Protein AF-A0A932KT74-F1 (afdb_monomer_lite)

Sequence (562 aa):
MPQMAFHFNATDCIGCHSCAAACSEKNALPPETAWRKVGAIEGGLWPDTVRVNISMACNHCHTPVCLKGCPTRAYSKDPATGAVIVDSETCIGCKYCTFVCPYNAPVFDPRRGSVSKCNFCVDRQAEGLDPACVAACLGHALTFGPLGEMENGGGETLREIPGFPPAGITRPSIRFAMGNRLPERLERLDQTPLSYHPSTNGTGPKTIAAIAASPSRDRFLGSTVRWKEAEAPLVAFTLLAQAVVGAFLFLLSAVGDQPSARSYSLVAAALVPLLGLGMAASTGHLGKPLRAYRAVRNLRTSWLSREVVAVGALFGGLLAYAGLGLAPEIQAASFKLQGLDAFAAWKGWIGWGVGGVGLAALFTQAMIYVIPARPYWNDRNTPAQFLLSAVTIGPLLAETLAGLSATLGLDPSGWAQPGRARIAWGVSLAGLLVQAAFHADHLRRIDRTRSEAYLSLSGIVGQYRHLTTARVVFWAMGVAILSGGLAGLSAGDGSASAGDAARLVSAAGLAIIAAGEATGRALFFLAVVPMTVPGGAFYRNKLFESATLSRAKEKANGLARS

Foldseek 3Di:
DFAKFKEFEQALCPQPCQLQVLQCVVVVNDPLDTQKDKFWKWDDDPPPIDITIDIDGALLFPAQPLCLAQLLNQWDQDPPHSGIAGNLVSFFLLCLSCLQDLQSFWDGDLVSLGIDHDRLPVVQVVVVHHDRSCVRRPSNRIDMDTLVCLVVVPAPKAQDDVLRPPCVQGVGRYIYHYDDDDDQWMQGPVDFTKGWADDPPNPDDIQIDRPPPVPPPPPAPDPDQPCVLLLVLQLQLLLLLLQLLLQLVLLLVCPWDHFDLLLSLQLLVVSLVSNVSSVVSSLVSRSNSVSVVSSLVNCPRHLSNQLVVLSVLLNVLSVLLSCLSCVVVVCVPPHVDPCSVVVNVCSSVSSVVSSVSSLSNLQSSLVSQLHSSQVLSVDPLSSLLSNLSSQQQRLLSNLLSSLVCLVVVVCVDRRLFVRSLLVSLVSNLVSLVVNVVSVVVSVVVCVVVSHVSVVLVCCLCVNVVVLVVLLVVLSVVLNVLSVVLNVVLVVDPSDSVNSVSSNVSSVVSNVSNSSSSSSVSSSCSVSSFRPGPSGNSPPPPVSSVVVVVVVVVVVVVVVVVD

Radius of gyration: 27.23 Å; chains: 1; bounding box: 77×55×78 Å

Secondary structure (DSSP, 8-state):
---EEEEEESSS-----HHHHHHHHHTT--TT--SSEEEEEEEEETTEEEEEEEEE-----SS-HHHHH-TT--EEE-TTT--EEE-TTT-----HHHHH-TT---EEETTTTEEE---TTHHHHHTTPPPHHHHT-TT--EEEEEHHHHHHSSS--BS--TTPPPGGGT--SEEEE--SPPPSEEEESSSS-EEEEPPTTSSS--EEEEP-----TTSSTT----TTTTTHHHHHHHHHHHHHHHHHHHHHHT-SS---HHHHHHHHHHHHHHHHHHHHHHHHTSSSGGGGGGGGGGTTT-HHHHHHHHHHHHHHHHHHHHHHHHHHHHHHHT---TTHHHHHTTHHHHHHHHHHHHHHHHHHHHHHH--TT-TTTSSTHHHHHHHHHHHHHHHHHHHHHHHHHHHTTSSSSTT--HHHHHHHHHHHHHHHHHHHHHHHHHHHHHHHHT-HHHHHHHHHHHHSHHHHHHHHHHHHHHHHHHHHHHHHHHTS-S-HHHHHHHHHHHHHHHHHHHHHHHHHHHHHHHH-S--SHHHHTTSS-HHHHHHHHHHHHHHHHHTT--

Structure (mmCIF, N/CA/C/O backbone):
data_AF-A0A932KT74-F1
#
_entry.id   AF-A0A932KT74-F1
#
loop_
_atom_site.group_PDB
_atom_site.id
_atom_site.type_symbol
_atom_site.label_atom_id
_atom_site.label_alt_id
_atom_site.label_comp_id
_atom_site.label_asym_id
_atom_site.label_entity_id
_atom_site.label_seq_id
_atom_site.pdbx_PDB_ins_code
_atom_site.Cartn_x
_atom_site.Cartn_y
_atom_site.Cartn_z
_atom_site.occupancy
_atom_site.B_iso_or_equiv
_atom_site.auth_seq_id
_atom_site.auth_comp_id
_atom_site.auth_asym_id
_atom_site.auth_atom_id
_atom_site.pdbx_PDB_model_num
ATOM 1 N N . MET A 1 1 ? -14.910 -20.962 18.537 1.00 64.25 1 MET A N 1
ATOM 2 C CA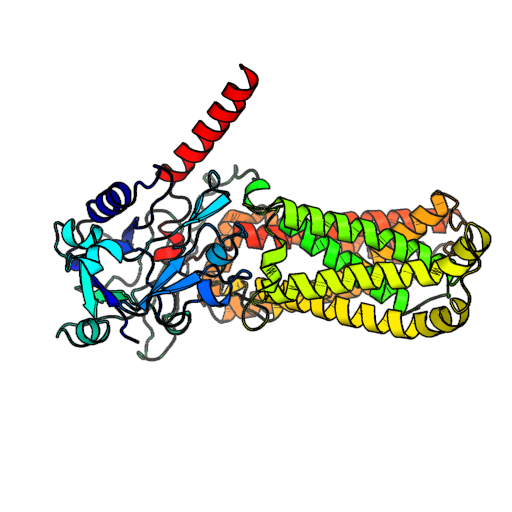 . MET A 1 1 ? -14.186 -19.976 19.367 1.00 64.25 1 MET A CA 1
ATOM 3 C C . MET A 1 1 ? -15.195 -18.952 19.853 1.00 64.25 1 MET A C 1
ATOM 5 O O . MET A 1 1 ? -15.939 -18.463 19.004 1.00 64.25 1 MET A O 1
ATOM 9 N N . PRO A 1 2 ? -15.249 -18.664 21.161 1.00 87.44 2 PRO A N 1
ATOM 10 C CA . PRO A 1 2 ? -16.051 -17.567 21.700 1.00 87.44 2 PRO A CA 1
ATOM 11 C C . PRO A 1 2 ? -15.642 -16.232 21.059 1.00 87.44 2 PRO A C 1
ATOM 13 O O . PRO A 1 2 ? -14.507 -16.055 20.611 1.00 87.44 2 PRO A O 1
ATOM 16 N N . GLN A 1 3 ? -16.592 -15.307 20.954 1.00 94.25 3 GLN A N 1
ATOM 17 C CA . GLN A 1 3 ? -16.375 -13.990 20.367 1.00 94.25 3 GLN A CA 1
ATOM 18 C C . GLN A 1 3 ? -17.082 -12.962 21.238 1.00 94.25 3 GLN A C 1
ATOM 20 O O . GLN A 1 3 ? -18.305 -12.886 21.222 1.00 94.25 3 GLN A O 1
ATOM 25 N N . MET A 1 4 ? -16.310 -12.166 21.968 1.00 95.31 4 MET A N 1
ATOM 26 C CA . MET A 1 4 ? -16.835 -11.037 22.727 1.00 95.31 4 MET A CA 1
ATOM 27 C C . MET A 1 4 ? -17.088 -9.842 21.808 1.00 95.31 4 MET A C 1
ATOM 29 O O . MET A 1 4 ? -16.462 -9.718 20.743 1.00 95.31 4 MET A O 1
ATOM 33 N N . ALA A 1 5 ? -17.997 -8.966 22.225 1.00 95.00 5 ALA A N 1
ATOM 34 C CA . ALA A 1 5 ? -18.411 -7.785 21.493 1.00 95.00 5 ALA A CA 1
ATOM 35 C C . ALA A 1 5 ? -18.682 -6.597 22.419 1.00 95.00 5 ALA A C 1
ATOM 37 O O . ALA A 1 5 ? -19.064 -6.760 23.574 1.00 95.00 5 ALA A O 1
ATOM 38 N N . PHE A 1 6 ? -18.511 -5.393 21.876 1.00 94.88 6 PHE A N 1
ATOM 39 C CA . PHE A 1 6 ? -19.117 -4.199 22.459 1.00 94.88 6 PHE A CA 1
ATOM 40 C C . PHE A 1 6 ? -20.566 -4.075 21.986 1.00 94.88 6 PHE A C 1
ATOM 42 O O . PHE A 1 6 ? -20.858 -4.353 20.822 1.00 94.88 6 PHE A O 1
ATOM 49 N N . HIS A 1 7 ? -21.441 -3.561 22.837 1.00 93.00 7 HIS A N 1
ATOM 50 C CA . HIS A 1 7 ? -22.723 -3.008 22.424 1.00 93.00 7 HIS A CA 1
ATOM 51 C C . HIS A 1 7 ? -22.756 -1.524 22.811 1.00 93.00 7 HIS A C 1
ATOM 53 O O . HIS A 1 7 ? -22.453 -1.158 23.947 1.00 93.00 7 HIS A O 1
ATOM 59 N N . PHE A 1 8 ? -22.998 -0.658 21.825 1.00 92.31 8 PHE A N 1
ATOM 60 C CA . PHE A 1 8 ? -22.965 0.795 21.973 1.00 92.31 8 PHE A CA 1
ATOM 61 C C . PHE A 1 8 ? -24.352 1.387 21.732 1.00 92.31 8 PHE A C 1
ATOM 63 O O . PHE A 1 8 ? -24.823 1.401 20.595 1.00 92.31 8 PHE A O 1
ATOM 70 N N . ASN A 1 9 ? -24.979 1.906 22.785 1.00 90.81 9 ASN A N 1
ATOM 71 C CA . ASN A 1 9 ? -26.203 2.685 22.685 1.00 90.81 9 ASN A CA 1
ATOM 72 C C . ASN A 1 9 ? -25.868 4.163 22.452 1.00 90.81 9 ASN A C 1
ATOM 74 O O . ASN A 1 9 ? -25.394 4.864 23.345 1.00 90.81 9 ASN A O 1
ATOM 78 N N . ALA A 1 10 ? -26.105 4.639 21.235 1.00 86.69 10 ALA A N 1
ATOM 79 C CA . ALA A 1 10 ? -25.841 6.018 20.855 1.00 86.69 10 ALA A CA 1
ATOM 80 C C . ALA A 1 10 ? -26.815 7.014 21.511 1.00 86.69 10 ALA A C 1
ATOM 82 O O . ALA A 1 10 ? -26.440 8.171 21.683 1.00 86.69 10 ALA A O 1
ATOM 83 N N . THR A 1 11 ? -28.015 6.572 21.912 1.00 86.19 11 THR A N 1
ATOM 84 C CA . THR A 1 11 ? -29.013 7.405 22.613 1.00 86.19 11 THR A CA 1
ATOM 85 C C . THR A 1 11 ? -28.499 7.878 23.965 1.00 86.19 11 THR A C 1
ATOM 87 O O . THR A 1 11 ? -28.656 9.041 24.320 1.00 86.19 11 THR A O 1
ATOM 90 N N . ASP A 1 12 ? -27.824 6.987 24.689 1.00 90.88 12 ASP A N 1
ATOM 91 C 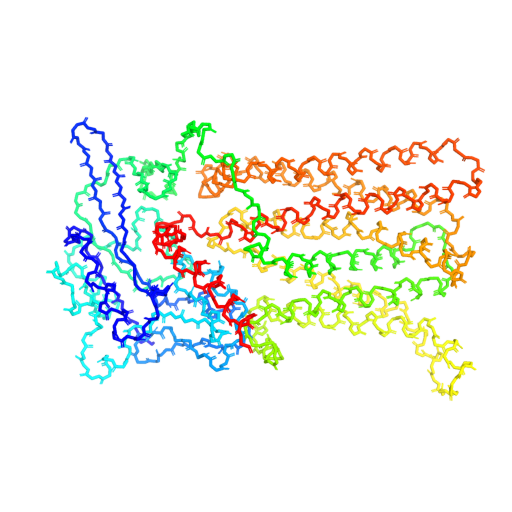CA . ASP A 1 12 ? -27.379 7.259 26.058 1.00 90.88 12 ASP A CA 1
ATOM 92 C C . ASP A 1 12 ? -25.990 7.927 26.078 1.00 90.88 12 ASP A C 1
ATOM 94 O O . ASP A 1 12 ? -25.457 8.314 27.123 1.00 90.88 12 ASP A O 1
ATOM 98 N N . CYS A 1 13 ? -25.343 8.051 24.913 1.00 91.75 13 CYS A N 1
ATOM 99 C CA . CYS A 1 13 ? -24.002 8.601 24.818 1.00 91.75 13 CYS A CA 1
ATOM 100 C C . CYS A 1 13 ? -24.020 10.134 24.861 1.00 91.75 13 CYS A C 1
ATOM 102 O O . CYS A 1 13 ? -24.187 10.813 23.849 1.00 91.75 13 CYS A O 1
ATOM 104 N N . ILE A 1 14 ? -23.695 10.692 26.024 1.00 92.69 14 ILE A N 1
ATOM 105 C CA . ILE A 1 14 ? -23.554 12.146 26.217 1.00 92.69 14 ILE A CA 1
ATOM 106 C C . ILE A 1 14 ? -22.218 12.728 25.716 1.00 92.69 14 ILE A C 1
ATOM 108 O O . ILE A 1 14 ? -21.946 13.909 25.899 1.00 92.69 14 ILE A O 1
ATOM 112 N N . GLY A 1 15 ? -21.339 11.909 25.128 1.00 90.62 15 GLY A N 1
ATOM 113 C CA . GLY A 1 15 ? -20.075 12.391 24.562 1.00 90.62 15 GLY A CA 1
ATOM 114 C C . GLY A 1 15 ? -19.036 12.879 25.585 1.00 90.62 15 GLY A C 1
ATOM 115 O O . GLY A 1 15 ? -18.148 13.632 25.219 1.00 90.62 15 GLY A O 1
ATOM 116 N N . CYS A 1 16 ? -19.086 12.445 26.850 1.00 93.88 16 CYS A N 1
ATOM 117 C CA . CYS A 1 16 ? -18.229 12.964 27.934 1.00 93.88 16 CYS A CA 1
ATOM 118 C C . CYS A 1 16 ? -16.739 12.559 27.886 1.00 93.88 16 CYS A C 1
ATOM 120 O O . CYS A 1 16 ? -15.977 12.926 28.772 1.00 93.88 16 CYS A O 1
ATOM 122 N N . HIS A 1 17 ? -16.314 11.746 26.913 1.00 93.31 17 HIS A N 1
ATOM 123 C CA . HIS A 1 17 ? -14.941 11.224 26.777 1.00 93.31 17 HIS A CA 1
ATOM 124 C C . HIS A 1 17 ? -14.383 10.381 27.950 1.00 93.31 17 HIS A C 1
ATOM 126 O O . HIS A 1 17 ? -13.266 9.878 27.830 1.00 93.31 17 HIS A O 1
ATOM 132 N N . SER A 1 18 ? -15.154 10.104 29.012 1.00 96.50 18 SER A N 1
ATOM 133 C CA . SER A 1 18 ? -14.722 9.259 30.148 1.00 96.50 18 SER A CA 1
ATOM 134 C C . SER A 1 18 ? -14.184 7.891 29.699 1.00 96.50 18 SER A C 1
ATOM 136 O O . SER A 1 18 ? -13.094 7.467 30.078 1.00 96.50 18 SER A O 1
ATOM 138 N N . CYS A 1 19 ? -14.889 7.232 28.772 1.00 96.19 19 CYS A N 1
ATOM 139 C CA . CYS A 1 19 ? -14.471 5.940 28.223 1.00 96.19 19 CYS A CA 1
ATOM 140 C C . CYS A 1 19 ? -13.127 5.989 27.463 1.00 96.19 19 CYS A C 1
ATOM 142 O O . CYS A 1 19 ? -12.418 4.981 27.410 1.00 96.19 19 CYS A O 1
ATOM 144 N N . ALA A 1 20 ? -12.774 7.134 26.867 1.00 92.75 20 ALA A N 1
ATOM 145 C CA . ALA A 1 20 ? -11.493 7.336 26.196 1.00 92.75 20 ALA A CA 1
ATOM 146 C C . ALA A 1 20 ? -10.377 7.580 27.220 1.00 92.75 20 ALA A C 1
ATOM 148 O O . ALA A 1 20 ? -9.347 6.915 27.142 1.00 92.75 20 ALA A O 1
ATOM 149 N N . ALA A 1 21 ? -10.616 8.444 28.214 1.00 94.19 21 ALA A N 1
ATOM 150 C CA . ALA A 1 21 ? -9.675 8.711 29.303 1.00 94.19 21 ALA A CA 1
ATOM 151 C C . ALA A 1 21 ? -9.343 7.434 30.091 1.00 94.19 21 ALA A C 1
ATOM 153 O O . ALA A 1 21 ? -8.177 7.067 30.198 1.00 94.19 21 ALA A O 1
ATOM 154 N N . ALA A 1 22 ? -10.357 6.676 30.520 1.00 97.75 22 ALA A N 1
ATOM 155 C CA . ALA A 1 22 ? -10.163 5.408 31.225 1.00 97.75 22 ALA A CA 1
ATOM 156 C C . ALA A 1 22 ? -9.383 4.378 30.391 1.00 97.75 22 ALA A C 1
ATOM 158 O O . ALA A 1 22 ? -8.578 3.615 30.922 1.00 97.75 22 ALA A O 1
ATOM 159 N N . CYS A 1 23 ? -9.597 4.352 29.069 1.00 97.06 23 CYS A N 1
ATOM 160 C CA . CYS A 1 23 ? -8.828 3.490 28.174 1.00 97.06 23 CYS A CA 1
ATOM 161 C C . CYS A 1 23 ? -7.357 3.918 28.101 1.00 97.06 23 CYS A C 1
ATOM 163 O O . CYS A 1 23 ? -6.489 3.045 28.095 1.00 97.06 23 CYS A O 1
ATOM 165 N N . SER A 1 24 ? -7.084 5.221 28.037 1.00 94.44 24 SER A N 1
ATOM 166 C CA . SER A 1 24 ? -5.722 5.752 28.008 1.00 94.44 24 SER A CA 1
ATOM 167 C C . SER A 1 24 ? -4.979 5.484 29.310 1.00 94.44 24 SER A C 1
ATOM 169 O O . SER A 1 24 ? -3.906 4.888 29.256 1.00 94.44 24 SER A O 1
ATOM 171 N N . GLU A 1 25 ? -5.581 5.816 30.454 1.00 96.31 25 GLU A N 1
ATOM 172 C CA . GLU A 1 25 ? -4.988 5.613 31.781 1.00 96.31 25 GLU A CA 1
ATOM 173 C C . GLU A 1 25 ? -4.683 4.134 32.033 1.00 96.31 25 GLU A C 1
ATOM 175 O O . GLU A 1 25 ? -3.536 3.763 32.278 1.00 96.31 25 GLU A O 1
ATOM 180 N N . LYS A 1 26 ? -5.675 3.249 31.849 1.00 97.06 26 LYS A N 1
ATOM 181 C CA . LYS A 1 26 ? -5.509 1.805 32.085 1.00 97.06 26 LYS A CA 1
ATOM 182 C C . LYS A 1 26 ? -4.391 1.188 31.243 1.00 97.06 26 LYS A C 1
ATOM 184 O O . LYS A 1 26 ? -3.781 0.207 31.658 1.00 97.06 26 LYS A O 1
ATOM 189 N N . ASN A 1 27 ? -4.173 1.684 30.025 1.00 94.81 27 ASN A N 1
ATOM 190 C CA . ASN A 1 27 ? -3.178 1.123 29.105 1.00 94.81 27 ASN A CA 1
ATOM 191 C C . ASN A 1 27 ? -1.894 1.963 29.027 1.00 94.81 27 ASN A C 1
ATOM 193 O O . ASN A 1 27 ? -1.070 1.696 28.152 1.00 94.81 27 ASN A O 1
ATOM 197 N N . ALA A 1 28 ? -1.730 2.963 29.904 1.00 93.25 28 ALA A N 1
ATOM 198 C CA . ALA A 1 28 ? -0.608 3.901 29.902 1.00 93.25 28 ALA A CA 1
ATOM 199 C C . ALA A 1 28 ? -0.313 4.464 28.496 1.00 93.25 28 ALA A C 1
ATOM 201 O O . ALA A 1 28 ? 0.834 4.488 28.028 1.00 93.25 28 ALA A O 1
ATOM 202 N N . LEU A 1 29 ? -1.373 4.850 27.775 1.00 89.06 29 LEU A N 1
ATOM 203 C CA . LEU A 1 29 ? -1.231 5.367 26.421 1.00 89.06 29 LEU A CA 1
ATOM 204 C C . LEU A 1 29 ? -0.597 6.757 26.462 1.00 89.06 29 LEU A C 1
ATOM 206 O O . LEU A 1 29 ? -0.982 7.594 27.277 1.00 89.06 29 LEU A O 1
ATOM 210 N N . PRO A 1 30 ? 0.354 7.041 25.564 1.00 84.88 30 PRO A N 1
ATOM 211 C CA . PRO A 1 30 ? 0.907 8.377 25.473 1.00 84.88 30 PRO A CA 1
ATOM 212 C C . PRO A 1 30 ? -0.146 9.364 24.931 1.00 84.88 30 PRO A C 1
ATOM 214 O O . PRO A 1 30 ? -1.045 8.939 24.200 1.00 84.88 30 PRO A O 1
ATOM 217 N N . PRO A 1 31 ? -0.015 10.676 25.202 1.00 76.81 31 PRO A N 1
ATOM 218 C CA . PRO A 1 31 ? -1.046 11.674 24.884 1.00 76.81 31 PRO A CA 1
ATOM 219 C C . PRO A 1 31 ? -1.512 11.699 23.420 1.00 76.81 31 PRO A C 1
ATOM 221 O O . PRO A 1 31 ? -2.674 11.966 23.130 1.00 76.81 31 PRO A O 1
ATOM 224 N N . GLU A 1 32 ? -0.619 11.405 22.476 1.00 71.56 32 GLU A N 1
ATOM 225 C CA . GLU A 1 32 ? -0.922 11.387 21.042 1.00 71.56 32 GLU A CA 1
ATOM 226 C C . GLU A 1 32 ? -1.595 10.089 20.552 1.00 71.56 32 GLU A C 1
ATOM 228 O O . GLU A 1 32 ? -1.940 9.974 19.377 1.00 71.56 32 GLU A O 1
ATOM 233 N N . THR A 1 33 ? -1.752 9.082 21.417 1.00 80.75 33 THR A N 1
ATOM 234 C CA . THR A 1 33 ? -2.339 7.782 21.074 1.00 80.75 33 THR A CA 1
ATOM 235 C C . THR A 1 33 ? -3.645 7.577 21.821 1.00 80.75 33 THR A C 1
ATOM 237 O O . THR A 1 33 ? -3.675 7.472 23.039 1.00 80.75 33 THR A O 1
ATOM 240 N N . ALA A 1 34 ? -4.729 7.417 21.067 1.00 84.94 34 ALA A N 1
ATOM 241 C CA . ALA A 1 34 ? -6.033 7.060 21.608 1.00 84.94 34 ALA A CA 1
ATOM 242 C C . ALA A 1 34 ? -6.529 5.763 20.961 1.00 84.94 34 ALA A C 1
ATOM 244 O O . ALA A 1 34 ? -6.735 5.701 19.746 1.00 84.94 34 ALA A O 1
ATOM 245 N N . TRP A 1 35 ? -6.720 4.716 21.768 1.00 91.56 35 TRP A N 1
ATOM 246 C CA . TRP A 1 35 ? -7.279 3.438 21.306 1.00 91.56 35 TRP A CA 1
ATOM 247 C C . TRP A 1 35 ? -8.808 3.432 21.250 1.00 91.56 35 TRP A C 1
ATOM 249 O O . TRP A 1 35 ? -9.382 2.725 20.419 1.00 91.56 35 TRP A O 1
ATOM 259 N N . ARG A 1 36 ? -9.454 4.210 22.123 1.00 92.00 36 ARG A N 1
ATOM 260 C CA . ARG A 1 36 ? -10.886 4.507 22.091 1.00 92.00 36 ARG A CA 1
ATOM 261 C C . ARG A 1 36 ? -11.069 6.000 21.880 1.00 92.00 36 ARG A C 1
ATOM 263 O O . ARG A 1 36 ? -10.344 6.796 22.469 1.00 92.00 36 ARG A O 1
ATOM 270 N N . LYS A 1 37 ? -12.013 6.373 21.028 1.00 87.00 37 LYS A N 1
ATOM 271 C CA . LYS A 1 37 ? -12.232 7.757 20.624 1.00 87.00 37 LYS A CA 1
ATOM 272 C C . LYS A 1 37 ? -13.727 8.058 20.602 1.00 87.00 37 LYS A C 1
ATOM 274 O O . LYS A 1 37 ? -14.532 7.164 20.341 1.00 87.00 37 LYS A O 1
ATOM 279 N N . VAL A 1 38 ? -14.076 9.306 20.901 1.00 85.94 38 VAL A N 1
ATOM 280 C CA . VAL A 1 38 ? -15.458 9.800 20.934 1.00 85.94 38 VAL A CA 1
ATOM 281 C C . VAL A 1 38 ? -15.568 10.975 19.976 1.00 85.94 38 VAL A C 1
ATOM 283 O O . VAL A 1 38 ? -14.717 11.863 19.991 1.00 85.94 38 VAL A O 1
ATOM 286 N N . GLY A 1 39 ? -16.549 10.913 19.085 1.00 79.25 39 GLY A N 1
ATOM 287 C CA . GLY A 1 39 ? -16.830 11.921 18.068 1.00 79.25 39 GLY A CA 1
ATOM 288 C C . GLY A 1 39 ? -18.331 12.159 17.978 1.00 79.25 39 GLY A C 1
ATOM 289 O O . GLY A 1 39 ? -19.095 11.545 18.722 1.00 79.25 39 GLY A O 1
ATOM 290 N N . ALA A 1 40 ? -18.756 13.034 17.074 1.00 76.75 40 ALA A N 1
ATOM 291 C CA . ALA A 1 40 ? -20.167 13.338 16.886 1.00 76.75 40 ALA A CA 1
ATOM 292 C C . ALA A 1 40 ? -20.510 13.543 15.408 1.00 76.75 40 ALA A C 1
ATOM 294 O O . ALA A 1 40 ? -19.682 14.007 14.620 1.00 76.75 40 ALA A O 1
ATOM 295 N N . ILE A 1 41 ? -21.740 13.177 15.063 1.00 74.81 41 ILE A N 1
ATOM 296 C CA . ILE A 1 41 ? -22.399 13.488 13.795 1.00 74.81 41 ILE A CA 1
ATOM 297 C C . ILE A 1 41 ? -23.586 14.401 14.095 1.00 74.81 41 ILE A C 1
ATOM 299 O O . ILE A 1 41 ? -24.247 14.233 15.120 1.00 74.81 41 ILE A O 1
ATOM 303 N N . GLU A 1 42 ? -23.842 15.370 13.230 1.00 76.44 42 GLU A N 1
ATOM 304 C CA . GLU A 1 42 ? -24.949 16.319 13.364 1.00 76.44 42 GLU A CA 1
ATOM 305 C C . GLU A 1 42 ? -25.801 16.298 12.110 1.00 76.44 42 GLU A C 1
ATOM 307 O O . GLU A 1 42 ? -25.326 15.906 11.058 1.00 76.44 42 GLU A O 1
ATOM 312 N N . GLY A 1 43 ? -27.060 16.697 12.181 1.00 75.44 43 GLY A N 1
ATOM 313 C CA . GLY A 1 43 ? -27.923 16.718 11.013 1.00 75.44 43 GLY A CA 1
ATOM 314 C C . GLY A 1 43 ? -29.256 17.380 11.274 1.00 75.44 43 GLY A C 1
ATOM 315 O O . GLY A 1 43 ? -29.512 17.874 12.368 1.00 75.44 43 GLY A O 1
ATOM 316 N N . GLY A 1 44 ? -30.114 17.354 10.260 1.00 73.81 44 GLY A N 1
ATOM 317 C CA . GLY A 1 44 ? -31.400 18.044 10.296 1.00 73.81 44 GLY A CA 1
ATOM 318 C C . GLY A 1 44 ? -31.295 19.521 9.913 1.00 73.81 44 GLY A C 1
ATOM 319 O O . GLY A 1 44 ? -30.232 20.020 9.546 1.00 73.81 44 GLY A O 1
ATOM 320 N N . LEU A 1 45 ? -32.431 20.209 9.926 1.00 76.69 45 LEU A N 1
ATOM 321 C CA . LEU A 1 45 ? -32.540 21.634 9.618 1.00 76.69 45 LEU A CA 1
ATOM 322 C C . LEU A 1 45 ? -33.184 22.317 10.809 1.00 76.69 45 LEU A C 1
ATOM 324 O O . LEU A 1 45 ? -34.101 21.754 11.390 1.00 76.69 45 LEU A O 1
ATOM 328 N N . TRP A 1 46 ? -32.737 23.525 11.149 1.00 78.00 46 TRP A N 1
ATOM 329 C CA . TRP A 1 46 ? -33.360 24.306 12.214 1.00 78.00 46 TRP A CA 1
ATOM 330 C C . TRP A 1 46 ? -34.883 24.426 11.991 1.00 78.00 46 TRP A C 1
ATOM 332 O O . TRP A 1 46 ? -35.281 24.793 10.880 1.00 78.00 46 TRP A O 1
ATOM 342 N N . PRO A 1 47 ? -35.730 24.157 13.007 1.00 83.00 47 PRO A N 1
ATOM 343 C CA . PRO A 1 47 ? -35.400 23.866 14.413 1.00 83.00 47 PRO A CA 1
ATOM 344 C C . PRO A 1 47 ? -35.124 22.385 14.749 1.00 83.00 47 PRO A C 1
ATOM 346 O O . PRO A 1 47 ? -34.656 22.090 15.844 1.00 83.00 47 PRO A O 1
ATOM 349 N N . ASP A 1 48 ? -35.358 21.462 13.819 1.00 81.06 48 ASP A N 1
ATOM 350 C CA . ASP A 1 48 ? -35.222 20.010 13.990 1.00 81.06 48 ASP A CA 1
ATOM 351 C C . ASP A 1 48 ? -33.784 19.518 13.738 1.00 81.06 48 ASP A C 1
ATOM 353 O O . ASP A 1 48 ? -33.517 18.709 12.841 1.00 81.06 48 ASP A O 1
ATOM 357 N N . THR A 1 49 ? -32.823 20.027 14.512 1.00 80.00 49 THR A N 1
ATOM 358 C CA . THR A 1 49 ? -31.428 19.566 14.462 1.00 80.00 49 THR A CA 1
ATOM 359 C C . THR A 1 49 ? -31.186 18.406 15.426 1.00 80.00 49 THR A C 1
ATOM 361 O O . THR A 1 49 ? -31.709 18.354 16.537 1.00 80.00 49 THR A O 1
ATOM 364 N N . VAL A 1 50 ? -30.358 17.452 15.007 1.00 80.06 50 VAL A N 1
ATOM 365 C CA . VAL A 1 50 ? -29.996 16.265 15.786 1.00 80.06 50 VAL A CA 1
ATOM 366 C C . VAL A 1 50 ? -28.482 16.170 15.870 1.00 80.06 50 VAL A C 1
ATOM 368 O O . VAL A 1 50 ? -27.796 16.314 14.863 1.00 80.06 50 VAL A O 1
ATOM 371 N N . ARG A 1 51 ? -27.958 15.864 17.060 1.00 81.31 51 ARG A N 1
ATOM 372 C CA . ARG A 1 51 ? -26.554 15.504 17.280 1.00 81.31 51 ARG A CA 1
ATOM 373 C C . ARG A 1 51 ? -26.479 14.126 17.914 1.00 81.31 51 ARG A C 1
ATOM 375 O O . ARG A 1 51 ? -27.118 13.878 18.930 1.00 81.31 51 ARG A O 1
ATOM 382 N N . VAL A 1 52 ? -25.649 13.255 17.353 1.00 80.25 52 VAL A N 1
ATOM 383 C CA . VAL A 1 52 ? -25.404 11.912 17.881 1.00 80.25 52 VAL A CA 1
ATOM 384 C C . VAL A 1 52 ? -23.925 11.741 18.180 1.00 80.25 52 VAL A C 1
ATOM 386 O O . VAL A 1 52 ? -23.076 11.891 17.299 1.00 80.25 52 VAL A O 1
ATOM 389 N N . ASN A 1 53 ? -23.611 11.404 19.430 1.00 85.50 53 ASN A N 1
ATOM 390 C CA . ASN A 1 53 ? -22.249 11.093 19.844 1.00 85.50 53 ASN A CA 1
ATOM 391 C C . ASN A 1 53 ? -21.946 9.613 19.595 1.00 85.50 53 ASN A C 1
ATOM 393 O O . ASN A 1 53 ? -22.781 8.736 19.803 1.00 85.50 53 ASN A O 1
ATOM 397 N N . ILE A 1 54 ? -20.723 9.325 19.161 1.00 84.56 54 ILE A N 1
ATOM 398 C CA . ILE A 1 54 ? -20.289 7.988 18.767 1.00 84.56 54 ILE A CA 1
ATOM 399 C C . ILE A 1 54 ? -18.959 7.673 19.448 1.00 84.56 54 ILE A C 1
ATOM 401 O O . ILE A 1 54 ? -17.971 8.382 19.259 1.00 84.56 54 ILE A O 1
ATOM 405 N N . SER A 1 55 ? -18.924 6.580 20.217 1.00 89.25 55 SER A N 1
ATOM 406 C CA . SER A 1 55 ? -17.719 6.069 20.882 1.00 89.25 55 SER A CA 1
ATOM 407 C C . SER A 1 55 ? -17.236 4.783 20.221 1.00 89.25 55 SER A C 1
ATOM 409 O O . SER A 1 55 ? -17.894 3.747 20.307 1.00 89.25 55 SER A O 1
ATOM 411 N N . MET A 1 56 ? -16.048 4.812 19.614 1.00 88.06 56 MET A N 1
ATOM 412 C CA . MET A 1 56 ? -15.484 3.665 18.893 1.00 88.06 56 MET A CA 1
ATOM 413 C C . MET A 1 56 ? -14.101 3.282 19.398 1.00 88.06 56 MET A C 1
ATOM 415 O O . MET A 1 56 ? -13.301 4.121 19.807 1.00 88.06 56 MET A O 1
ATOM 419 N N . ALA A 1 57 ? -13.798 1.993 19.285 1.00 92.31 57 ALA A N 1
ATOM 420 C CA . ALA A 1 57 ? -12.474 1.420 19.491 1.00 92.31 57 ALA A CA 1
ATOM 421 C C . ALA A 1 57 ? -12.210 0.343 18.421 1.00 92.31 57 ALA A C 1
ATOM 423 O O . ALA A 1 57 ? -12.905 0.263 17.406 1.00 92.31 57 ALA A O 1
ATOM 424 N N . CYS A 1 58 ? -11.210 -0.518 18.632 1.00 95.31 58 CYS A N 1
ATOM 425 C CA . CYS A 1 58 ? -11.068 -1.721 17.813 1.00 95.31 58 CYS A CA 1
ATOM 426 C C . CYS A 1 58 ? -12.301 -2.619 17.981 1.00 95.31 58 CYS A C 1
ATOM 428 O O . CYS A 1 58 ? -12.645 -2.985 19.096 1.00 95.31 58 CYS A O 1
ATOM 430 N N . ASN A 1 59 ? -12.901 -3.049 16.871 1.00 94.94 59 ASN A N 1
ATOM 431 C CA . ASN A 1 59 ? -14.070 -3.933 16.899 1.00 94.94 59 ASN A CA 1
ATOM 432 C C . ASN A 1 59 ? -13.723 -5.420 17.092 1.00 94.94 59 ASN A C 1
ATOM 434 O O . ASN A 1 59 ? -14.598 -6.252 16.905 1.00 94.94 59 ASN A O 1
ATOM 438 N N . HIS A 1 60 ? -12.448 -5.770 17.334 1.00 96.88 60 HIS A N 1
ATOM 439 C CA . HIS A 1 60 ? -11.963 -7.153 17.530 1.00 96.88 60 HIS A CA 1
ATOM 440 C C . HIS A 1 60 ? -12.629 -8.187 16.605 1.00 96.88 60 HIS A C 1
ATOM 442 O O . HIS A 1 60 ? -13.112 -9.233 17.031 1.00 96.88 60 HIS A O 1
ATOM 448 N N . CYS A 1 61 ? -12.653 -7.831 15.320 1.00 96.12 61 CYS A N 1
ATOM 449 C CA . CYS A 1 61 ? -13.503 -8.428 14.301 1.00 96.12 61 CYS A CA 1
ATOM 450 C C . CYS A 1 61 ? -13.395 -9.955 14.219 1.00 96.12 61 CYS A C 1
ATOM 452 O O . CYS A 1 61 ? -12.305 -10.516 14.368 1.00 96.12 61 CYS A O 1
ATOM 454 N N . HIS A 1 62 ? -14.495 -10.614 13.851 1.00 94.94 62 HIS A N 1
ATOM 455 C CA . HIS A 1 62 ? -14.507 -12.055 13.628 1.00 94.94 62 HIS A CA 1
ATOM 456 C C . HIS A 1 62 ? -13.554 -12.459 12.491 1.00 94.94 62 HIS A C 1
ATOM 458 O O . HIS A 1 62 ? -12.749 -13.375 12.674 1.00 94.94 62 HIS A O 1
ATOM 464 N N . THR A 1 63 ? -13.580 -11.733 11.363 1.00 95.00 63 THR A N 1
ATOM 465 C CA . THR A 1 63 ? -12.651 -11.902 10.231 1.00 95.00 63 THR A CA 1
ATOM 466 C C . THR A 1 63 ? -11.710 -10.692 10.102 1.00 95.00 63 THR A C 1
ATOM 468 O O . THR A 1 63 ? -11.935 -9.809 9.272 1.00 95.00 63 THR A O 1
ATOM 471 N N . PRO A 1 64 ? -10.640 -10.617 10.914 1.00 95.94 64 PRO A N 1
ATOM 472 C CA . PRO A 1 64 ? -9.783 -9.438 10.994 1.00 95.94 64 PRO A CA 1
ATOM 473 C C . PRO A 1 64 ? -8.874 -9.278 9.769 1.00 95.94 64 PRO A C 1
ATOM 475 O O . PRO A 1 64 ? -7.931 -10.042 9.560 1.00 95.94 64 PRO A O 1
ATOM 478 N N . VAL A 1 65 ? -9.107 -8.218 8.992 1.00 95.19 65 VAL A N 1
ATOM 479 C CA . VAL A 1 65 ? -8.259 -7.847 7.842 1.00 95.19 65 VAL A CA 1
ATOM 480 C C . VAL A 1 65 ? -6.845 -7.434 8.254 1.00 95.19 65 VAL A C 1
ATOM 482 O O . VAL A 1 65 ? -5.896 -7.735 7.537 1.00 95.19 65 VAL A O 1
ATOM 485 N N . CYS A 1 66 ? -6.670 -6.834 9.438 1.00 95.69 66 CYS A N 1
ATOM 486 C CA . CYS A 1 66 ? -5.347 -6.493 9.971 1.00 95.69 66 CYS A CA 1
ATOM 487 C C . CYS A 1 66 ? -4.481 -7.736 10.234 1.00 95.69 66 CYS A C 1
ATOM 489 O O . CYS A 1 66 ? -3.285 -7.711 9.955 1.00 95.69 66 CYS A O 1
ATOM 491 N N . LEU A 1 67 ? -5.089 -8.834 10.699 1.00 96.56 67 LEU A N 1
ATOM 492 C CA . LEU A 1 67 ? -4.405 -10.111 10.898 1.00 96.56 67 LEU A CA 1
ATOM 493 C C . LEU A 1 67 ? -4.048 -10.746 9.554 1.00 96.56 67 LEU A C 1
ATOM 495 O O . LEU A 1 67 ? -2.891 -11.102 9.342 1.00 96.56 67 LEU A O 1
ATOM 499 N N . LYS A 1 68 ? -5.011 -10.826 8.622 1.00 95.19 68 LYS A N 1
ATOM 500 C CA . LYS A 1 68 ? -4.781 -11.380 7.274 1.00 95.19 68 LYS A CA 1
ATOM 501 C C . LYS A 1 68 ? -3.673 -10.633 6.524 1.00 95.19 68 LYS A C 1
ATOM 503 O O . LYS A 1 68 ? -2.847 -11.272 5.876 1.00 95.19 68 LYS A O 1
ATOM 508 N N . GLY A 1 69 ? -3.659 -9.302 6.626 1.00 94.38 69 GLY A N 1
ATOM 509 C CA . GLY A 1 69 ? -2.701 -8.437 5.941 1.00 94.38 69 GLY A CA 1
ATOM 510 C C . GLY A 1 69 ? -1.309 -8.411 6.572 1.00 94.38 69 GLY A C 1
ATOM 511 O O . GLY A 1 69 ? -0.341 -8.134 5.870 1.00 94.38 69 GLY A O 1
ATOM 512 N N . CYS A 1 70 ? -1.165 -8.719 7.864 1.00 97.50 70 CYS A N 1
ATOM 513 C CA . CYS A 1 70 ? 0.118 -8.617 8.559 1.00 97.50 70 CYS A CA 1
ATOM 514 C C . CYS A 1 70 ? 1.172 -9.577 7.975 1.00 97.50 70 CYS A C 1
ATOM 516 O O . CYS A 1 70 ? 0.959 -10.793 8.004 1.00 97.50 70 CYS A O 1
ATOM 518 N N . PRO A 1 71 ? 2.325 -9.072 7.497 1.00 97.62 71 PRO A N 1
ATOM 519 C CA . PRO A 1 71 ? 3.317 -9.913 6.831 1.00 97.62 71 PRO A CA 1
ATOM 520 C C . PRO A 1 71 ? 4.108 -10.794 7.813 1.00 97.62 71 PRO A C 1
ATOM 522 O O . PRO A 1 71 ? 4.573 -11.874 7.459 1.00 97.62 71 PRO A O 1
ATOM 525 N N . THR A 1 72 ? 4.232 -10.366 9.074 1.00 97.38 72 THR A N 1
ATOM 526 C CA . THR A 1 72 ? 5.056 -11.049 10.087 1.00 97.38 72 THR A CA 1
ATOM 527 C C . THR A 1 72 ? 4.287 -12.005 10.987 1.00 97.38 72 THR A C 1
ATOM 529 O O . THR A 1 72 ? 4.905 -12.669 11.819 1.00 97.38 72 THR A O 1
ATOM 532 N N . ARG A 1 73 ? 2.955 -12.077 10.832 1.00 96.56 73 ARG A N 1
ATOM 533 C CA . ARG A 1 73 ? 2.033 -12.739 11.773 1.00 96.56 73 ARG A CA 1
ATOM 534 C C . ARG A 1 73 ? 2.128 -12.187 13.204 1.00 96.56 73 ARG A C 1
ATOM 536 O O . ARG A 1 73 ? 1.994 -12.929 14.165 1.00 96.56 73 ARG A O 1
ATOM 543 N N . ALA A 1 74 ? 2.315 -10.874 13.346 1.00 97.62 74 ALA A N 1
ATOM 544 C CA . ALA A 1 74 ? 2.296 -10.201 14.650 1.00 97.62 74 ALA A CA 1
ATOM 545 C C . ALA A 1 74 ? 0.901 -10.142 15.299 1.00 97.62 74 ALA A C 1
ATOM 547 O O . ALA A 1 74 ? 0.791 -9.734 16.448 1.00 97.62 74 ALA A O 1
ATOM 548 N N . TYR A 1 75 ? -0.164 -10.493 14.574 1.00 97.38 75 TYR A N 1
ATOM 549 C CA . TYR A 1 75 ? -1.514 -10.547 15.124 1.00 97.38 75 TYR A CA 1
ATOM 550 C C . TYR A 1 75 ? -1.940 -11.981 15.416 1.00 97.38 75 TYR A C 1
ATOM 552 O O . TYR A 1 75 ? -1.755 -12.867 14.581 1.00 97.38 75 TYR A O 1
ATOM 560 N N . SER A 1 76 ? -2.618 -12.165 16.542 1.00 96.50 76 SER A N 1
ATOM 561 C CA . SER A 1 76 ? -3.290 -13.403 16.935 1.00 96.50 76 SER A CA 1
ATOM 562 C C . SER A 1 76 ? -4.738 -13.115 17.337 1.00 96.50 76 SER A C 1
ATOM 564 O O . SER A 1 76 ? -5.124 -11.958 17.532 1.00 96.50 76 SER A O 1
ATOM 566 N N . LYS A 1 77 ? -5.568 -14.160 17.417 1.00 96.56 77 LYS A N 1
ATOM 567 C CA . LYS A 1 77 ? -6.839 -14.092 18.144 1.00 96.56 77 LYS A CA 1
ATOM 568 C C . LYS A 1 77 ? -6.652 -14.802 19.474 1.00 96.56 77 LYS A C 1
ATOM 570 O O . LYS A 1 77 ? -6.170 -15.930 19.494 1.00 96.56 77 LYS A O 1
ATOM 575 N N . ASP A 1 78 ? -7.037 -14.130 20.544 1.00 96.12 78 ASP A N 1
ATOM 576 C CA . ASP A 1 78 ? -7.140 -14.713 21.867 1.00 96.12 78 ASP A CA 1
ATOM 577 C C . ASP A 1 78 ? -8.231 -15.803 21.861 1.00 96.12 78 ASP A C 1
ATOM 579 O O . ASP A 1 78 ? -9.351 -15.531 21.412 1.00 96.12 78 ASP A O 1
ATOM 583 N N . PRO A 1 79 ? -7.926 -17.038 22.291 1.00 94.50 79 PRO A N 1
ATOM 584 C CA . PRO A 1 79 ? -8.865 -18.153 22.206 1.00 94.50 79 PRO A CA 1
ATOM 585 C C . PRO A 1 79 ? -10.028 -18.045 23.200 1.00 94.50 79 PRO A C 1
ATOM 587 O O . PRO A 1 79 ? -11.098 -18.582 22.912 1.00 94.50 79 PRO A O 1
ATOM 590 N N . ALA A 1 80 ? -9.837 -17.355 24.330 1.00 92.75 80 ALA A N 1
ATOM 591 C CA . ALA A 1 80 ? -10.840 -17.229 25.387 1.00 92.75 80 ALA A CA 1
ATOM 592 C C . ALA A 1 80 ? -11.901 -16.166 25.066 1.00 92.75 80 ALA A C 1
ATOM 594 O O . ALA A 1 80 ? -13.082 -16.363 25.325 1.00 92.75 80 ALA A O 1
ATOM 595 N N . THR A 1 81 ? -11.495 -15.054 24.454 1.00 94.25 81 THR A N 1
ATOM 596 C CA . THR A 1 81 ? -12.359 -13.879 24.235 1.00 94.25 81 THR A CA 1
ATOM 597 C C . THR A 1 81 ? -12.636 -13.599 22.755 1.00 94.25 81 THR A C 1
ATOM 599 O O . THR A 1 81 ? -13.523 -12.818 22.400 1.00 94.25 81 THR A O 1
ATOM 602 N N . GLY A 1 82 ? -11.850 -14.181 21.847 1.00 95.81 82 GLY A N 1
ATOM 603 C CA . GLY A 1 82 ? -11.853 -13.822 20.429 1.00 95.81 82 GLY A CA 1
ATOM 604 C C . GLY A 1 82 ? -11.197 -12.465 20.139 1.00 95.81 82 GLY A C 1
ATOM 605 O O . GLY A 1 82 ? -11.274 -11.980 19.002 1.00 95.81 82 GLY A O 1
ATOM 606 N N . ALA A 1 83 ? -10.543 -11.837 21.126 1.00 97.19 83 ALA A N 1
ATOM 607 C CA . ALA A 1 83 ? -9.858 -10.566 20.956 1.00 97.19 83 ALA A CA 1
ATOM 608 C C . ALA A 1 83 ? -8.708 -10.683 19.949 1.00 97.19 83 ALA A C 1
ATOM 610 O O . ALA A 1 83 ? -7.808 -11.498 20.082 1.00 97.19 83 ALA A O 1
ATOM 611 N N . VAL A 1 84 ? -8.683 -9.817 18.938 1.00 97.94 84 VAL A N 1
ATOM 612 C CA . VAL A 1 84 ? -7.502 -9.669 18.074 1.00 97.94 84 VAL A CA 1
ATOM 613 C C . VAL A 1 84 ? -6.392 -8.961 18.860 1.00 97.94 84 VAL A C 1
ATOM 615 O O . VAL A 1 84 ? -6.597 -7.815 19.247 1.00 97.94 84 VAL A O 1
ATOM 618 N N . ILE A 1 85 ? -5.231 -9.574 19.072 1.00 97.06 85 ILE A N 1
ATOM 619 C CA . ILE A 1 85 ? -4.100 -9.009 19.834 1.00 97.06 85 ILE A CA 1
ATOM 620 C C . ILE A 1 85 ? -2.912 -8.776 18.899 1.00 97.06 85 ILE A C 1
ATOM 622 O O . ILE A 1 85 ? -2.789 -9.455 17.883 1.00 97.06 85 ILE A O 1
ATOM 626 N N . VAL A 1 86 ? -2.083 -7.770 19.193 1.00 96.50 86 VAL A N 1
ATOM 627 C CA . VAL A 1 86 ? -0.842 -7.483 18.460 1.00 96.50 86 VAL A CA 1
ATOM 628 C C . VAL A 1 86 ? 0.357 -7.685 19.377 1.00 96.50 86 VAL A C 1
ATOM 630 O O . VAL A 1 86 ? 0.395 -7.123 20.466 1.00 96.50 86 VAL A O 1
ATOM 633 N N . ASP A 1 87 ? 1.334 -8.460 18.921 1.00 96.06 87 ASP A N 1
ATOM 634 C CA . ASP A 1 87 ? 2.638 -8.592 19.560 1.00 96.06 87 ASP A CA 1
ATOM 635 C C . ASP A 1 87 ? 3.595 -7.520 19.013 1.00 96.06 87 ASP A C 1
ATOM 637 O O . ASP A 1 87 ? 3.985 -7.536 17.836 1.00 96.06 87 ASP A O 1
ATOM 641 N N . SER A 1 88 ? 3.983 -6.574 19.870 1.00 92.56 88 SER A N 1
ATOM 642 C CA . SER A 1 88 ? 4.905 -5.492 19.515 1.00 92.56 88 SER A CA 1
ATOM 643 C C . SER A 1 88 ? 6.312 -5.989 19.181 1.00 92.56 88 SER A C 1
ATOM 645 O O . SER A 1 88 ? 7.031 -5.313 18.437 1.00 92.56 88 SER A O 1
ATOM 647 N N . GLU A 1 89 ? 6.716 -7.165 19.666 1.00 93.50 89 GLU A N 1
ATOM 648 C CA . GLU A 1 89 ? 8.036 -7.727 19.387 1.00 93.50 89 GLU A CA 1
ATOM 649 C C . GLU A 1 89 ? 8.109 -8.407 18.019 1.00 93.50 89 GLU A C 1
ATOM 651 O O . GLU A 1 89 ? 9.106 -8.268 17.298 1.00 93.50 89 GLU A O 1
ATOM 656 N N . THR A 1 90 ? 7.044 -9.070 17.581 1.00 96.62 90 THR A N 1
ATOM 657 C CA . THR A 1 90 ? 6.954 -9.594 16.210 1.00 96.62 90 THR A CA 1
ATOM 658 C C . THR A 1 90 ? 6.635 -8.507 15.179 1.00 96.62 90 THR A C 1
ATOM 660 O O . THR A 1 90 ? 6.977 -8.647 13.998 1.00 96.62 90 THR A O 1
ATOM 663 N N . CYS A 1 91 ? 6.012 -7.405 15.597 1.00 97.50 91 CYS A N 1
ATOM 664 C CA . CYS A 1 91 ? 5.702 -6.274 14.729 1.00 97.50 91 CYS A CA 1
ATOM 665 C C . CYS A 1 91 ? 6.972 -5.584 14.199 1.00 97.50 91 CYS A C 1
ATOM 667 O O . CYS A 1 91 ? 7.857 -5.214 14.965 1.00 97.50 91 CYS A O 1
ATOM 669 N N . ILE A 1 92 ? 7.036 -5.367 12.881 1.00 97.19 92 ILE A N 1
ATOM 670 C CA . ILE A 1 92 ? 8.135 -4.639 12.207 1.00 97.19 92 ILE A CA 1
ATOM 671 C C . ILE A 1 92 ? 7.800 -3.171 11.918 1.00 97.19 92 ILE A C 1
ATOM 673 O O . ILE A 1 92 ? 8.594 -2.460 11.312 1.00 97.19 92 ILE A O 1
ATOM 677 N N . GLY A 1 93 ? 6.598 -2.721 12.289 1.00 95.00 93 GLY A N 1
ATOM 678 C CA . GLY A 1 93 ? 6.179 -1.341 12.060 1.00 95.00 93 GLY A CA 1
ATOM 679 C C . GLY A 1 93 ? 5.937 -0.976 10.591 1.00 95.00 93 GLY A C 1
ATOM 680 O O . GLY A 1 93 ? 6.124 0.177 10.236 1.00 95.00 93 GLY A O 1
ATOM 681 N N . CYS A 1 94 ? 5.509 -1.920 9.741 1.00 93.94 94 CYS A N 1
ATOM 682 C CA . CYS A 1 94 ? 5.211 -1.670 8.315 1.00 93.94 94 CYS A CA 1
ATOM 683 C C . CYS A 1 94 ? 3.944 -0.839 8.047 1.00 93.94 94 CYS A C 1
ATOM 685 O O . CYS A 1 94 ? 3.635 -0.550 6.899 1.00 93.94 94 CYS A O 1
ATOM 687 N N . LYS A 1 95 ? 3.155 -0.533 9.087 1.00 92.00 95 LYS A N 1
ATOM 688 C CA . LYS A 1 95 ? 1.894 0.234 9.041 1.00 92.00 95 LYS A CA 1
ATOM 689 C C . LYS A 1 95 ? 0.784 -0.315 8.136 1.00 92.00 95 LYS A C 1
ATOM 691 O O . LYS A 1 95 ? -0.334 0.158 8.243 1.00 92.00 95 LYS A O 1
ATOM 696 N N . TYR A 1 96 ? 0.996 -1.368 7.347 1.00 92.56 96 TYR A N 1
ATOM 697 C CA . TYR A 1 96 ? -0.021 -1.886 6.422 1.00 92.56 96 TYR A CA 1
ATOM 698 C C . TYR A 1 96 ? -1.378 -2.196 7.089 1.00 92.56 96 TYR A C 1
ATOM 700 O O . TYR A 1 96 ? -2.440 -1.975 6.508 1.00 92.56 96 TYR A O 1
ATOM 708 N N . CYS A 1 97 ? -1.369 -2.627 8.356 1.00 93.19 97 CYS A N 1
ATOM 709 C CA . CYS A 1 97 ? -2.586 -2.848 9.138 1.00 93.19 97 CYS A CA 1
ATOM 710 C C . CYS A 1 97 ? -3.430 -1.578 9.384 1.00 93.19 97 CYS A C 1
ATOM 712 O O . CYS A 1 97 ? -4.645 -1.707 9.552 1.00 93.19 97 CYS A O 1
ATOM 714 N N . THR A 1 98 ? -2.831 -0.382 9.396 1.00 87.81 98 THR A N 1
ATOM 715 C CA . THR A 1 98 ? -3.546 0.900 9.531 1.00 87.81 98 THR A CA 1
ATOM 716 C C . THR A 1 98 ? -4.303 1.238 8.242 1.00 87.81 98 THR A C 1
ATOM 718 O O . THR A 1 98 ? -5.437 1.706 8.301 1.00 87.81 98 THR A O 1
ATOM 721 N N . PHE A 1 99 ? -3.736 0.898 7.078 1.00 85.38 99 PHE A N 1
ATOM 722 C CA . PHE A 1 99 ? -4.349 1.136 5.767 1.00 85.38 99 PHE A CA 1
ATOM 723 C C . PHE A 1 99 ? -5.518 0.188 5.485 1.00 85.38 99 PHE A C 1
ATOM 725 O O . PHE A 1 99 ? -6.547 0.612 4.967 1.00 85.38 99 PHE A O 1
ATOM 732 N N . VAL A 1 100 ? -5.399 -1.090 5.861 1.00 90.38 100 VAL A N 1
ATOM 733 C CA . VAL A 1 100 ? -6.460 -2.083 5.600 1.00 90.38 100 VAL A CA 1
ATOM 734 C C . VAL A 1 100 ? -7.593 -2.049 6.622 1.00 90.38 100 VAL A C 1
ATOM 736 O O . VAL A 1 100 ? -8.663 -2.596 6.362 1.00 90.38 100 VAL A O 1
ATOM 739 N N . CYS A 1 101 ? -7.387 -1.449 7.800 1.00 91.38 101 CYS A N 1
ATOM 740 C CA . CYS A 1 101 ? -8.436 -1.377 8.809 1.00 91.38 101 CYS A CA 1
ATOM 741 C C . CYS A 1 101 ? -9.515 -0.361 8.385 1.00 91.38 101 CYS A C 1
ATOM 743 O O . CYS A 1 101 ? -9.209 0.827 8.232 1.00 91.38 101 CYS A O 1
ATOM 745 N N . PRO A 1 102 ? -10.790 -0.774 8.255 1.00 87.50 102 PRO A N 1
ATOM 746 C CA . PRO A 1 102 ? -11.873 0.155 7.933 1.00 87.50 102 PRO A CA 1
ATOM 747 C C . PRO A 1 102 ? -12.202 1.105 9.095 1.00 87.50 102 PRO A C 1
ATOM 749 O O . PRO A 1 102 ? -12.783 2.159 8.883 1.00 87.50 102 PRO A O 1
ATOM 752 N N . TYR A 1 103 ? -11.787 0.764 10.316 1.00 86.94 103 TYR A N 1
ATOM 753 C CA . TYR A 1 103 ? -12.101 1.514 11.537 1.00 86.94 103 TYR A CA 1
ATOM 754 C C . TYR A 1 103 ? -10.949 2.392 12.033 1.00 86.94 103 TYR A C 1
ATOM 756 O O . TYR A 1 103 ? -11.069 2.985 13.098 1.00 86.94 103 TYR A O 1
ATOM 764 N N . ASN A 1 104 ? -9.811 2.412 11.324 1.00 82.62 104 ASN A N 1
ATOM 765 C CA . ASN A 1 104 ? -8.597 3.123 11.746 1.00 82.62 104 ASN A CA 1
ATOM 766 C C . ASN A 1 104 ? -8.172 2.811 13.204 1.00 82.62 104 ASN A C 1
ATOM 768 O O . ASN A 1 104 ? -7.742 3.686 13.955 1.00 82.62 104 ASN A O 1
ATOM 772 N N . ALA A 1 105 ? -8.357 1.555 13.629 1.00 91.06 105 ALA A N 1
ATOM 773 C CA . ALA A 1 105 ? -8.118 1.133 15.009 1.00 91.06 105 ALA A CA 1
ATOM 774 C C . ALA A 1 105 ? -6.634 0.875 15.348 1.00 91.06 105 ALA A C 1
ATOM 776 O O . ALA A 1 105 ? -6.238 1.151 16.480 1.00 91.06 105 ALA A O 1
ATOM 777 N N . PRO A 1 106 ? -5.800 0.321 14.442 1.00 92.00 106 PRO A N 1
ATOM 778 C CA . PRO A 1 106 ? -4.361 0.235 14.662 1.00 92.00 106 PRO A CA 1
ATOM 779 C C . PRO A 1 106 ? -3.695 1.609 14.568 1.00 92.00 106 PRO A C 1
ATOM 781 O O . PRO A 1 106 ? -3.892 2.325 13.592 1.00 92.00 106 PRO A O 1
ATOM 784 N N . VAL A 1 107 ? -2.875 1.946 15.562 1.00 87.00 107 VAL A N 1
ATOM 785 C CA . VAL A 1 107 ? -2.141 3.214 15.659 1.00 87.00 107 VAL A CA 1
ATOM 786 C C . VAL A 1 107 ? -0.645 2.920 15.700 1.00 87.00 107 VAL A C 1
ATOM 788 O O . VAL A 1 107 ? -0.184 2.114 16.506 1.00 87.00 107 VAL A O 1
ATOM 791 N N . PHE A 1 108 ? 0.125 3.547 14.815 1.00 86.62 108 PHE A N 1
ATOM 792 C CA . PHE A 1 108 ? 1.581 3.414 14.806 1.00 86.62 108 PHE A CA 1
ATOM 793 C C . PHE A 1 108 ? 2.207 4.302 15.889 1.00 86.62 108 PHE A C 1
ATOM 795 O O . PHE 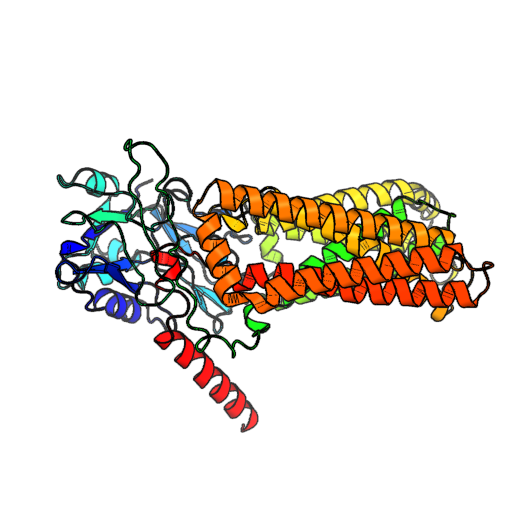A 1 108 ? 1.976 5.507 15.892 1.00 86.62 108 PHE A O 1
ATOM 802 N N . ASP A 1 109 ? 3.009 3.712 16.778 1.00 84.06 109 ASP A N 1
ATOM 803 C CA . ASP A 1 109 ? 3.823 4.437 17.755 1.00 84.06 109 ASP A CA 1
ATOM 804 C C . ASP A 1 109 ? 5.240 4.625 17.177 1.00 84.06 109 ASP A C 1
ATOM 806 O O . ASP A 1 109 ? 6.012 3.656 17.120 1.00 84.06 109 ASP A O 1
ATOM 810 N N . PRO A 1 110 ? 5.614 5.848 16.751 1.00 81.38 110 PRO A N 1
ATOM 811 C CA . PRO A 1 110 ? 6.930 6.104 16.176 1.00 81.38 110 PRO A CA 1
ATOM 812 C C . PRO A 1 110 ? 8.064 5.942 17.193 1.00 81.38 110 PRO A C 1
ATOM 814 O O . PRO A 1 110 ? 9.186 5.662 16.784 1.00 81.38 110 PRO A O 1
ATOM 817 N N . ARG A 1 111 ? 7.804 6.066 18.506 1.00 83.31 111 ARG A N 1
ATOM 818 C CA . ARG A 1 111 ? 8.840 5.865 19.535 1.00 83.31 111 ARG A CA 1
ATOM 819 C C . ARG A 1 111 ? 9.196 4.395 19.697 1.00 83.31 111 ARG A C 1
ATOM 821 O O . ARG A 1 111 ? 10.353 4.071 19.929 1.00 83.31 111 ARG A O 1
ATOM 828 N N . ARG A 1 112 ? 8.204 3.508 19.577 1.00 85.62 112 ARG A N 1
ATOM 829 C CA . ARG A 1 112 ? 8.395 2.051 19.687 1.00 85.62 112 ARG A CA 1
ATOM 830 C C . ARG A 1 112 ? 8.675 1.367 18.350 1.00 85.62 112 ARG A C 1
ATOM 832 O O . ARG A 1 112 ? 8.955 0.167 18.334 1.00 85.62 112 ARG A O 1
ATOM 839 N N . GLY A 1 113 ? 8.510 2.075 17.233 1.00 90.31 113 GLY A N 1
ATOM 840 C CA . GLY A 1 113 ? 8.622 1.501 15.891 1.00 90.31 113 GLY A CA 1
ATOM 841 C C . GLY A 1 113 ? 7.619 0.369 15.634 1.00 90.31 113 GLY A C 1
ATOM 842 O O . GLY A 1 113 ? 7.880 -0.537 14.846 1.00 90.31 113 GLY A O 1
ATOM 843 N N . SER A 1 114 ? 6.480 0.365 16.330 1.00 93.00 114 SER A N 1
ATOM 844 C CA . SER A 1 114 ? 5.492 -0.714 16.264 1.00 93.00 114 SER A CA 1
ATOM 845 C C . SER A 1 114 ? 4.071 -0.172 16.348 1.00 93.00 114 SER A C 1
ATOM 847 O O . SER A 1 114 ? 3.824 0.953 16.773 1.00 93.00 114 SER A O 1
ATOM 849 N N . VAL A 1 115 ? 3.120 -0.970 15.872 1.00 92.50 115 VAL A N 1
ATOM 850 C CA . VAL A 1 115 ? 1.696 -0.635 15.918 1.00 92.50 115 VAL A CA 1
ATOM 851 C C . VAL A 1 115 ? 1.086 -1.154 17.213 1.00 92.50 115 VAL A C 1
ATOM 853 O O . VAL A 1 115 ? 1.329 -2.296 17.595 1.00 92.50 115 VAL A O 1
ATOM 856 N N . SER A 1 116 ? 0.242 -0.337 17.833 1.00 92.69 116 SER A N 1
ATOM 857 C CA . SER A 1 116 ? -0.571 -0.675 18.996 1.00 92.69 116 SER A CA 1
ATOM 858 C C . SER A 1 116 ? -2.061 -0.475 18.697 1.00 92.69 116 SER A C 1
ATOM 860 O O . SER A 1 116 ? -2.430 0.158 17.705 1.00 92.69 116 SER A O 1
ATOM 862 N N . LYS A 1 117 ? -2.938 -1.068 19.507 1.00 95.00 117 LYS A N 1
ATOM 863 C CA . LYS A 1 117 ? -4.395 -0.898 19.413 1.00 95.00 117 LYS A CA 1
ATOM 864 C C . LYS A 1 117 ? -5.070 -1.412 20.676 1.00 95.00 117 LYS A C 1
ATOM 866 O O . LYS A 1 117 ? -4.466 -2.194 21.404 1.00 95.00 117 LYS A O 1
ATOM 871 N N . CYS A 1 118 ? -6.356 -1.088 20.834 1.00 96.50 118 CYS A N 1
ATOM 872 C CA . CYS A 1 118 ? -7.215 -1.695 21.850 1.00 96.50 118 CYS A CA 1
ATOM 873 C C . CYS A 1 118 ? -7.009 -3.220 21.906 1.00 96.50 118 CYS A C 1
ATOM 875 O O . CYS A 1 118 ? -7.014 -3.903 20.871 1.00 96.50 118 CYS A O 1
ATOM 877 N N . ASN A 1 119 ? -6.791 -3.721 23.119 1.00 96.38 119 ASN A N 1
ATOM 878 C CA . ASN A 1 119 ? -6.547 -5.123 23.445 1.00 96.38 119 ASN A CA 1
ATOM 879 C C . ASN A 1 119 ? -7.783 -5.789 24.073 1.00 96.38 119 ASN A C 1
ATOM 881 O O . ASN A 1 119 ? -7.654 -6.813 24.725 1.00 96.38 119 ASN A O 1
ATOM 885 N N . PHE A 1 120 ? -8.963 -5.183 23.928 1.00 96.06 120 PHE A N 1
ATOM 886 C CA . PHE A 1 120 ? -10.213 -5.572 24.584 1.00 96.06 120 PHE A CA 1
ATOM 887 C C . PHE A 1 120 ? -10.176 -5.598 26.125 1.00 96.06 120 PHE A C 1
ATOM 889 O O . PHE A 1 120 ? -11.143 -6.029 26.735 1.00 96.06 120 PHE A O 1
ATOM 896 N N . CYS A 1 121 ? -9.105 -5.113 26.767 1.00 97.31 121 CYS A N 1
ATOM 897 C CA . CYS A 1 121 ? -8.839 -5.333 28.194 1.00 97.31 121 CYS A CA 1
ATOM 898 C C . CYS A 1 121 ? -8.883 -6.823 28.584 1.00 97.31 121 CYS A C 1
ATOM 900 O O . CYS A 1 121 ? -9.473 -7.165 29.604 1.00 97.31 121 CYS A O 1
ATOM 902 N N . VAL A 1 122 ? -8.291 -7.705 27.767 1.00 96.62 122 VAL A N 1
ATOM 903 C CA . VAL A 1 122 ? -8.215 -9.156 28.049 1.00 96.62 122 VAL A CA 1
ATOM 904 C C . VAL A 1 122 ? -7.650 -9.479 29.435 1.00 96.62 122 VAL A C 1
ATOM 906 O O . VAL A 1 122 ? -8.072 -10.443 30.055 1.00 96.62 122 VAL A O 1
ATOM 909 N N . ASP A 1 123 ? -6.748 -8.640 29.939 1.00 96.25 123 ASP A N 1
ATOM 910 C CA . ASP A 1 123 ? -6.193 -8.720 31.288 1.00 96.25 123 ASP A CA 1
ATOM 911 C C . ASP A 1 123 ? -7.266 -8.546 32.371 1.00 96.25 123 ASP A C 1
ATOM 913 O O . ASP A 1 123 ? -7.336 -9.339 33.297 1.00 96.25 123 ASP A O 1
ATOM 917 N N . ARG A 1 124 ? -8.175 -7.579 32.204 1.00 97.12 124 ARG A N 1
ATOM 918 C CA . ARG A 1 124 ? -9.298 -7.370 33.132 1.00 97.12 124 ARG A CA 1
ATOM 919 C C . ARG A 1 124 ? -10.348 -8.471 33.017 1.00 97.12 124 ARG A C 1
ATOM 921 O O . ARG A 1 124 ? -10.878 -8.921 34.024 1.00 97.12 124 ARG A O 1
ATOM 928 N N . GLN A 1 125 ? -10.612 -8.935 31.796 1.00 95.06 125 GLN A N 1
ATOM 929 C CA . GLN A 1 125 ? -11.554 -10.034 31.566 1.00 95.06 125 GLN A CA 1
ATOM 930 C C . GLN A 1 125 ? -11.101 -11.330 32.249 1.00 95.06 125 GLN A C 1
ATOM 932 O O . GLN A 1 125 ? -11.943 -12.075 32.741 1.00 95.06 125 GLN A O 1
ATOM 937 N N . ALA A 1 126 ? -9.790 -11.586 32.321 1.00 95.06 126 ALA A N 1
ATOM 938 C CA . ALA A 1 126 ? -9.240 -12.739 33.034 1.00 95.06 126 ALA A CA 1
ATOM 939 C C . ALA A 1 126 ? -9.531 -12.707 34.548 1.00 95.06 126 ALA A C 1
ATOM 941 O O . ALA A 1 126 ? -9.581 -13.757 35.180 1.00 95.06 126 ALA A O 1
ATOM 942 N N . GLU A 1 127 ? -9.775 -11.521 35.109 1.00 96.56 127 GLU A N 1
ATOM 943 C CA . GLU A 1 127 ? -10.167 -11.305 36.508 1.00 96.56 127 GLU A CA 1
ATOM 944 C C . GLU A 1 127 ? -11.695 -11.199 36.688 1.00 96.56 127 GLU A C 1
ATOM 946 O O . GLU A 1 127 ? -12.174 -10.865 37.768 1.00 96.56 127 GLU A O 1
ATOM 951 N N . GLY A 1 128 ? -12.483 -11.448 35.635 1.00 94.69 128 GLY A N 1
ATOM 952 C CA . GLY A 1 128 ? -13.941 -11.290 35.667 1.00 94.69 128 GLY A CA 1
ATOM 953 C C . GLY A 1 128 ? -14.409 -9.831 35.690 1.00 94.69 128 GLY A C 1
ATOM 954 O O . GLY A 1 128 ? -15.564 -9.562 36.013 1.00 94.69 128 GLY A O 1
ATOM 955 N N . LEU A 1 129 ? -13.530 -8.882 35.355 1.00 96.25 129 LEU A N 1
ATOM 956 C CA . LEU A 1 129 ? -13.834 -7.455 35.340 1.00 96.25 129 LEU A CA 1
ATOM 957 C C . LEU A 1 129 ? -14.177 -6.961 33.932 1.00 96.25 129 LEU A C 1
ATOM 959 O O . LEU A 1 129 ? -13.543 -7.328 32.937 1.00 96.25 129 LEU A O 1
ATOM 963 N N . ASP A 1 130 ? -15.101 -6.004 33.864 1.00 96.25 130 ASP A N 1
ATOM 964 C CA . ASP A 1 130 ? -15.420 -5.312 32.619 1.00 96.25 130 ASP A CA 1
ATOM 965 C C . ASP A 1 130 ? -14.225 -4.520 32.064 1.00 96.25 130 ASP A C 1
ATOM 967 O O . ASP A 1 130 ? -13.402 -3.987 32.830 1.00 96.25 130 ASP A O 1
ATOM 971 N N . PRO A 1 131 ? -14.138 -4.344 30.729 1.00 98.12 131 PRO A N 1
ATOM 972 C CA . PRO A 1 131 ? -13.177 -3.434 30.122 1.00 98.12 131 PRO A CA 1
ATOM 973 C C . PRO A 1 131 ? -13.257 -2.031 30.734 1.00 98.12 131 PRO A C 1
ATOM 975 O O . PRO A 1 131 ? -14.342 -1.499 30.952 1.00 98.12 131 PRO A O 1
ATOM 978 N N . ALA A 1 132 ? -12.112 -1.370 30.931 1.00 98.25 132 ALA A N 1
ATOM 979 C CA . ALA A 1 132 ? -12.056 -0.072 31.619 1.00 98.25 132 ALA A CA 1
ATOM 980 C C . ALA A 1 132 ? -12.978 0.997 30.999 1.00 98.25 132 ALA A C 1
ATOM 982 O O . ALA A 1 132 ? -13.601 1.784 31.701 1.00 98.25 132 ALA A O 1
ATOM 983 N N . CYS A 1 133 ? -13.109 0.999 29.670 1.00 97.94 133 CYS A N 1
ATOM 984 C CA . CYS A 1 133 ? -13.989 1.931 28.967 1.00 97.94 133 CYS A CA 1
ATOM 985 C C . CYS A 1 133 ? -15.493 1.682 29.187 1.00 97.94 133 CYS A C 1
ATOM 987 O O . CYS A 1 133 ? -16.272 2.613 29.006 1.00 97.94 133 CYS A O 1
ATOM 989 N N . VAL A 1 134 ? -15.880 0.452 29.535 1.00 97.81 134 VAL A N 1
ATOM 990 C CA . VAL A 1 134 ? -17.261 0.053 29.853 1.00 97.81 134 VAL A CA 1
ATOM 991 C C . VAL A 1 134 ? -17.561 0.457 31.292 1.00 97.81 134 VAL A C 1
ATOM 993 O O . VAL A 1 134 ? -18.488 1.224 31.518 1.00 97.81 134 VAL A O 1
ATOM 996 N N . ALA A 1 135 ? -16.683 0.079 32.228 1.00 97.62 135 ALA A N 1
ATOM 997 C CA . ALA A 1 135 ? -16.802 0.442 33.641 1.00 97.62 135 ALA A CA 1
ATOM 998 C C . ALA A 1 135 ? -16.858 1.966 33.883 1.00 97.62 135 ALA A C 1
ATOM 1000 O O . ALA A 1 135 ? -17.542 2.427 34.787 1.00 97.62 135 ALA A O 1
ATOM 1001 N N . ALA A 1 136 ? -16.166 2.764 33.062 1.00 97.81 136 ALA A N 1
ATOM 1002 C CA . ALA A 1 136 ? -16.147 4.225 33.179 1.00 97.81 136 ALA A CA 1
ATOM 1003 C C . ALA A 1 136 ? -17.293 4.945 32.431 1.00 97.81 136 ALA A C 1
ATOM 1005 O O . ALA A 1 136 ? -17.310 6.181 32.363 1.00 97.81 136 ALA A O 1
ATOM 1006 N N . CYS A 1 137 ? -18.211 4.218 31.786 1.00 97.19 137 CYS A N 1
ATOM 1007 C CA . CYS A 1 137 ? -19.259 4.817 30.964 1.00 97.19 137 CYS A CA 1
ATOM 1008 C C . CYS A 1 137 ? -20.400 5.386 31.824 1.00 97.19 137 CYS A C 1
ATOM 1010 O O . CYS A 1 137 ? -21.317 4.665 32.193 1.00 97.19 137 CYS A O 1
ATOM 1012 N N . LEU A 1 138 ? -20.371 6.700 32.076 1.00 95.25 138 LEU A N 1
ATOM 1013 C CA . LEU A 1 138 ? -21.357 7.392 32.924 1.00 95.25 138 LEU A CA 1
ATOM 1014 C C . LEU A 1 138 ? -22.808 7.249 32.443 1.00 95.25 138 LEU A C 1
ATOM 1016 O O . LEU A 1 138 ? -23.719 7.169 33.253 1.00 95.25 138 LEU A O 1
ATOM 1020 N N . GLY A 1 139 ? -23.020 7.240 31.125 1.00 92.31 139 GLY A N 1
ATOM 1021 C CA . GLY A 1 139 ? -24.354 7.085 30.541 1.00 92.31 139 GLY A CA 1
ATOM 1022 C C . GLY A 1 139 ? -24.778 5.630 30.354 1.00 92.31 139 GLY A C 1
ATOM 1023 O O . GLY A 1 139 ? -25.801 5.399 29.735 1.00 92.31 139 GLY A O 1
ATOM 1024 N N . HIS A 1 140 ? -23.964 4.646 30.760 1.00 93.06 140 HIS A N 1
ATOM 1025 C CA . HIS A 1 140 ? -24.181 3.221 30.455 1.00 93.06 140 HIS A CA 1
ATOM 1026 C C . HIS A 1 140 ? -24.384 2.905 28.956 1.00 93.06 140 HIS A C 1
ATOM 1028 O O . HIS A 1 140 ? -24.808 1.818 28.575 1.00 93.06 140 HIS A O 1
ATOM 1034 N N . ALA A 1 141 ? -23.961 3.827 28.087 1.00 93.56 141 ALA A N 1
ATOM 1035 C CA . ALA A 1 141 ? -24.000 3.710 26.635 1.00 93.56 141 ALA A CA 1
ATOM 1036 C C . ALA A 1 141 ? -23.109 2.585 26.085 1.00 93.56 141 ALA A C 1
ATOM 1038 O O . ALA A 1 141 ? -23.216 2.232 24.916 1.00 93.56 141 ALA A O 1
ATOM 1039 N N . LEU A 1 142 ? -22.176 2.058 26.879 1.00 94.50 142 LEU A N 1
ATOM 1040 C CA . LEU A 1 142 ? -21.290 0.966 26.492 1.00 94.50 142 LEU A CA 1
ATOM 1041 C C . LEU A 1 142 ? -21.530 -0.235 27.387 1.00 94.50 142 LEU A C 1
ATOM 1043 O O . LEU A 1 142 ? -21.399 -0.140 28.600 1.00 94.50 142 LEU A O 1
ATOM 1047 N N . THR A 1 143 ? -21.783 -1.370 26.754 1.00 93.75 143 THR A N 1
ATOM 1048 C CA . THR A 1 143 ? -21.882 -2.688 27.383 1.00 93.75 143 THR A CA 1
ATOM 1049 C C . THR A 1 143 ? -20.955 -3.667 26.665 1.00 93.75 143 THR A C 1
ATOM 1051 O O . THR A 1 143 ? -20.456 -3.398 25.561 1.00 93.75 143 THR A O 1
ATOM 1054 N N . PHE A 1 144 ? -20.646 -4.781 27.322 1.00 94.50 144 PHE A N 1
ATOM 1055 C CA . PHE A 1 144 ? -19.680 -5.761 26.845 1.00 94.50 144 PHE A CA 1
ATOM 1056 C C . PHE A 1 144 ? -20.106 -7.173 27.233 1.00 94.50 144 PHE A C 1
ATOM 1058 O O . PHE A 1 144 ? -20.660 -7.380 28.304 1.00 94.50 144 PHE A O 1
ATOM 1065 N N . GLY A 1 145 ? -19.871 -8.136 26.345 1.00 93.31 145 GLY A N 1
ATOM 1066 C CA . GLY A 1 145 ? -20.298 -9.515 26.564 1.00 93.31 145 GLY A CA 1
ATOM 1067 C C . GLY A 1 145 ? -20.179 -10.381 25.310 1.00 93.31 145 GLY A C 1
ATOM 1068 O O . GLY A 1 145 ? -19.651 -9.924 24.286 1.00 93.31 145 GLY A O 1
ATOM 1069 N N . PRO A 1 146 ? -20.644 -11.639 25.368 1.00 93.56 146 PRO A N 1
ATOM 1070 C CA . PRO A 1 146 ? -20.655 -12.542 24.225 1.00 93.56 146 PRO A CA 1
ATOM 1071 C C . PRO A 1 146 ? -21.457 -11.968 23.054 1.00 93.56 146 PRO A C 1
ATOM 1073 O O . PRO A 1 146 ? -22.569 -11.472 23.212 1.00 93.56 146 PRO A O 1
ATOM 1076 N N . LEU A 1 147 ? -20.914 -12.073 21.840 1.00 90.75 147 LEU A N 1
ATOM 1077 C CA . LEU A 1 147 ? -21.523 -11.492 20.644 1.00 90.75 147 LEU A CA 1
ATOM 1078 C C . LEU A 1 147 ? -22.950 -12.000 20.391 1.00 90.75 147 LEU A C 1
ATOM 1080 O O . LEU A 1 147 ? -23.777 -11.223 19.932 1.00 90.75 147 LEU A O 1
ATOM 1084 N N . GLY A 1 148 ? -23.227 -13.276 20.681 1.00 85.88 148 GLY A N 1
ATOM 1085 C CA . GLY A 1 148 ? -24.557 -13.862 20.488 1.00 85.88 148 GLY A CA 1
ATOM 1086 C C . GLY A 1 148 ? -25.617 -13.267 21.418 1.00 85.88 148 GLY A C 1
ATOM 1087 O O . GLY A 1 148 ? -26.739 -13.034 20.988 1.00 85.88 148 GLY A O 1
ATOM 1088 N N . GLU A 1 149 ? -25.258 -12.946 22.662 1.00 84.88 149 GLU A N 1
ATOM 1089 C CA . GLU A 1 149 ? -26.171 -12.298 23.617 1.00 84.88 149 GLU A CA 1
ATOM 1090 C C . GLU A 1 149 ? -26.475 -10.860 23.195 1.00 84.88 149 GLU A C 1
ATOM 1092 O O . GLU A 1 149 ? -27.621 -10.420 23.242 1.00 84.88 149 GLU A O 1
ATOM 1097 N N . MET A 1 150 ? -25.465 -10.165 22.665 1.00 80.06 150 MET A N 1
ATOM 1098 C CA . MET A 1 150 ? -25.612 -8.808 22.133 1.00 80.06 150 MET A CA 1
ATOM 1099 C C . MET A 1 150 ? -26.486 -8.741 20.874 1.00 80.06 150 MET A C 1
ATOM 1101 O O . MET A 1 150 ? -26.909 -7.652 20.506 1.00 80.06 150 MET A O 1
ATOM 1105 N N . GLU A 1 151 ? -26.739 -9.861 20.187 1.00 71.81 151 GLU A N 1
ATOM 1106 C CA . GLU A 1 151 ? -27.679 -9.933 19.057 1.00 71.81 151 GLU A CA 1
ATOM 1107 C C . GLU A 1 151 ? -29.123 -10.228 19.491 1.00 71.81 151 GLU A C 1
ATOM 1109 O O . GLU A 1 151 ? -30.044 -9.923 18.739 1.00 71.81 151 GLU A O 1
ATOM 1114 N N . ASN A 1 152 ? -29.321 -10.782 20.692 1.00 59.00 152 ASN A N 1
ATOM 1115 C CA . ASN A 1 152 ? -30.608 -11.304 21.167 1.00 59.00 152 ASN A CA 1
ATOM 1116 C C . ASN A 1 152 ? -31.273 -10.424 22.249 1.00 59.00 152 ASN A C 1
ATOM 1118 O O . ASN A 1 152 ? -32.337 -10.775 22.752 1.00 59.00 152 ASN A O 1
ATOM 1122 N N . GLY A 1 153 ? -30.667 -9.290 22.617 1.00 53.41 153 GLY A N 1
ATOM 1123 C CA . GLY A 1 153 ? -31.033 -8.448 23.769 1.00 53.41 153 GLY A CA 1
ATOM 1124 C C . GLY A 1 153 ? -32.333 -7.627 23.681 1.00 53.41 153 GLY A C 1
ATOM 1125 O O . GLY A 1 153 ? -32.484 -6.674 24.437 1.00 53.41 153 GLY A O 1
ATOM 1126 N N . GLY A 1 154 ? -33.271 -7.956 22.787 1.00 47.72 154 GLY A N 1
ATOM 1127 C CA . GLY A 1 154 ? -34.650 -7.438 22.832 1.00 47.72 154 GLY A CA 1
ATOM 1128 C C . GLY A 1 154 ? -34.906 -6.003 22.331 1.00 47.72 154 GLY A C 1
ATOM 1129 O O . GLY A 1 154 ? -36.050 -5.561 22.387 1.00 47.72 154 GLY A O 1
ATOM 1130 N N . GLY A 1 155 ? -33.902 -5.286 21.811 1.00 56.91 155 GLY A N 1
ATOM 1131 C CA . GLY A 1 155 ? -34.059 -3.980 21.138 1.00 56.91 155 GLY A CA 1
ATOM 1132 C C . GLY A 1 155 ? -33.707 -4.027 19.643 1.00 56.91 155 GLY A C 1
ATOM 1133 O O . GLY A 1 155 ? -33.201 -5.040 19.163 1.00 56.91 155 GLY A O 1
ATOM 1134 N N . GLU A 1 156 ? -33.936 -2.937 18.893 1.00 65.94 156 GLU A N 1
ATOM 1135 C CA . GLU A 1 156 ? -33.440 -2.784 17.509 1.00 65.94 156 GLU A CA 1
ATOM 1136 C C . GLU A 1 156 ? -31.900 -2.726 17.495 1.00 65.94 156 GLU A C 1
ATOM 1138 O O . GLU A 1 156 ? -31.278 -1.665 17.422 1.00 65.94 156 GLU A O 1
ATOM 1143 N N . THR A 1 157 ? -31.255 -3.886 17.603 1.00 78.06 157 THR A N 1
ATOM 1144 C CA . THR A 1 157 ? -29.804 -4.004 17.544 1.00 78.06 157 THR A CA 1
ATOM 1145 C C . THR A 1 157 ? -29.333 -3.922 16.096 1.00 78.06 157 THR A C 1
ATOM 1147 O O . THR A 1 157 ? -29.561 -4.811 15.273 1.00 78.06 157 THR A O 1
ATOM 1150 N N . LEU A 1 158 ? -28.583 -2.872 15.789 1.00 82.88 158 LEU A N 1
ATOM 1151 C CA . LEU A 1 158 ? -28.021 -2.629 14.472 1.00 82.88 158 LEU A CA 1
ATOM 1152 C C . LEU A 1 158 ? -26.595 -3.188 14.371 1.00 82.88 158 LEU A C 1
ATOM 1154 O O . LEU A 1 158 ? -25.755 -3.037 15.263 1.00 82.88 158 LEU A O 1
ATOM 1158 N N . ARG A 1 159 ? -26.288 -3.816 13.232 1.00 83.12 159 ARG A N 1
ATOM 1159 C CA . ARG A 1 159 ? -24.919 -4.246 12.875 1.00 83.12 159 ARG A CA 1
ATOM 1160 C C . ARG A 1 159 ? -24.075 -3.110 12.301 1.00 83.12 159 ARG A C 1
ATOM 1162 O O . ARG A 1 159 ? -22.848 -3.178 12.324 1.00 83.12 159 ARG A O 1
ATOM 1169 N N . GLU A 1 160 ? -24.740 -2.090 11.772 1.00 80.75 160 GLU A N 1
ATOM 1170 C CA . GLU A 1 160 ? -24.152 -0.946 11.088 1.00 80.75 160 GLU A CA 1
ATOM 1171 C C . GLU A 1 160 ? -24.985 0.299 11.402 1.00 80.75 160 GLU A C 1
ATOM 1173 O O . GLU A 1 160 ? -26.211 0.235 11.446 1.00 80.75 160 GLU A O 1
ATOM 1178 N N . ILE A 1 161 ? -24.320 1.439 11.563 1.00 76.38 161 ILE A N 1
ATOM 1179 C CA . ILE A 1 161 ? -24.949 2.765 11.652 1.00 76.38 161 ILE A CA 1
ATOM 1180 C C . ILE A 1 161 ? -24.636 3.559 10.375 1.00 76.38 161 ILE A C 1
ATOM 1182 O O . ILE A 1 161 ? -23.725 3.172 9.635 1.00 76.38 161 ILE A O 1
ATOM 1186 N N . PRO A 1 162 ? -25.356 4.647 10.053 1.00 70.06 162 PRO A N 1
ATOM 1187 C CA . PRO A 1 162 ? -25.017 5.470 8.895 1.00 70.06 162 PRO A CA 1
ATOM 1188 C C . PRO A 1 162 ? -23.545 5.892 8.888 1.00 70.06 162 PRO A C 1
ATOM 1190 O O . PRO A 1 162 ? -22.993 6.321 9.900 1.00 70.06 162 PRO A O 1
ATOM 1193 N N . GLY A 1 163 ? -22.893 5.684 7.744 1.00 68.56 163 GLY A N 1
ATOM 1194 C CA . GLY A 1 163 ? -21.470 5.954 7.555 1.00 68.56 163 GLY A CA 1
ATOM 1195 C C . GLY A 1 163 ? -20.523 4.944 8.194 1.00 68.56 163 GLY A C 1
ATOM 1196 O O . GLY A 1 163 ? -19.311 5.133 8.125 1.00 68.56 163 GLY A O 1
ATOM 1197 N N . PHE A 1 164 ? -21.020 3.875 8.813 1.00 76.75 164 PHE A N 1
ATOM 1198 C CA . PHE A 1 164 ? -20.190 2.760 9.251 1.00 76.75 164 PHE A CA 1
ATOM 1199 C C . PHE A 1 164 ? -19.746 1.908 8.047 1.00 76.75 164 PHE A C 1
ATOM 1201 O O . PHE A 1 164 ? -20.544 1.706 7.135 1.00 76.75 164 PHE A O 1
ATOM 1208 N N . PRO A 1 165 ? -18.505 1.381 8.024 1.00 79.94 165 PRO A N 1
ATOM 1209 C CA . PRO A 1 165 ? -18.064 0.487 6.956 1.00 79.94 165 PRO A CA 1
ATOM 1210 C C . PRO A 1 165 ? -18.950 -0.762 6.858 1.00 79.94 165 PRO A C 1
ATOM 1212 O O . PRO A 1 165 ? -19.273 -1.322 7.911 1.00 79.94 165 PRO A O 1
ATOM 1215 N N . PRO A 1 166 ? -19.228 -1.280 5.647 1.00 82.50 166 PRO A N 1
ATOM 1216 C CA . PRO A 1 166 ? -20.004 -2.504 5.479 1.00 82.50 166 PRO A CA 1
ATOM 1217 C C . PRO A 1 166 ? -19.467 -3.652 6.346 1.00 82.50 166 PRO A C 1
ATOM 1219 O O . PRO A 1 166 ? -18.300 -4.056 6.251 1.00 82.50 166 PRO A O 1
ATOM 1222 N N . ALA A 1 167 ? -20.326 -4.215 7.194 1.00 86.94 167 ALA A N 1
ATOM 1223 C CA . ALA A 1 167 ? -19.993 -5.256 8.157 1.00 86.94 167 ALA A CA 1
ATOM 1224 C C . ALA A 1 167 ? -19.509 -6.536 7.467 1.00 86.94 167 ALA A C 1
ATOM 1226 O O . ALA A 1 167 ? -18.727 -7.284 8.056 1.00 86.94 167 ALA A O 1
ATOM 1227 N N . GLY A 1 168 ? -19.896 -6.769 6.208 1.00 89.38 168 GLY A N 1
ATOM 1228 C CA . GLY A 1 168 ? -19.428 -7.894 5.394 1.00 89.38 168 GLY A CA 1
ATOM 1229 C C . GLY A 1 168 ? -17.905 -7.944 5.196 1.00 89.38 168 GLY A C 1
ATOM 1230 O O . GLY A 1 168 ? -17.357 -9.030 5.022 1.00 89.38 168 GLY A O 1
ATOM 1231 N N . ILE A 1 169 ? -17.198 -6.808 5.297 1.00 89.69 169 ILE A N 1
ATOM 1232 C CA . ILE A 1 169 ? -15.738 -6.750 5.097 1.00 89.69 169 ILE A CA 1
ATOM 1233 C C . ILE A 1 169 ? -14.995 -7.494 6.215 1.00 89.69 169 ILE A C 1
ATOM 1235 O O . ILE A 1 169 ? -14.052 -8.245 5.957 1.00 89.69 169 ILE A O 1
ATOM 1239 N N . THR A 1 170 ? -15.388 -7.268 7.474 1.00 93.44 170 THR A N 1
ATOM 1240 C CA . THR A 1 170 ? -14.638 -7.773 8.637 1.00 93.44 170 THR A CA 1
ATOM 1241 C C . THR A 1 170 ? -15.469 -8.565 9.637 1.00 93.44 170 THR A C 1
ATOM 1243 O O . THR A 1 170 ? -14.879 -9.177 10.526 1.00 93.44 170 THR A O 1
ATOM 1246 N N . ARG A 1 171 ? -16.802 -8.559 9.532 1.00 93.81 171 ARG A N 1
ATOM 1247 C CA . ARG A 1 171 ? -17.740 -9.078 10.543 1.00 93.81 171 ARG A CA 1
ATOM 1248 C C . ARG A 1 171 ? -17.382 -8.537 11.938 1.00 93.81 171 ARG A C 1
ATOM 1250 O O . ARG A 1 171 ? -16.848 -9.280 12.766 1.00 93.81 171 ARG A O 1
ATOM 1257 N N . PRO A 1 172 ? -17.535 -7.219 12.161 1.00 93.94 172 PRO A N 1
ATOM 1258 C CA . PRO A 1 172 ? -17.078 -6.562 13.380 1.00 93.94 172 PRO A CA 1
ATOM 1259 C C . PRO A 1 172 ? -17.853 -7.037 14.615 1.00 93.94 172 PRO A C 1
ATOM 1261 O O . PRO A 1 172 ? -19.060 -7.288 14.558 1.00 93.94 172 PRO A O 1
ATOM 1264 N N . SER A 1 173 ? -17.149 -7.114 15.743 1.00 94.62 173 SER A N 1
ATOM 1265 C CA . SER A 1 173 ? -17.700 -7.505 17.043 1.00 94.62 173 SER A CA 1
ATOM 1266 C C . SER A 1 173 ? -18.120 -6.261 17.828 1.00 94.62 173 SER A C 1
ATOM 1268 O O . SER A 1 173 ? -17.661 -5.995 18.936 1.00 94.62 173 SER A O 1
ATOM 1270 N N . ILE A 1 174 ? -18.959 -5.452 17.187 1.00 92.75 174 ILE A N 1
ATOM 1271 C CA . ILE A 1 174 ? -19.675 -4.343 17.808 1.00 92.75 174 ILE A CA 1
ATOM 1272 C C . ILE A 1 174 ? -21.126 -4.386 17.344 1.00 92.75 174 ILE A C 1
ATOM 1274 O O . ILE A 1 174 ? -21.407 -4.742 16.195 1.00 92.75 174 ILE A O 1
ATOM 1278 N N . ARG A 1 175 ? -22.040 -4.063 18.245 1.00 91.62 175 ARG A N 1
ATOM 1279 C CA . ARG A 1 175 ? -23.456 -3.869 17.968 1.00 91.62 175 ARG A CA 1
ATOM 1280 C C . ARG A 1 175 ? -23.867 -2.479 18.423 1.00 91.62 175 ARG A C 1
ATOM 1282 O O . ARG A 1 175 ? -23.228 -1.903 19.301 1.00 91.62 175 ARG A O 1
ATOM 1289 N N . PHE A 1 176 ? -24.890 -1.939 17.787 1.00 88.25 176 PHE A N 1
ATOM 1290 C CA . PHE A 1 176 ? -25.353 -0.586 18.035 1.00 88.25 176 PHE A CA 1
ATOM 1291 C C . PHE A 1 176 ? -26.817 -0.606 18.451 1.00 88.25 176 PHE A C 1
ATOM 1293 O O . PHE A 1 176 ? -27.599 -1.362 17.886 1.00 88.25 176 PHE A O 1
ATOM 1300 N N . ALA A 1 177 ? -27.176 0.274 19.371 1.00 86.44 177 ALA A N 1
ATOM 1301 C CA . ALA A 1 177 ? -28.545 0.707 19.588 1.00 86.44 177 ALA A CA 1
ATOM 1302 C C . ALA A 1 177 ? -28.602 2.213 19.322 1.00 86.44 177 ALA A C 1
ATOM 1304 O O . ALA A 1 177 ? -27.649 2.943 19.607 1.00 86.44 177 ALA A O 1
ATOM 1305 N N . MET A 1 178 ? -29.683 2.680 18.714 1.00 77.31 178 MET A N 1
ATOM 1306 C CA . MET A 1 178 ? -29.893 4.096 18.444 1.00 77.31 178 MET A CA 1
ATOM 1307 C C . MET A 1 178 ? -31.393 4.371 18.453 1.00 77.31 178 MET A C 1
ATOM 1309 O O . MET A 1 178 ? -32.148 3.670 17.790 1.00 77.31 178 MET A O 1
ATOM 1313 N N . GLY A 1 179 ? -31.815 5.361 19.233 1.00 67.44 179 GLY A N 1
ATOM 1314 C CA . GLY A 1 179 ? -33.195 5.831 19.294 1.00 67.44 179 GLY A CA 1
ATOM 1315 C C . GLY A 1 179 ? -33.490 6.853 18.197 1.00 67.44 179 GLY A C 1
ATOM 1316 O O . GLY A 1 179 ? -32.572 7.520 17.730 1.00 67.44 179 GLY A O 1
ATOM 1317 N N . ASN A 1 180 ? -34.775 6.975 17.837 1.00 60.41 180 ASN A N 1
ATOM 1318 C CA . ASN A 1 180 ? -35.363 7.817 16.781 1.00 60.41 180 ASN A CA 1
ATOM 1319 C C . ASN A 1 180 ? -34.683 7.782 15.393 1.00 60.41 180 ASN A C 1
ATOM 1321 O O . ASN A 1 180 ? -33.506 7.484 15.206 1.00 60.41 180 ASN A O 1
ATOM 1325 N N . ARG A 1 181 ? -35.468 8.091 14.352 1.00 61.00 181 ARG A N 1
ATOM 1326 C CA . ARG A 1 181 ? -34.963 8.159 12.974 1.00 61.00 181 ARG A CA 1
ATOM 1327 C C . ARG A 1 181 ? -33.961 9.307 12.850 1.00 61.00 181 ARG A C 1
ATOM 1329 O O . ARG A 1 181 ? -34.325 10.466 13.025 1.00 61.00 181 ARG A O 1
ATOM 1336 N N . LEU A 1 182 ? -32.716 8.976 12.512 1.00 66.31 182 LEU A N 1
ATOM 1337 C CA . LEU A 1 182 ? -31.729 9.967 12.092 1.00 66.31 182 LEU A CA 1
ATOM 1338 C C . LEU A 1 182 ? -32.272 10.785 10.903 1.00 66.31 182 LEU A C 1
ATOM 1340 O O . LEU A 1 182 ? -32.903 10.200 10.016 1.00 66.31 182 LEU A O 1
ATOM 1344 N N . PRO A 1 183 ? -32.008 12.102 10.845 1.00 63.94 183 PRO A N 1
ATOM 1345 C CA . PRO A 1 183 ? -32.380 12.919 9.696 1.00 63.94 183 PRO A CA 1
ATOM 1346 C C . PRO A 1 183 ? -31.687 12.433 8.413 1.00 63.94 183 PRO A C 1
ATOM 1348 O O . PRO A 1 183 ? -30.588 11.878 8.453 1.00 63.94 183 PRO A O 1
ATOM 1351 N N . GLU A 1 184 ? -32.306 12.686 7.254 1.00 57.66 184 GLU A N 1
ATOM 1352 C CA . GLU A 1 184 ? -31.759 12.298 5.937 1.00 57.66 184 GLU A CA 1
ATOM 1353 C C . GLU A 1 184 ? -30.405 12.965 5.623 1.00 57.66 184 GLU A C 1
ATOM 1355 O O . GLU A 1 184 ? -29.594 12.457 4.851 1.00 57.66 184 GLU A O 1
ATOM 1360 N N . ARG A 1 185 ? -30.116 14.115 6.237 1.00 60.12 185 ARG A N 1
ATOM 1361 C CA . ARG A 1 185 ? -28.826 14.802 6.102 1.00 60.12 185 ARG A CA 1
ATOM 1362 C C . ARG A 1 185 ? -28.080 14.768 7.422 1.00 60.12 185 ARG A C 1
ATOM 1364 O O . ARG A 1 185 ? -28.595 15.297 8.403 1.00 60.12 185 ARG A O 1
ATOM 1371 N N . LEU A 1 186 ? -26.886 14.168 7.415 1.00 63.06 186 LEU A N 1
ATOM 1372 C CA . LEU A 1 186 ? -25.985 14.097 8.566 1.00 63.06 186 LEU A CA 1
ATOM 1373 C C . LEU A 1 186 ? -24.582 14.552 8.170 1.00 63.06 186 LEU A C 1
ATOM 1375 O O . LEU A 1 186 ? -23.851 13.855 7.468 1.00 63.06 186 LEU A O 1
ATOM 1379 N N . GLU A 1 187 ? -24.174 15.691 8.689 1.00 61.31 187 GLU A N 1
ATOM 1380 C CA . GLU A 1 187 ? -22.844 16.241 8.552 1.00 61.31 187 GLU A CA 1
ATOM 1381 C C . GLU A 1 187 ? -21.905 15.756 9.658 1.00 61.31 187 GLU A C 1
ATOM 1383 O O . GLU A 1 187 ? -22.287 15.379 10.771 1.00 61.31 187 GLU A O 1
ATOM 1388 N N . ARG A 1 188 ? -20.616 15.759 9.330 1.00 62.44 188 ARG A N 1
ATOM 1389 C CA . ARG A 1 188 ? -19.552 15.540 10.298 1.00 62.44 188 ARG A CA 1
ATOM 1390 C C . ARG A 1 188 ? -19.072 16.894 10.799 1.00 62.44 188 ARG A C 1
ATOM 1392 O O . ARG A 1 188 ? -18.799 17.782 10.005 1.00 62.44 188 ARG A O 1
ATOM 1399 N N . LEU A 1 189 ? -18.887 17.028 12.107 1.00 57.22 189 LEU A N 1
ATOM 1400 C CA . LEU A 1 189 ? -18.387 18.269 12.712 1.00 57.22 189 LEU A CA 1
ATOM 1401 C C . LEU A 1 189 ? -16.931 18.595 12.341 1.00 57.22 189 LEU A C 1
ATOM 1403 O O . LEU A 1 189 ? -16.494 19.735 12.473 1.00 57.22 189 LEU A O 1
ATOM 1407 N N . ASP A 1 190 ? -16.160 17.593 11.916 1.00 50.09 190 ASP A N 1
ATOM 1408 C CA . ASP A 1 190 ? -14.724 17.703 11.673 1.00 50.09 190 ASP A CA 1
ATOM 1409 C C . ASP A 1 190 ? -14.333 17.758 10.182 1.00 50.09 190 ASP A C 1
ATOM 1411 O O . ASP A 1 190 ? -13.190 18.115 9.884 1.00 50.09 190 ASP A O 1
ATOM 1415 N N . GLN A 1 191 ? -15.240 17.432 9.244 1.00 50.94 191 GLN A N 1
ATOM 1416 C CA . GLN A 1 191 ? -14.979 17.337 7.792 1.00 50.94 191 GLN A CA 1
ATOM 1417 C C . GLN A 1 191 ? -16.251 17.538 6.930 1.00 50.94 191 GLN A C 1
ATOM 1419 O O . GLN A 1 191 ? -17.331 17.758 7.455 1.00 50.94 191 GLN A O 1
ATOM 1424 N N . THR A 1 192 ? -16.101 17.464 5.597 1.00 45.44 192 THR A N 1
ATOM 1425 C CA . THR A 1 192 ? -17.124 17.646 4.544 1.00 45.44 192 THR A CA 1
ATOM 1426 C C . THR A 1 192 ? -18.535 17.140 4.909 1.00 45.44 192 THR A C 1
ATOM 1428 O O . THR A 1 192 ? -18.656 15.992 5.350 1.00 45.44 192 THR A O 1
ATOM 1431 N N . PRO A 1 193 ? -19.598 17.930 4.640 1.00 48.09 193 PRO A N 1
ATOM 1432 C CA . PRO A 1 193 ? -20.993 17.501 4.763 1.00 48.09 193 PRO A CA 1
ATOM 1433 C C . PRO A 1 193 ? -21.280 16.184 4.029 1.00 48.09 193 PRO A C 1
ATOM 1435 O O . PRO A 1 193 ? -20.937 16.036 2.852 1.00 48.09 193 PRO A O 1
ATOM 1438 N N . LEU A 1 194 ? -21.938 15.231 4.695 1.00 48.44 194 LEU A N 1
ATOM 1439 C CA . LEU A 1 194 ? -22.430 13.993 4.082 1.00 48.44 194 LEU A CA 1
ATOM 1440 C C . LEU A 1 194 ? -23.970 14.038 4.040 1.00 48.44 194 LEU A C 1
ATOM 1442 O O . LEU A 1 194 ? -24.619 14.507 4.968 1.00 48.44 194 LEU A O 1
ATOM 1446 N N . SER A 1 195 ? -24.588 13.572 2.955 1.00 48.47 195 SER A N 1
ATOM 1447 C CA . SER A 1 195 ? -26.043 13.362 2.885 1.00 48.47 195 SER A CA 1
ATOM 1448 C C . SER A 1 195 ? -26.313 11.877 2.705 1.00 48.47 195 SER A C 1
ATOM 1450 O O . SER A 1 195 ? -25.792 11.249 1.778 1.00 48.47 195 SER A O 1
ATOM 1452 N N . TYR A 1 196 ? -27.101 11.300 3.610 1.00 49.47 196 TYR A N 1
ATOM 1453 C CA . TYR A 1 196 ? -27.420 9.878 3.616 1.00 49.47 196 TYR A CA 1
ATOM 1454 C C . TYR A 1 196 ? -28.851 9.680 3.130 1.00 49.47 196 TYR A C 1
ATOM 1456 O O . TYR A 1 196 ? -29.795 9.918 3.871 1.00 49.47 196 TYR A O 1
ATOM 1464 N N . HIS A 1 197 ? -29.036 9.165 1.917 1.00 49.81 197 HIS A N 1
ATOM 1465 C CA . HIS A 1 197 ? -30.381 8.854 1.441 1.00 49.81 197 HIS A CA 1
ATOM 1466 C C . HIS A 1 197 ? -30.743 7.398 1.781 1.00 49.81 197 HIS A C 1
ATOM 1468 O O . HIS A 1 197 ? -30.000 6.481 1.399 1.00 49.81 197 HIS A O 1
ATOM 1474 N N . PRO A 1 198 ? -31.857 7.151 2.500 1.00 43.97 198 PRO A N 1
ATOM 1475 C CA . PRO A 1 198 ? -32.390 5.805 2.691 1.00 43.97 198 PRO A CA 1
ATOM 1476 C C . PRO A 1 198 ? -32.640 5.110 1.342 1.00 43.97 198 PRO A C 1
ATOM 1478 O O . PRO A 1 198 ? -33.019 5.752 0.364 1.00 43.97 198 PRO A O 1
ATOM 1481 N N . SER A 1 199 ? -32.437 3.790 1.274 1.00 42.31 199 SER A N 1
ATOM 1482 C CA . SER A 1 199 ? -32.826 3.004 0.095 1.00 42.31 199 SER A CA 1
ATOM 1483 C C . SER A 1 199 ? -34.350 2.925 0.025 1.00 42.31 199 SER A C 1
ATOM 1485 O O . SER A 1 199 ? -34.982 2.509 0.995 1.00 42.31 199 SER A O 1
ATOM 1487 N N . THR A 1 200 ? -34.932 3.278 -1.121 1.00 39.53 200 THR A N 1
ATOM 1488 C CA . THR A 1 200 ? -36.389 3.305 -1.337 1.00 39.53 200 THR A CA 1
ATOM 1489 C C . THR A 1 200 ? -37.074 1.948 -1.133 1.00 39.53 200 THR A C 1
ATOM 1491 O O . THR A 1 200 ? -38.264 1.923 -0.848 1.00 39.53 200 THR A O 1
ATOM 1494 N N . ASN A 1 201 ? -36.330 0.833 -1.202 1.00 36.69 201 ASN A N 1
ATOM 1495 C CA . ASN A 1 201 ? -36.883 -0.529 -1.149 1.00 36.69 201 ASN A CA 1
ATOM 1496 C C . ASN A 1 201 ? -36.327 -1.400 -0.001 1.00 36.69 201 ASN A C 1
ATOM 1498 O O . ASN A 1 201 ? -36.513 -2.615 -0.013 1.00 36.69 201 ASN A O 1
ATOM 1502 N N . GLY A 1 202 ? -35.600 -0.835 0.971 1.00 37.47 202 GLY A N 1
ATOM 1503 C CA . GLY A 1 202 ? -35.106 -1.574 2.150 1.00 37.47 202 GLY A CA 1
ATOM 1504 C C . GLY A 1 202 ? -34.035 -2.655 1.897 1.00 37.47 202 GLY A C 1
ATOM 1505 O O . GLY A 1 202 ? -33.464 -3.171 2.853 1.00 37.47 202 GLY A O 1
ATOM 1506 N N . THR A 1 203 ? -33.713 -2.978 0.640 1.00 34.00 203 THR A N 1
ATOM 1507 C CA . THR A 1 203 ? -32.770 -4.053 0.261 1.00 34.00 203 THR A CA 1
ATOM 1508 C C . THR A 1 203 ? -31.640 -3.606 -0.679 1.00 34.00 203 THR A C 1
ATOM 1510 O O . THR A 1 203 ? -30.884 -4.439 -1.173 1.00 34.00 203 THR A O 1
ATOM 1513 N N . GLY A 1 204 ? -31.466 -2.297 -0.905 1.00 34.22 204 GLY A N 1
ATOM 1514 C CA . GLY A 1 204 ? -30.409 -1.746 -1.764 1.00 34.22 204 GLY A CA 1
ATOM 1515 C C . GLY A 1 204 ? -29.303 -0.990 -1.008 1.00 34.22 204 GLY A C 1
ATOM 1516 O O . GLY A 1 204 ? -29.516 -0.547 0.124 1.00 34.22 204 GLY A O 1
ATOM 1517 N N . PRO A 1 205 ? -28.116 -0.799 -1.622 1.00 34.22 205 PRO A N 1
ATOM 1518 C CA . PRO A 1 205 ? -27.062 0.033 -1.048 1.00 34.22 205 PRO A CA 1
ATOM 1519 C C . PRO A 1 205 ? -27.562 1.473 -0.855 1.00 34.22 205 PRO A C 1
ATOM 1521 O O . PRO A 1 205 ? -28.184 2.051 -1.745 1.00 34.22 205 PRO A O 1
ATOM 1524 N N . LYS A 1 206 ? -27.297 2.050 0.322 1.00 48.84 206 LYS A N 1
ATOM 1525 C CA . LYS A 1 206 ? -27.645 3.438 0.663 1.00 48.84 206 LYS A CA 1
ATOM 1526 C C . LYS A 1 206 ? -26.913 4.384 -0.296 1.00 48.84 206 LYS A C 1
ATOM 1528 O O . LYS A 1 206 ? -25.684 4.366 -0.347 1.00 48.84 206 LYS A O 1
ATOM 1533 N N . THR A 1 207 ? -27.636 5.206 -1.051 1.00 42.25 207 THR A N 1
ATOM 1534 C CA . THR A 1 207 ? -27.029 6.264 -1.870 1.00 42.25 207 THR A CA 1
ATOM 1535 C C . THR A 1 207 ? -26.506 7.352 -0.942 1.00 42.25 207 THR A C 1
ATOM 1537 O O . THR A 1 207 ? -27.283 8.072 -0.315 1.00 42.25 207 THR A O 1
ATOM 1540 N N . ILE A 1 208 ? -25.185 7.468 -0.832 1.00 48.78 208 ILE A N 1
ATOM 1541 C CA . ILE A 1 208 ? -24.561 8.559 -0.089 1.00 48.78 208 ILE A CA 1
ATOM 1542 C C . ILE A 1 208 ? -24.210 9.635 -1.106 1.00 48.78 208 ILE A C 1
ATOM 1544 O O . ILE A 1 208 ? -23.293 9.478 -1.912 1.00 48.78 208 ILE A O 1
ATOM 1548 N N . ALA A 1 209 ? -24.958 10.731 -1.087 1.00 43.81 209 ALA A N 1
ATOM 1549 C CA . ALA A 1 209 ? -24.580 11.909 -1.840 1.00 43.81 209 ALA A CA 1
ATOM 1550 C C . ALA A 1 209 ? -23.664 12.742 -0.940 1.00 43.81 209 ALA A C 1
ATOM 1552 O O . ALA A 1 209 ? -24.087 13.239 0.102 1.00 43.81 209 ALA A O 1
ATOM 1553 N N . ALA A 1 210 ? -22.402 12.932 -1.327 1.00 44.38 210 ALA A N 1
ATOM 1554 C CA . ALA A 1 210 ? -21.701 14.116 -0.849 1.00 44.38 210 ALA A CA 1
ATOM 1555 C C . ALA A 1 210 ? -22.507 15.301 -1.383 1.00 44.38 210 ALA A C 1
ATOM 1557 O O . ALA A 1 210 ? -22.665 15.431 -2.602 1.00 44.38 210 ALA A O 1
ATOM 1558 N N . ILE A 1 211 ? -23.055 16.136 -0.500 1.00 42.56 211 ILE A N 1
ATOM 1559 C CA . ILE A 1 211 ? -23.511 17.445 -0.953 1.00 42.56 211 ILE A CA 1
ATOM 1560 C C . ILE A 1 211 ? -22.249 18.101 -1.485 1.00 42.56 211 ILE A C 1
ATOM 1562 O O . ILE A 1 211 ? -21.241 18.175 -0.779 1.00 42.56 211 ILE A O 1
ATOM 1566 N N . ALA A 1 212 ? -22.285 18.514 -2.750 1.00 38.38 212 ALA A N 1
ATOM 1567 C CA . ALA A 1 212 ? -21.299 19.413 -3.312 1.00 38.38 212 ALA A CA 1
ATOM 1568 C C . ALA A 1 212 ? -21.414 20.739 -2.551 1.00 38.38 212 ALA A C 1
ATOM 1570 O O . ALA A 1 212 ? -21.995 21.705 -3.034 1.00 38.38 212 ALA A O 1
ATOM 1571 N N . ALA A 1 213 ? -20.924 20.770 -1.312 1.00 36.44 213 ALA A N 1
ATOM 1572 C CA . ALA A 1 213 ? -20.646 22.004 -0.629 1.00 36.44 213 ALA A CA 1
ATOM 1573 C C . ALA A 1 213 ? -19.648 22.706 -1.539 1.00 36.44 213 ALA A C 1
ATOM 1575 O O . ALA A 1 213 ? -18.538 22.210 -1.737 1.00 36.44 213 ALA A O 1
ATOM 1576 N N . SER A 1 214 ? -20.082 23.808 -2.154 1.00 34.62 214 SER A N 1
ATOM 1577 C CA . SER A 1 214 ? -19.177 24.781 -2.751 1.00 34.62 214 SER A CA 1
ATOM 1578 C C . SER A 1 214 ? -18.061 24.986 -1.731 1.00 34.62 214 SER A C 1
ATOM 1580 O O . SER A 1 214 ? -18.346 25.515 -0.651 1.00 34.62 214 SER A O 1
ATOM 1582 N N . PRO A 1 215 ? -16.828 24.512 -1.988 1.00 36.25 215 PRO A N 1
ATOM 1583 C CA . PRO A 1 215 ? -15.771 24.679 -1.017 1.00 36.25 215 PRO A CA 1
ATOM 1584 C C . PRO A 1 215 ? -15.612 26.184 -0.857 1.00 36.25 215 PRO A C 1
ATOM 1586 O O . PRO A 1 215 ? -15.376 26.882 -1.844 1.00 36.25 215 PRO A O 1
ATOM 1589 N N . SER A 1 216 ? -15.801 26.703 0.359 1.00 33.97 216 SER A N 1
ATOM 1590 C CA . SER A 1 216 ? -15.460 28.091 0.650 1.00 33.97 216 SER A CA 1
ATOM 1591 C C . SER A 1 216 ? -14.018 28.279 0.180 1.00 33.97 216 SER A C 1
ATOM 1593 O O . SER A 1 216 ? -13.110 27.635 0.722 1.00 33.97 216 SER A O 1
ATOM 1595 N N . ARG A 1 217 ? -13.840 29.080 -0.877 1.00 35.09 217 ARG A N 1
ATOM 1596 C CA . ARG A 1 217 ? -12.587 29.269 -1.629 1.00 35.09 217 ARG A CA 1
ATOM 1597 C C . ARG A 1 217 ? -11.386 29.573 -0.723 1.00 35.09 217 ARG A C 1
ATOM 1599 O O . ARG A 1 217 ? -10.259 29.248 -1.081 1.00 35.09 217 ARG A O 1
ATOM 1606 N N . ASP A 1 218 ? -11.647 30.086 0.475 1.00 33.19 218 ASP A N 1
ATOM 1607 C CA . ASP A 1 218 ? -10.644 30.678 1.353 1.00 33.19 218 ASP A CA 1
ATOM 1608 C C . ASP A 1 218 ? -9.998 29.723 2.365 1.00 33.19 218 ASP A C 1
ATOM 1610 O O . ASP A 1 218 ? -9.025 30.100 3.011 1.00 33.19 218 ASP A O 1
ATOM 1614 N N . ARG A 1 219 ? -10.470 28.475 2.527 1.00 39.06 219 ARG A N 1
ATOM 1615 C CA . ARG A 1 219 ? -9.991 27.621 3.640 1.00 39.06 219 ARG A CA 1
ATOM 1616 C C . ARG A 1 219 ? -8.865 26.630 3.307 1.00 39.06 219 ARG A C 1
ATOM 1618 O O . ARG A 1 219 ? -8.337 26.005 4.223 1.00 39.06 219 ARG A O 1
ATOM 1625 N N . PHE A 1 220 ? -8.469 26.482 2.038 1.00 43.28 220 PHE A N 1
ATOM 1626 C CA . PHE A 1 220 ? -7.607 25.358 1.613 1.00 43.28 220 PHE A CA 1
ATOM 1627 C C . PHE A 1 220 ? -6.415 25.719 0.711 1.00 43.28 220 PHE A C 1
ATOM 1629 O O . PHE A 1 220 ? -5.671 24.833 0.298 1.00 43.28 220 PHE A O 1
ATOM 1636 N N . LEU A 1 221 ? -6.155 27.008 0.478 1.00 31.69 221 LEU A N 1
ATOM 1637 C CA . LEU A 1 221 ? -5.037 27.521 -0.336 1.00 31.69 221 LEU A CA 1
ATOM 1638 C C . LEU A 1 221 ? -3.629 27.347 0.286 1.00 31.69 221 LEU A C 1
ATOM 1640 O O . LEU A 1 221 ? -2.671 27.941 -0.194 1.00 31.69 221 LEU A O 1
ATOM 1644 N N . GLY A 1 222 ? -3.470 26.526 1.330 1.00 35.31 222 GLY A N 1
ATOM 1645 C CA . GLY A 1 222 ? -2.224 26.438 2.105 1.00 35.31 222 GLY A CA 1
ATOM 1646 C C . GLY A 1 222 ? -1.704 25.034 2.424 1.00 35.31 222 GLY A C 1
ATOM 1647 O O . GLY A 1 222 ? -0.764 24.920 3.211 1.00 35.31 222 GLY A O 1
ATOM 1648 N N . SER A 1 223 ? -2.272 23.950 1.878 1.00 43.84 223 SER A N 1
ATOM 1649 C CA . SER A 1 223 ? -1.749 22.607 2.172 1.00 43.84 223 SER A CA 1
ATOM 1650 C C . SER A 1 223 ? -0.436 22.364 1.422 1.00 43.84 223 SER A C 1
ATOM 1652 O O . SER A 1 223 ? -0.418 21.813 0.324 1.00 43.84 223 SER A O 1
ATOM 1654 N N . THR A 1 224 ? 0.684 22.772 2.015 1.00 45.09 224 THR A N 1
ATOM 1655 C CA . THR A 1 224 ? 1.998 22.267 1.609 1.00 45.09 224 THR A CA 1
ATOM 1656 C C . THR A 1 224 ? 1.966 20.740 1.678 1.00 45.09 224 THR A C 1
ATOM 1658 O O . THR A 1 224 ? 1.588 20.158 2.698 1.00 45.09 224 THR A O 1
ATOM 1661 N N . VAL A 1 225 ? 2.308 20.072 0.572 1.00 48.47 225 VAL A N 1
ATOM 1662 C CA . VAL A 1 225 ? 2.381 18.609 0.521 1.00 48.47 225 VAL A CA 1
ATOM 1663 C C . VAL A 1 225 ? 3.464 18.178 1.492 1.00 48.47 225 VAL A C 1
ATOM 1665 O O . VAL A 1 225 ? 4.661 18.343 1.252 1.00 48.47 225 VAL A O 1
ATOM 1668 N N . ARG A 1 226 ? 3.055 17.625 2.627 1.00 55.94 226 ARG A N 1
ATOM 1669 C CA . ARG A 1 226 ? 3.995 17.035 3.564 1.00 55.94 226 ARG A CA 1
ATOM 1670 C C . ARG A 1 226 ? 4.367 15.656 3.053 1.00 55.94 226 ARG A C 1
ATOM 1672 O O . ARG A 1 226 ? 3.744 14.669 3.410 1.00 55.94 226 ARG A O 1
ATOM 1679 N N . TRP A 1 227 ? 5.410 15.578 2.233 1.00 50.50 227 TRP A N 1
ATOM 1680 C CA . TRP A 1 227 ? 5.895 14.324 1.638 1.00 50.50 227 TRP A CA 1
ATOM 1681 C C . TRP A 1 227 ? 6.226 13.224 2.665 1.00 50.50 227 TRP A C 1
ATOM 1683 O O . TRP A 1 227 ? 6.107 12.042 2.355 1.00 50.50 227 TRP A O 1
ATOM 1693 N N . LYS A 1 228 ? 6.551 13.590 3.917 1.00 51.97 228 LYS A N 1
ATOM 1694 C CA . LYS A 1 228 ? 6.659 12.635 5.040 1.00 51.97 228 LYS A CA 1
ATOM 1695 C C . LYS A 1 228 ? 5.345 11.894 5.331 1.00 51.97 228 LYS A C 1
ATOM 1697 O O . LYS A 1 228 ? 5.387 10.748 5.757 1.00 51.97 228 LYS A O 1
ATOM 1702 N N . GLU A 1 229 ? 4.199 12.532 5.106 1.00 55.31 229 GLU A N 1
ATOM 1703 C CA . GLU A 1 229 ? 2.859 11.954 5.282 1.00 55.31 229 GLU A CA 1
ATOM 1704 C C . GLU A 1 229 ? 2.423 11.110 4.073 1.00 55.31 229 GLU A C 1
ATOM 1706 O O . GLU A 1 229 ? 1.538 10.275 4.206 1.00 55.31 229 GLU A O 1
ATOM 1711 N N . ALA A 1 230 ? 3.065 11.284 2.913 1.00 54.56 230 ALA A N 1
ATOM 1712 C CA . ALA A 1 230 ? 2.784 10.524 1.694 1.00 54.56 230 ALA A CA 1
ATOM 1713 C C . ALA A 1 230 ? 3.542 9.182 1.621 1.00 54.56 230 ALA A C 1
ATOM 1715 O O . ALA A 1 230 ? 3.599 8.587 0.549 1.00 54.56 230 ALA A O 1
ATOM 1716 N N . GLU A 1 231 ? 4.165 8.736 2.723 1.00 82.31 231 GLU A N 1
ATOM 1717 C CA . GLU A 1 231 ? 5.045 7.556 2.767 1.00 82.31 231 GLU A CA 1
ATOM 1718 C C . GLU A 1 231 ? 6.035 7.545 1.580 1.00 82.31 231 GLU A C 1
ATOM 1720 O O . GLU A 1 231 ? 6.150 6.564 0.847 1.00 82.31 231 GLU A O 1
ATOM 1725 N N . ALA A 1 232 ? 6.748 8.663 1.368 1.00 85.62 232 ALA A N 1
ATOM 1726 C CA . ALA A 1 232 ? 7.639 8.869 0.218 1.00 85.62 232 ALA A CA 1
ATOM 1727 C C . ALA A 1 232 ? 8.588 7.691 -0.111 1.00 85.62 232 ALA A C 1
ATOM 1729 O O . ALA A 1 232 ? 8.755 7.404 -1.299 1.00 85.62 232 ALA A O 1
ATOM 1730 N N . PRO A 1 233 ? 9.162 6.956 0.868 1.00 91.44 233 PRO A N 1
ATOM 1731 C CA . PRO A 1 233 ? 9.948 5.758 0.568 1.00 91.44 233 PRO A CA 1
ATOM 1732 C C . PRO A 1 233 ? 9.163 4.667 -0.176 1.00 91.44 233 PRO A C 1
ATOM 1734 O O . PRO A 1 233 ? 9.715 4.026 -1.066 1.00 91.44 233 PRO A O 1
ATOM 1737 N N . LEU A 1 234 ? 7.878 4.472 0.141 1.00 91.50 234 LEU A N 1
ATOM 1738 C CA . LEU A 1 234 ? 7.010 3.508 -0.542 1.00 91.50 234 LEU A CA 1
ATOM 1739 C C . LEU A 1 234 ? 6.629 3.987 -1.946 1.00 91.50 234 LEU A C 1
ATOM 1741 O O . LEU A 1 234 ? 6.610 3.187 -2.880 1.00 91.50 234 LEU A O 1
ATOM 1745 N N . VAL A 1 235 ? 6.379 5.290 -2.121 1.00 92.94 235 VAL A N 1
ATOM 1746 C CA . VAL A 1 235 ? 6.169 5.879 -3.455 1.00 92.94 235 VAL A CA 1
ATOM 1747 C C . VAL A 1 235 ? 7.392 5.626 -4.336 1.00 92.94 235 VAL A C 1
ATOM 1749 O O . VAL A 1 235 ? 7.253 5.050 -5.413 1.00 92.94 235 VAL A O 1
ATOM 1752 N N . ALA A 1 236 ? 8.590 5.965 -3.853 1.00 93.44 236 ALA A N 1
ATOM 1753 C CA . ALA A 1 236 ? 9.836 5.744 -4.581 1.00 93.44 236 ALA A CA 1
ATOM 1754 C C . ALA A 1 236 ? 10.066 4.258 -4.893 1.00 93.44 236 ALA A C 1
ATOM 1756 O O . ALA A 1 236 ? 10.339 3.908 -6.038 1.00 93.44 236 ALA A O 1
ATOM 1757 N N . PHE A 1 237 ? 9.896 3.376 -3.904 1.00 96.12 237 PHE A N 1
ATOM 1758 C CA . PHE A 1 237 ? 10.031 1.931 -4.086 1.00 96.12 237 PHE A CA 1
ATOM 1759 C C . PHE A 1 237 ? 9.105 1.388 -5.179 1.00 96.12 237 PHE A C 1
ATOM 1761 O O . PHE A 1 237 ? 9.563 0.683 -6.077 1.00 96.12 237 PHE A O 1
ATOM 1768 N N . THR A 1 238 ? 7.816 1.738 -5.129 1.00 95.38 238 THR A N 1
ATOM 1769 C CA . THR A 1 238 ? 6.835 1.237 -6.102 1.00 95.38 238 THR A CA 1
ATOM 1770 C C . THR A 1 238 ? 7.136 1.707 -7.523 1.00 95.38 238 THR A C 1
ATOM 1772 O O . THR A 1 238 ? 7.091 0.905 -8.454 1.00 95.38 238 THR A O 1
ATOM 1775 N N . LEU A 1 239 ? 7.528 2.971 -7.696 1.00 96.00 239 LEU A N 1
ATOM 1776 C CA . LEU A 1 239 ? 7.900 3.515 -9.002 1.00 96.00 239 LEU A CA 1
ATOM 1777 C C . LEU A 1 239 ? 9.187 2.903 -9.545 1.00 96.00 239 LEU A C 1
ATOM 1779 O O . LEU A 1 239 ? 9.233 2.548 -10.718 1.00 96.00 239 LEU A O 1
ATOM 1783 N N . LEU A 1 240 ? 10.218 2.753 -8.709 1.00 97.38 240 LEU A N 1
ATOM 1784 C CA . LEU A 1 240 ? 11.479 2.135 -9.121 1.00 97.38 240 LEU A CA 1
ATOM 1785 C C . LEU A 1 240 ? 11.260 0.681 -9.541 1.00 97.38 240 LEU A C 1
ATOM 1787 O O . LEU A 1 240 ? 11.778 0.271 -10.574 1.00 97.38 240 LEU A O 1
ATOM 1791 N N . ALA A 1 241 ? 10.444 -0.079 -8.805 1.00 97.94 241 ALA A N 1
ATOM 1792 C CA . ALA A 1 241 ? 10.090 -1.444 -9.184 1.00 97.94 241 ALA A CA 1
ATOM 1793 C C . ALA A 1 241 ? 9.351 -1.495 -10.535 1.00 97.94 241 ALA A C 1
ATOM 1795 O O . ALA A 1 241 ? 9.716 -2.290 -11.398 1.00 97.94 241 ALA A O 1
ATOM 1796 N N . GLN A 1 242 ? 8.362 -0.621 -10.755 1.00 97.88 242 GLN A N 1
ATOM 1797 C CA . GLN A 1 242 ? 7.637 -0.513 -12.031 1.00 97.88 242 GLN A CA 1
ATOM 1798 C C . GLN A 1 242 ? 8.567 -0.144 -13.185 1.00 97.88 242 GLN A C 1
ATOM 1800 O O . GLN A 1 242 ? 8.536 -0.793 -14.230 1.00 97.88 242 GLN A O 1
ATOM 1805 N N . ALA A 1 243 ? 9.423 0.857 -12.984 1.00 98.12 243 ALA A N 1
ATOM 1806 C CA . ALA A 1 243 ? 10.370 1.309 -13.989 1.00 98.12 243 ALA A CA 1
ATOM 1807 C C . ALA A 1 243 ? 11.374 0.211 -14.342 1.00 98.12 243 ALA A C 1
ATOM 1809 O O . ALA A 1 243 ? 11.597 -0.049 -15.519 1.00 98.12 243 ALA A O 1
ATOM 1810 N N . VAL A 1 244 ? 11.921 -0.483 -13.341 1.00 98.44 244 VAL A N 1
ATOM 1811 C CA . VAL A 1 244 ? 12.869 -1.585 -13.536 1.00 98.44 244 VAL A CA 1
ATOM 1812 C C . VAL A 1 244 ? 12.226 -2.756 -14.274 1.00 98.44 244 VAL A C 1
ATOM 1814 O O . VAL A 1 244 ? 12.799 -3.235 -15.248 1.00 98.44 244 VAL A O 1
ATOM 1817 N N . VAL A 1 245 ? 11.035 -3.201 -13.862 1.00 98.31 245 VAL A N 1
ATOM 1818 C CA . VAL A 1 245 ? 10.333 -4.303 -14.541 1.00 98.31 245 VAL A CA 1
ATOM 1819 C C . VAL A 1 245 ? 9.991 -3.920 -15.978 1.00 98.31 245 VAL A C 1
ATOM 1821 O O . VAL A 1 245 ? 10.246 -4.700 -16.891 1.00 98.31 245 VAL A O 1
ATOM 1824 N N . GLY A 1 246 ? 9.461 -2.716 -16.196 1.00 97.44 246 GLY A N 1
ATOM 1825 C CA . GLY A 1 246 ? 9.125 -2.231 -17.531 1.00 97.44 246 GLY A CA 1
ATOM 1826 C C . GLY A 1 246 ? 10.348 -2.089 -18.437 1.00 97.44 246 GLY A C 1
ATOM 1827 O O . GLY A 1 246 ? 10.313 -2.532 -19.581 1.00 97.44 246 GLY A O 1
ATOM 1828 N N . ALA A 1 247 ? 11.447 -1.535 -17.917 1.00 95.81 247 ALA A N 1
ATOM 1829 C CA . ALA A 1 247 ? 12.710 -1.418 -18.638 1.00 95.81 247 ALA A CA 1
ATOM 1830 C C . ALA A 1 247 ? 13.259 -2.798 -19.002 1.00 95.81 247 ALA A C 1
ATOM 1832 O O . ALA A 1 247 ? 13.646 -3.026 -20.143 1.00 95.81 247 ALA A O 1
ATOM 1833 N N . PHE A 1 248 ? 13.239 -3.741 -18.060 1.00 94.94 248 PHE A N 1
ATOM 1834 C CA . PHE A 1 248 ? 13.718 -5.096 -18.292 1.00 94.94 248 PHE A CA 1
ATOM 1835 C C . PHE A 1 248 ? 12.881 -5.849 -19.334 1.00 94.94 248 PHE A C 1
ATOM 1837 O O . PHE A 1 248 ? 13.440 -6.447 -20.249 1.00 94.94 248 PHE A O 1
ATOM 1844 N N . LEU A 1 249 ? 11.550 -5.778 -19.259 1.00 94.19 249 LEU A N 1
ATOM 1845 C CA . LEU A 1 249 ? 10.668 -6.389 -20.260 1.00 94.19 249 LEU A CA 1
ATOM 1846 C C . LEU A 1 249 ? 10.834 -5.748 -21.641 1.00 94.19 249 LEU A C 1
ATOM 1848 O O . LEU A 1 249 ? 10.848 -6.458 -22.644 1.00 94.19 249 LEU A O 1
ATOM 1852 N N . PHE A 1 250 ? 11.006 -4.424 -21.698 1.00 91.50 250 PHE A N 1
ATOM 1853 C CA . PHE A 1 250 ? 11.302 -3.728 -22.947 1.00 91.50 250 PHE A CA 1
ATOM 1854 C C . PHE A 1 250 ? 12.629 -4.211 -23.550 1.00 91.50 250 PHE A C 1
ATOM 1856 O O . PHE A 1 250 ? 12.678 -4.530 -24.736 1.00 91.50 250 PHE A O 1
ATOM 1863 N N . LEU A 1 251 ? 13.673 -4.373 -22.729 1.00 86.81 251 LEU A N 1
ATOM 1864 C CA . LEU A 1 251 ? 14.947 -4.952 -23.161 1.00 86.81 251 LEU A CA 1
ATOM 1865 C C . LEU A 1 251 ? 14.775 -6.374 -23.717 1.00 86.81 251 LEU A C 1
ATOM 1867 O O . LEU A 1 251 ? 15.296 -6.665 -24.788 1.00 86.81 251 LEU A O 1
ATOM 1871 N N . LEU A 1 252 ? 14.021 -7.244 -23.038 1.00 84.44 252 LEU A N 1
ATOM 1872 C CA . LEU A 1 252 ? 13.787 -8.624 -23.490 1.00 84.44 252 LEU A CA 1
ATOM 1873 C C . LEU A 1 252 ? 12.966 -8.720 -24.774 1.00 84.44 252 LEU A C 1
ATOM 1875 O O . LEU A 1 252 ? 13.165 -9.648 -25.552 1.00 84.44 252 LEU A O 1
ATOM 1879 N N . SER A 1 253 ? 12.039 -7.783 -24.987 1.00 79.69 253 SER A N 1
ATOM 1880 C CA . SER A 1 253 ? 11.175 -7.781 -26.170 1.00 79.69 253 SER A CA 1
ATOM 1881 C C . SER A 1 253 ? 11.958 -7.642 -27.474 1.00 79.69 253 SER A C 1
ATOM 1883 O O . SER A 1 253 ? 11.462 -8.045 -28.523 1.00 79.69 253 SER A O 1
ATOM 1885 N N . ALA A 1 254 ? 13.177 -7.093 -27.396 1.00 66.69 254 ALA A N 1
ATOM 1886 C CA . ALA A 1 254 ? 14.095 -6.953 -28.515 1.00 66.69 254 ALA A CA 1
ATOM 1887 C C . ALA A 1 254 ? 13.465 -6.252 -29.741 1.00 66.69 254 ALA A C 1
ATOM 1889 O O . ALA A 1 254 ? 13.849 -6.501 -30.880 1.00 66.69 254 ALA A O 1
ATOM 1890 N N . VAL A 1 255 ? 12.462 -5.395 -29.504 1.00 59.88 255 VAL A N 1
ATOM 1891 C CA . VAL A 1 255 ? 11.729 -4.675 -30.549 1.00 59.88 255 VAL A CA 1
ATOM 1892 C C . VAL A 1 255 ? 12.588 -3.502 -31.036 1.00 59.88 255 VAL A C 1
ATOM 1894 O O . VAL A 1 255 ? 12.850 -2.564 -30.281 1.00 59.88 255 VAL A O 1
ATOM 1897 N N . GLY A 1 256 ? 13.021 -3.564 -32.299 1.00 56.69 256 GLY A N 1
ATOM 1898 C CA . GLY A 1 256 ? 13.967 -2.632 -32.930 1.00 56.69 256 GLY A CA 1
ATOM 1899 C C . GLY A 1 256 ? 15.239 -3.338 -33.416 1.00 56.69 256 GLY A C 1
ATOM 1900 O O . GLY A 1 256 ? 15.303 -4.567 -33.412 1.00 56.69 256 GLY A O 1
ATOM 1901 N N . ASP A 1 257 ? 16.249 -2.569 -33.835 1.00 56.62 257 ASP A N 1
ATOM 1902 C CA . ASP A 1 257 ? 17.590 -3.109 -34.098 1.00 56.62 257 ASP A CA 1
ATOM 1903 C C . ASP A 1 257 ? 18.168 -3.738 -32.823 1.00 56.62 257 ASP A C 1
ATOM 1905 O O . ASP A 1 257 ? 17.918 -3.243 -31.724 1.00 56.62 257 ASP A O 1
ATOM 1909 N N . GLN A 1 258 ? 18.898 -4.847 -32.970 1.00 58.00 258 GLN A N 1
ATOM 1910 C CA . GLN A 1 258 ? 19.387 -5.692 -31.874 1.00 58.00 258 GLN A CA 1
ATOM 1911 C C . GLN A 1 258 ? 20.754 -5.192 -31.363 1.00 58.00 258 GLN A C 1
ATOM 1913 O O . GLN A 1 258 ? 21.768 -5.460 -32.014 1.00 58.00 258 GLN A O 1
ATOM 1918 N N . PRO A 1 259 ? 20.836 -4.490 -30.212 1.00 61.88 259 PRO A N 1
ATOM 1919 C CA . PRO A 1 259 ? 22.101 -4.214 -29.549 1.00 61.88 259 PRO A CA 1
ATOM 1920 C C . PRO A 1 259 ? 22.912 -5.486 -29.306 1.00 61.88 259 PRO A C 1
ATOM 1922 O O . PRO A 1 259 ? 22.375 -6.593 -29.209 1.00 61.88 259 PRO A O 1
ATOM 1925 N N . SER A 1 260 ? 24.218 -5.322 -29.102 1.00 69.50 260 SER A N 1
ATOM 1926 C CA . SER A 1 260 ? 25.068 -6.447 -28.719 1.00 69.50 260 SER A CA 1
ATOM 1927 C C . SER A 1 260 ? 24.582 -7.086 -27.407 1.00 69.50 260 SER A C 1
ATOM 1929 O O . SER A 1 260 ? 24.012 -6.430 -26.530 1.00 69.50 260 SER A O 1
ATOM 1931 N N . ALA A 1 261 ? 24.854 -8.377 -27.205 1.00 71.62 261 ALA A N 1
ATOM 1932 C CA . ALA A 1 261 ? 24.514 -9.053 -25.949 1.00 71.62 261 ALA A CA 1
ATOM 1933 C C . ALA A 1 261 ? 25.123 -8.356 -24.710 1.00 71.62 261 ALA A C 1
ATOM 1935 O O . ALA A 1 261 ? 24.558 -8.442 -23.614 1.00 71.62 261 ALA A O 1
ATOM 1936 N N . ARG A 1 262 ? 26.242 -7.640 -24.888 1.00 77.50 262 ARG A N 1
ATOM 1937 C CA . ARG A 1 262 ? 26.908 -6.809 -23.876 1.00 77.50 262 ARG A CA 1
ATOM 1938 C C . ARG A 1 262 ? 26.063 -5.595 -23.497 1.00 77.50 262 ARG A C 1
ATOM 1940 O O . ARG A 1 262 ? 25.778 -5.398 -22.318 1.00 77.50 262 ARG A O 1
ATOM 1947 N N . SER A 1 263 ? 25.585 -4.858 -24.495 1.00 77.44 263 SER A N 1
ATOM 1948 C CA . SER A 1 263 ? 24.702 -3.693 -24.377 1.00 77.44 263 SER A CA 1
ATOM 1949 C C . SER A 1 263 ? 23.516 -3.972 -23.449 1.00 77.44 263 SER A C 1
ATOM 1951 O O . SER A 1 263 ? 23.297 -3.277 -22.455 1.00 77.44 263 SER A O 1
ATOM 1953 N N . TYR A 1 264 ? 22.795 -5.065 -23.713 1.00 78.75 264 TYR A N 1
ATOM 1954 C CA . TYR A 1 264 ? 21.661 -5.505 -22.896 1.00 78.75 264 TYR A CA 1
ATOM 1955 C C . TYR A 1 264 ? 22.040 -5.816 -21.445 1.00 78.75 264 TYR A C 1
ATOM 1957 O O . TYR A 1 264 ? 21.260 -5.563 -20.526 1.00 78.75 264 TYR A O 1
ATOM 1965 N N . SER A 1 265 ? 23.233 -6.367 -21.236 1.00 82.81 265 SER A N 1
ATOM 1966 C CA . SER A 1 265 ? 23.715 -6.782 -19.916 1.00 82.81 265 SER A CA 1
ATOM 1967 C C . SER A 1 265 ? 24.143 -5.592 -19.068 1.00 82.81 265 SER A C 1
ATOM 1969 O O . SER A 1 265 ? 23.880 -5.592 -17.871 1.00 82.81 265 SER A O 1
ATOM 1971 N N . LEU A 1 266 ? 24.726 -4.558 -19.682 1.00 86.12 266 LEU A N 1
ATOM 1972 C CA . LEU A 1 266 ? 25.083 -3.309 -19.005 1.00 86.12 266 LEU A CA 1
ATOM 1973 C C . LEU A 1 266 ? 23.842 -2.558 -18.515 1.00 86.12 266 LEU A C 1
ATOM 1975 O O . LEU A 1 266 ? 23.796 -2.135 -17.360 1.00 86.12 266 LEU A O 1
ATOM 1979 N N . VAL A 1 267 ? 22.803 -2.450 -19.349 1.00 87.75 267 VAL A N 1
ATOM 1980 C CA . VAL A 1 267 ? 21.548 -1.820 -18.913 1.00 87.75 267 VAL A CA 1
ATOM 1981 C C . VAL A 1 267 ? 20.879 -2.656 -17.822 1.00 87.75 267 VAL A C 1
ATOM 1983 O O . VAL A 1 267 ? 20.485 -2.101 -16.801 1.00 87.75 267 VAL A O 1
ATOM 1986 N N . ALA A 1 268 ? 20.814 -3.986 -17.967 1.00 89.19 268 ALA A N 1
ATOM 1987 C CA . ALA A 1 268 ? 20.286 -4.856 -16.914 1.00 89.19 268 ALA A CA 1
ATOM 1988 C C . ALA A 1 268 ? 21.084 -4.745 -15.599 1.00 89.19 268 ALA A C 1
ATOM 1990 O O . ALA A 1 268 ? 20.484 -4.708 -14.525 1.00 89.19 268 ALA A O 1
ATOM 1991 N N . ALA A 1 269 ? 22.413 -4.617 -15.669 1.00 91.62 269 ALA A N 1
ATOM 1992 C CA . ALA A 1 269 ? 23.267 -4.377 -14.509 1.00 91.62 269 ALA A CA 1
ATOM 1993 C C . ALA A 1 269 ? 22.950 -3.036 -13.831 1.00 91.62 269 ALA A C 1
ATOM 1995 O O . ALA A 1 269 ? 22.922 -2.977 -12.606 1.00 91.62 269 ALA A O 1
ATOM 1996 N N . ALA A 1 270 ? 22.638 -1.985 -14.598 1.00 93.88 270 ALA A N 1
ATOM 1997 C CA . ALA A 1 270 ? 22.228 -0.684 -14.065 1.00 93.88 270 ALA A CA 1
ATOM 1998 C C . ALA A 1 270 ? 20.830 -0.700 -13.409 1.00 93.88 270 ALA A C 1
ATOM 2000 O O . ALA A 1 270 ? 20.556 0.110 -12.521 1.00 93.88 270 ALA A O 1
ATOM 2001 N N . LEU A 1 271 ? 19.955 -1.645 -13.773 1.00 96.44 271 LEU A N 1
ATOM 2002 C CA . LEU A 1 271 ? 18.651 -1.823 -13.120 1.00 96.44 271 LEU A CA 1
ATOM 2003 C C . LEU A 1 271 ? 18.763 -2.401 -11.699 1.00 96.44 271 LEU A C 1
ATOM 2005 O O . LEU A 1 271 ? 17.929 -2.090 -10.846 1.00 96.44 271 LEU A O 1
ATOM 2009 N N . VAL A 1 272 ? 19.791 -3.211 -11.420 1.00 96.75 272 VAL A N 1
ATOM 2010 C CA . VAL A 1 272 ? 20.021 -3.828 -10.101 1.00 96.75 272 VAL A CA 1
ATOM 2011 C C . VAL A 1 272 ? 20.169 -2.783 -8.983 1.00 96.75 272 VAL A C 1
ATOM 2013 O O . VAL A 1 272 ? 19.393 -2.851 -8.026 1.00 96.75 272 VAL A O 1
ATOM 2016 N N . PRO A 1 273 ? 21.084 -1.792 -9.054 1.00 97.00 273 PRO A N 1
ATOM 2017 C CA . PRO A 1 273 ? 21.204 -0.781 -8.007 1.00 97.00 273 PRO A CA 1
ATOM 2018 C C . PRO A 1 273 ? 19.958 0.107 -7.903 1.00 97.00 273 PRO A C 1
ATOM 2020 O O . PRO A 1 273 ? 19.603 0.492 -6.793 1.00 97.00 273 PRO A O 1
ATOM 2023 N N . LEU A 1 274 ? 19.238 0.381 -8.999 1.00 96.94 274 LEU A N 1
ATOM 2024 C CA . LEU A 1 274 ? 17.974 1.131 -8.946 1.00 96.94 274 LEU A CA 1
ATOM 2025 C C . LEU A 1 274 ? 16.903 0.391 -8.135 1.00 96.94 274 LEU A C 1
ATOM 2027 O O . LEU A 1 274 ? 16.282 0.977 -7.244 1.00 96.94 274 LEU A O 1
ATOM 2031 N N . LEU A 1 275 ? 16.717 -0.908 -8.390 1.00 97.88 275 LEU A N 1
ATOM 2032 C CA . LEU A 1 275 ? 15.804 -1.731 -7.596 1.00 97.88 275 LEU A CA 1
ATOM 2033 C C . LEU A 1 275 ? 16.292 -1.861 -6.148 1.00 97.88 275 LEU A C 1
ATOM 2035 O O . LEU A 1 275 ? 15.492 -1.747 -5.220 1.00 97.88 275 LEU A O 1
ATOM 2039 N N . GLY A 1 276 ? 17.602 -2.035 -5.951 1.00 97.75 276 GLY A N 1
ATOM 2040 C CA . GLY A 1 276 ? 18.240 -2.098 -4.637 1.00 97.75 276 GLY A CA 1
ATOM 2041 C C . GLY A 1 276 ? 17.994 -0.845 -3.794 1.00 97.75 276 GLY A C 1
ATOM 2042 O O . GLY A 1 276 ? 17.644 -0.962 -2.621 1.00 97.75 276 GLY A O 1
ATOM 2043 N N . LEU A 1 277 ? 18.077 0.350 -4.391 1.00 96.25 277 LEU A N 1
ATOM 2044 C CA . LEU A 1 277 ? 17.738 1.618 -3.733 1.00 96.25 277 LEU A CA 1
ATOM 2045 C C . LEU A 1 277 ? 16.263 1.668 -3.322 1.00 96.25 277 LEU A C 1
ATOM 2047 O O . LEU A 1 277 ? 15.951 2.064 -2.198 1.00 96.25 277 LEU A O 1
ATOM 2051 N N . GLY A 1 278 ? 15.356 1.212 -4.190 1.00 95.69 278 GLY A N 1
ATOM 2052 C CA . GLY A 1 278 ? 13.938 1.087 -3.856 1.00 95.69 278 GLY A CA 1
ATOM 2053 C C . GLY A 1 278 ? 13.704 0.138 -2.676 1.00 95.69 278 GLY A C 1
ATOM 2054 O O . GLY A 1 278 ? 13.001 0.483 -1.726 1.00 95.69 278 GLY A O 1
ATOM 2055 N N . MET A 1 279 ? 14.328 -1.042 -2.696 1.00 96.12 279 MET A N 1
ATOM 2056 C CA . MET A 1 279 ? 14.239 -2.028 -1.614 1.00 96.12 279 MET A CA 1
ATOM 2057 C C . MET A 1 279 ? 14.829 -1.499 -0.300 1.00 96.12 279 MET A C 1
ATOM 2059 O O . MET A 1 279 ? 14.251 -1.716 0.768 1.00 96.12 279 MET A O 1
ATOM 2063 N N . ALA A 1 280 ? 15.946 -0.772 -0.363 1.00 95.44 280 ALA A N 1
ATOM 2064 C CA . ALA A 1 280 ? 16.567 -0.134 0.792 1.00 95.44 280 ALA A CA 1
ATOM 2065 C C . ALA A 1 280 ? 15.659 0.954 1.384 1.00 95.44 280 ALA A C 1
ATOM 2067 O O . ALA A 1 280 ? 15.426 0.954 2.592 1.00 95.44 280 ALA A O 1
ATOM 2068 N N . ALA A 1 281 ? 15.064 1.815 0.550 1.00 92.56 281 ALA A N 1
ATOM 2069 C CA . ALA A 1 281 ? 14.090 2.819 0.983 1.00 92.56 281 ALA A CA 1
ATOM 2070 C C . ALA A 1 281 ? 12.853 2.166 1.631 1.00 92.56 281 ALA A C 1
ATOM 2072 O O . ALA A 1 281 ? 12.435 2.553 2.727 1.00 92.56 281 ALA A O 1
ATOM 2073 N N . SER A 1 282 ? 12.317 1.111 1.009 1.00 93.06 282 SER A N 1
ATOM 2074 C CA . SER A 1 282 ? 11.215 0.319 1.562 1.00 93.06 282 SER A CA 1
ATOM 2075 C C . SER A 1 282 ? 11.598 -0.423 2.845 1.00 93.06 282 SER A C 1
ATOM 2077 O O . SER A 1 282 ? 10.751 -0.668 3.694 1.00 93.06 282 SER A O 1
ATOM 2079 N N . THR A 1 283 ? 12.858 -0.776 3.062 1.00 94.69 283 THR A N 1
ATOM 2080 C CA . THR A 1 283 ? 13.277 -1.389 4.331 1.00 94.69 283 THR A CA 1
ATOM 2081 C C . THR A 1 283 ? 13.477 -0.325 5.411 1.00 94.69 283 THR A C 1
ATOM 2083 O O . THR A 1 283 ? 13.052 -0.512 6.549 1.00 94.69 283 THR A O 1
ATOM 2086 N N . GLY A 1 284 ? 14.055 0.820 5.047 1.00 91.88 284 GLY A N 1
ATOM 2087 C CA . GLY A 1 284 ? 14.373 1.919 5.957 1.00 91.88 284 GLY A CA 1
ATOM 2088 C C . GLY A 1 284 ? 13.158 2.646 6.535 1.00 91.88 284 GLY A C 1
ATOM 2089 O O . GLY A 1 284 ? 13.260 3.201 7.624 1.00 91.88 284 GLY A O 1
ATOM 2090 N N . HIS A 1 285 ? 11.998 2.623 5.865 1.00 89.44 285 HIS A N 1
ATOM 2091 C CA . HIS A 1 285 ? 10.772 3.241 6.404 1.00 89.44 285 HIS A CA 1
ATOM 2092 C C . HIS A 1 285 ? 10.112 2.431 7.537 1.00 89.44 285 HIS A C 1
ATOM 2094 O O . HIS A 1 285 ? 9.220 2.940 8.222 1.00 89.44 285 HIS A O 1
ATOM 2100 N N . LEU A 1 286 ? 10.509 1.165 7.715 1.00 93.94 286 LEU A N 1
ATOM 2101 C CA . LEU A 1 286 ? 9.945 0.292 8.737 1.00 93.94 286 LEU A CA 1
ATOM 2102 C C . LEU A 1 286 ? 10.291 0.805 10.133 1.00 93.94 286 LEU A C 1
ATOM 2104 O O . LEU A 1 286 ? 11.397 1.273 10.384 1.00 93.94 286 LEU A O 1
ATOM 2108 N N . GLY A 1 287 ? 9.376 0.623 11.085 1.00 92.75 287 GLY A N 1
ATOM 2109 C CA . GLY A 1 287 ? 9.653 0.963 12.481 1.00 92.75 287 GLY A CA 1
ATOM 2110 C C . GLY A 1 287 ? 10.762 0.111 13.121 1.00 92.75 287 GLY A C 1
ATOM 2111 O O . GLY A 1 287 ? 11.446 0.587 14.022 1.00 92.75 287 GLY A O 1
ATOM 2112 N N . LYS A 1 288 ? 10.972 -1.131 12.655 1.00 95.00 288 LYS A N 1
ATOM 2113 C CA . LYS A 1 288 ? 12.078 -2.014 13.082 1.00 95.00 288 LYS A CA 1
ATOM 2114 C C . LYS A 1 288 ? 12.781 -2.631 11.853 1.00 95.00 288 LYS A C 1
ATOM 2116 O O . LYS A 1 288 ? 12.539 -3.804 11.552 1.00 95.00 288 LYS A O 1
ATOM 2121 N N . PRO A 1 289 ? 13.650 -1.887 11.140 1.00 94.75 289 PRO A N 1
ATOM 2122 C CA . PRO A 1 289 ? 14.207 -2.302 9.844 1.00 94.75 289 PRO A CA 1
ATOM 2123 C C . PRO A 1 289 ? 15.060 -3.576 9.929 1.00 94.75 289 PRO A C 1
ATOM 2125 O O . PRO A 1 289 ? 14.944 -4.453 9.079 1.00 94.75 289 PRO A O 1
ATOM 2128 N N . LEU A 1 290 ? 15.820 -3.768 11.013 1.00 95.06 290 LEU A N 1
ATOM 2129 C CA . LEU A 1 290 ? 16.627 -4.982 11.232 1.00 95.06 290 LEU A CA 1
ATOM 2130 C C . LEU A 1 290 ? 15.788 -6.269 11.356 1.00 95.06 290 LEU A C 1
ATOM 2132 O O . LEU A 1 290 ? 16.310 -7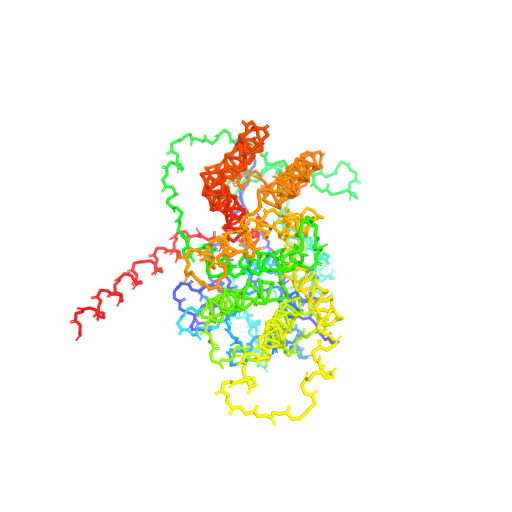.376 11.263 1.00 95.06 290 LEU A O 1
ATOM 2136 N N . ARG A 1 291 ? 14.471 -6.147 11.567 1.00 95.88 291 ARG A N 1
ATOM 2137 C CA . ARG A 1 291 ? 13.534 -7.276 11.645 1.00 95.88 291 ARG A CA 1
ATOM 2138 C C . ARG A 1 291 ? 12.764 -7.495 10.332 1.00 95.88 291 ARG A C 1
ATOM 2140 O O . ARG A 1 291 ? 11.864 -8.335 10.310 1.00 95.88 291 ARG A O 1
ATOM 2147 N N . ALA A 1 292 ? 13.114 -6.796 9.245 1.00 95.44 292 ALA A N 1
ATOM 2148 C CA . ALA A 1 292 ? 12.429 -6.871 7.949 1.00 95.44 292 ALA A CA 1
ATOM 2149 C C . ALA A 1 292 ? 12.342 -8.293 7.375 1.00 95.44 292 ALA A C 1
ATOM 2151 O O . ALA A 1 292 ? 11.320 -8.649 6.793 1.00 95.44 292 ALA A O 1
ATOM 2152 N N . TYR A 1 293 ? 13.344 -9.144 7.630 1.00 95.31 293 TYR A N 1
ATOM 2153 C CA . TYR A 1 293 ? 13.345 -10.554 7.215 1.00 95.31 293 TYR A CA 1
ATOM 2154 C C . TYR A 1 293 ? 12.100 -11.329 7.685 1.00 95.31 293 TYR A C 1
ATOM 2156 O O . TYR A 1 293 ? 11.708 -12.317 7.074 1.00 95.31 293 TYR A O 1
ATOM 2164 N N . ARG A 1 294 ? 11.421 -10.885 8.754 1.00 97.06 294 ARG A N 1
ATOM 2165 C CA . ARG A 1 294 ? 10.186 -11.515 9.248 1.00 97.06 294 ARG A CA 1
ATOM 2166 C C . ARG A 1 294 ? 8.993 -11.313 8.311 1.00 97.06 294 ARG A C 1
ATOM 2168 O O . ARG A 1 294 ? 7.984 -11.993 8.488 1.00 97.06 294 ARG A O 1
ATOM 2175 N N . ALA A 1 295 ? 9.074 -10.401 7.340 1.00 96.69 295 ALA A N 1
ATOM 2176 C CA . ALA A 1 295 ? 7.976 -10.071 6.434 1.00 96.69 295 ALA A CA 1
ATOM 2177 C C . ALA A 1 295 ? 7.564 -11.229 5.507 1.00 96.69 295 ALA A C 1
ATOM 2179 O O . ALA A 1 295 ? 6.465 -11.206 4.961 1.00 96.69 295 ALA A O 1
ATOM 2180 N N . VAL A 1 296 ? 8.379 -12.279 5.375 1.00 96.94 296 VAL A N 1
ATOM 2181 C CA . VAL A 1 296 ? 8.061 -13.457 4.546 1.00 96.94 296 VAL A CA 1
ATOM 2182 C C . VAL A 1 296 ? 7.245 -14.531 5.281 1.00 96.94 296 VAL A C 1
ATOM 2184 O O . VAL A 1 296 ? 6.915 -15.562 4.706 1.00 96.94 296 VAL A O 1
ATOM 2187 N N . ARG A 1 297 ? 6.873 -14.318 6.553 1.00 96.62 297 ARG A N 1
ATOM 2188 C CA . ARG A 1 297 ? 6.183 -15.338 7.368 1.00 96.62 297 ARG A CA 1
ATOM 2189 C C . ARG A 1 297 ? 4.734 -15.605 6.948 1.00 96.62 297 ARG A C 1
ATOM 2191 O O . ARG A 1 297 ? 4.192 -16.648 7.314 1.00 96.62 297 ARG A O 1
ATOM 2198 N N . ASN A 1 298 ? 4.081 -14.694 6.218 1.00 96.88 298 ASN A N 1
ATOM 2199 C CA . ASN A 1 298 ? 2.650 -14.788 5.912 1.00 96.88 298 ASN A CA 1
ATOM 2200 C C . ASN A 1 298 ? 2.280 -14.814 4.416 1.00 96.88 298 ASN A C 1
ATOM 2202 O O . ASN A 1 298 ? 1.330 -14.157 3.989 1.00 96.88 298 ASN A O 1
ATOM 2206 N N . LEU A 1 299 ? 2.966 -15.635 3.617 1.00 96.38 299 LEU A N 1
ATOM 2207 C CA . LEU A 1 299 ? 2.730 -15.743 2.164 1.00 96.38 299 LEU A CA 1
ATOM 2208 C C . LEU A 1 299 ? 1.306 -16.170 1.778 1.00 96.38 299 LEU A C 1
ATOM 2210 O O . LEU A 1 299 ? 0.809 -15.812 0.709 1.00 96.38 299 LEU A O 1
ATOM 2214 N N . ARG A 1 300 ? 0.615 -16.918 2.649 1.00 95.81 300 ARG A N 1
ATOM 2215 C CA . ARG A 1 300 ? -0.721 -17.446 2.343 1.00 95.81 300 ARG A CA 1
ATOM 2216 C C . ARG A 1 300 ? -1.785 -16.356 2.266 1.00 95.81 300 ARG A C 1
ATOM 2218 O O . ARG A 1 300 ? -2.642 -16.450 1.396 1.00 95.81 300 ARG A O 1
ATOM 2225 N N . THR A 1 301 ? -1.753 -15.342 3.133 1.00 95.06 301 THR A N 1
ATOM 2226 C CA . THR A 1 301 ? -2.828 -14.330 3.195 1.00 95.06 301 THR A CA 1
ATOM 2227 C C . THR A 1 301 ? -2.359 -12.895 2.986 1.00 95.06 301 THR A C 1
ATOM 2229 O O . THR A 1 301 ? -3.181 -12.061 2.616 1.00 95.06 301 THR A O 1
ATOM 2232 N N . SER A 1 302 ? -1.079 -12.587 3.214 1.00 96.81 302 SER A N 1
ATOM 2233 C CA . SER A 1 302 ? -0.561 -11.225 3.082 1.00 96.81 302 SER A CA 1
ATOM 2234 C C . SER A 1 302 ? -0.000 -10.985 1.682 1.00 96.81 302 SER A C 1
ATOM 2236 O O . SER A 1 302 ? 0.992 -11.598 1.289 1.00 96.81 302 SER A O 1
ATOM 2238 N N . TRP A 1 303 ? -0.602 -10.046 0.947 1.00 97.19 303 TRP A N 1
ATOM 2239 C CA . TRP A 1 303 ? -0.043 -9.550 -0.315 1.00 97.19 303 TRP A CA 1
ATOM 2240 C C . TRP A 1 303 ? 1.327 -8.893 -0.125 1.00 97.19 303 TRP A C 1
ATOM 2242 O O . TRP A 1 303 ? 2.205 -9.106 -0.951 1.00 97.19 303 TRP A O 1
ATOM 2252 N N . LEU A 1 304 ? 1.548 -8.215 1.005 1.00 96.56 304 LEU A N 1
ATOM 2253 C CA . LEU A 1 304 ? 2.842 -7.622 1.349 1.00 96.56 304 LEU A CA 1
ATOM 2254 C C . LEU A 1 304 ? 3.940 -8.688 1.513 1.00 96.56 304 LEU A C 1
ATOM 2256 O O . LEU A 1 304 ? 5.048 -8.504 1.027 1.00 96.56 304 LEU A O 1
ATOM 2260 N N . SER A 1 305 ? 3.644 -9.844 2.123 1.00 97.75 305 SER A N 1
ATOM 2261 C CA . SER A 1 305 ? 4.613 -10.955 2.159 1.00 97.75 305 SER A CA 1
ATOM 2262 C C . SER A 1 305 ? 4.957 -11.477 0.763 1.00 97.75 305 SER A C 1
ATOM 2264 O O . SER A 1 305 ? 6.111 -11.813 0.504 1.00 97.75 305 SER A O 1
ATOM 2266 N N . ARG A 1 306 ? 3.961 -11.567 -0.128 1.00 98.19 306 ARG A N 1
ATOM 2267 C CA . ARG A 1 306 ? 4.158 -12.038 -1.508 1.00 98.19 306 ARG A CA 1
ATOM 2268 C C . ARG A 1 306 ? 4.994 -11.050 -2.318 1.00 98.19 306 ARG A C 1
ATOM 2270 O O . ARG A 1 306 ? 5.876 -11.492 -3.040 1.00 98.19 306 ARG A O 1
ATOM 2277 N N . GLU A 1 307 ? 4.766 -9.749 -2.141 1.00 97.62 307 GLU A N 1
ATOM 2278 C CA . GLU A 1 307 ? 5.583 -8.693 -2.749 1.00 97.62 307 GLU A CA 1
ATOM 2279 C C . GLU A 1 307 ? 7.045 -8.806 -2.318 1.00 97.62 307 GLU A C 1
ATOM 2281 O O . GLU A 1 307 ? 7.921 -8.829 -3.175 1.00 97.62 307 GLU A O 1
ATOM 2286 N N . VAL A 1 308 ? 7.322 -8.950 -1.017 1.00 97.44 308 VAL A N 1
ATOM 2287 C CA . VAL A 1 308 ? 8.704 -9.072 -0.517 1.00 97.44 308 VAL A CA 1
ATOM 2288 C C . VAL A 1 308 ? 9.440 -10.238 -1.184 1.00 97.44 308 VAL A C 1
ATOM 2290 O O . VAL A 1 308 ? 10.590 -10.086 -1.590 1.00 97.44 308 VAL A O 1
ATOM 2293 N N . VAL A 1 309 ? 8.777 -11.388 -1.343 1.00 98.25 309 VAL A N 1
ATOM 2294 C CA . VAL A 1 309 ? 9.372 -12.550 -2.021 1.00 98.25 309 VAL A CA 1
ATOM 2295 C C . VAL A 1 309 ? 9.519 -12.314 -3.523 1.00 98.25 309 VAL A C 1
ATOM 2297 O O . VAL A 1 309 ? 10.587 -12.578 -4.067 1.00 98.25 309 VAL A O 1
ATOM 2300 N N . ALA A 1 310 ? 8.487 -11.802 -4.196 1.00 98.31 310 ALA A N 1
ATOM 2301 C CA . ALA A 1 310 ? 8.510 -11.590 -5.641 1.00 98.31 310 ALA A CA 1
ATOM 2302 C C . ALA A 1 310 ? 9.547 -10.531 -6.056 1.00 98.31 310 ALA A C 1
ATOM 2304 O O . ALA A 1 310 ? 10.299 -10.743 -7.003 1.00 98.31 310 ALA A O 1
ATOM 2305 N N . VAL A 1 311 ? 9.650 -9.427 -5.313 1.00 98.00 311 VAL A N 1
ATOM 2306 C CA . VAL A 1 311 ? 10.651 -8.376 -5.546 1.00 98.00 311 VAL A CA 1
ATOM 2307 C C . VAL A 1 311 ? 12.059 -8.862 -5.196 1.00 98.00 311 VAL A C 1
ATOM 2309 O O . VAL A 1 311 ? 12.999 -8.575 -5.934 1.00 98.00 311 VAL A O 1
ATOM 2312 N N . GLY A 1 312 ? 12.224 -9.640 -4.121 1.00 97.81 312 GLY A N 1
ATOM 2313 C CA . GLY A 1 312 ? 13.510 -10.265 -3.798 1.00 97.81 312 GLY A CA 1
ATOM 2314 C C . GLY A 1 312 ? 13.981 -11.236 -4.887 1.00 97.81 312 GLY A C 1
ATOM 2315 O O . GLY A 1 312 ? 15.146 -11.205 -5.282 1.00 97.81 312 GLY A O 1
ATOM 2316 N N . ALA A 1 313 ? 13.066 -12.047 -5.426 1.00 98.12 313 ALA A N 1
ATOM 2317 C CA . ALA A 1 313 ? 13.340 -12.943 -6.546 1.00 98.12 313 ALA A CA 1
ATOM 2318 C C . ALA A 1 313 ? 13.662 -12.173 -7.837 1.00 98.12 313 ALA A C 1
ATOM 2320 O O . ALA A 1 313 ? 14.586 -12.554 -8.550 1.00 98.12 313 ALA A O 1
ATOM 2321 N N . LEU A 1 314 ? 12.962 -11.065 -8.109 1.00 98.06 314 LEU A N 1
ATOM 2322 C CA . LEU A 1 314 ? 13.284 -10.163 -9.216 1.00 98.06 314 LEU A CA 1
ATOM 2323 C C . LEU A 1 314 ? 14.704 -9.599 -9.076 1.00 98.06 314 LEU A C 1
ATOM 2325 O O . LEU A 1 314 ? 15.467 -9.645 -10.034 1.00 98.06 314 LEU A O 1
ATOM 2329 N N . PHE A 1 315 ? 15.078 -9.104 -7.894 1.00 97.75 315 PHE A N 1
ATOM 2330 C CA . PHE A 1 315 ? 16.414 -8.558 -7.644 1.00 97.75 315 PHE A CA 1
ATOM 2331 C C . PHE A 1 315 ? 17.515 -9.603 -7.869 1.00 97.75 315 PHE A C 1
ATOM 2333 O O . PHE A 1 315 ? 18.460 -9.350 -8.616 1.00 97.75 315 PHE A O 1
ATOM 2340 N N . GLY A 1 316 ? 17.369 -10.797 -7.283 1.00 96.56 316 GLY A N 1
ATOM 2341 C CA . GLY A 1 316 ? 18.317 -11.897 -7.489 1.00 96.56 316 GLY A CA 1
ATOM 2342 C C . GLY A 1 316 ? 18.369 -12.367 -8.946 1.00 96.56 316 GLY A C 1
ATOM 2343 O O . GLY A 1 316 ? 19.444 -12.634 -9.477 1.00 96.56 316 GLY A O 1
ATOM 2344 N N . GLY A 1 317 ? 17.217 -12.402 -9.617 1.00 94.62 317 GLY A N 1
ATOM 2345 C CA . GLY A 1 317 ? 17.098 -12.744 -11.029 1.00 94.62 317 GLY A CA 1
ATOM 2346 C C . GLY A 1 317 ? 17.789 -11.744 -11.957 1.00 94.62 317 GLY A C 1
ATOM 2347 O O . GLY A 1 317 ? 18.517 -12.152 -12.859 1.00 94.62 317 GLY A O 1
ATOM 2348 N N . LEU A 1 318 ? 17.622 -10.442 -11.712 1.00 94.12 318 LEU A N 1
ATOM 2349 C CA . LEU A 1 318 ? 18.315 -9.383 -12.453 1.00 94.12 318 LEU A CA 1
ATOM 2350 C C . LEU A 1 318 ? 19.830 -9.464 -12.257 1.00 94.12 318 LEU A C 1
ATOM 2352 O O . LEU A 1 318 ? 20.572 -9.351 -13.231 1.00 94.12 318 LEU A O 1
ATOM 2356 N N . LEU A 1 319 ? 20.287 -9.715 -11.025 1.00 92.94 319 LEU A N 1
ATOM 2357 C CA . LEU A 1 319 ? 21.706 -9.910 -10.728 1.00 92.94 319 LEU A CA 1
ATOM 2358 C C . LEU A 1 319 ? 22.276 -11.116 -11.489 1.00 92.94 319 LEU A C 1
ATOM 2360 O O . LEU A 1 319 ? 23.331 -11.002 -12.111 1.00 92.94 319 LEU A O 1
ATOM 2364 N N . ALA A 1 320 ? 21.562 -12.246 -11.494 1.00 89.56 320 ALA A N 1
ATOM 2365 C CA . ALA A 1 320 ? 21.961 -13.437 -12.240 1.00 89.56 320 ALA A CA 1
ATOM 2366 C C . ALA A 1 320 ? 21.996 -13.182 -13.757 1.00 89.56 320 ALA A C 1
ATOM 2368 O O . ALA A 1 320 ? 22.978 -13.517 -14.415 1.00 89.56 320 ALA A O 1
ATOM 2369 N N . TYR A 1 321 ? 20.962 -12.540 -14.312 1.00 88.69 321 TYR A N 1
ATOM 2370 C CA . TYR A 1 321 ? 20.891 -12.208 -15.737 1.00 88.69 321 TYR A CA 1
ATOM 2371 C C . TYR A 1 321 ? 22.030 -11.272 -16.174 1.00 88.69 321 TYR A C 1
ATOM 2373 O O . TYR A 1 321 ? 22.681 -11.518 -17.194 1.00 88.69 321 TYR A O 1
ATOM 2381 N N . ALA A 1 322 ? 22.296 -10.219 -15.394 1.00 88.25 322 ALA A N 1
ATOM 2382 C CA . ALA A 1 322 ? 23.381 -9.278 -15.650 1.00 88.25 322 ALA A CA 1
ATOM 2383 C C . ALA A 1 322 ? 24.757 -9.954 -15.538 1.00 88.25 322 ALA A C 1
ATOM 2385 O O . ALA A 1 322 ? 25.584 -9.811 -16.438 1.00 88.25 322 ALA A O 1
ATOM 2386 N N . GLY A 1 323 ? 24.974 -10.747 -14.482 1.00 85.06 323 GLY A N 1
ATOM 2387 C CA . GLY A 1 323 ? 26.220 -11.481 -14.257 1.00 85.06 323 GLY A CA 1
ATOM 2388 C C . GLY A 1 323 ? 26.543 -12.462 -15.384 1.00 85.06 323 GLY A C 1
ATOM 2389 O O . GLY A 1 323 ? 27.672 -12.483 -15.864 1.00 85.06 323 GLY A O 1
ATOM 2390 N N . LEU A 1 324 ? 25.549 -13.210 -15.879 1.00 81.75 324 LEU A N 1
ATOM 2391 C CA . LEU A 1 324 ? 25.734 -14.117 -17.019 1.00 81.75 324 LEU A CA 1
ATOM 2392 C C . LEU A 1 324 ? 26.081 -13.385 -18.308 1.00 81.75 324 LEU A C 1
ATOM 2394 O O . LEU A 1 324 ? 26.868 -13.869 -19.115 1.00 81.75 324 LEU A O 1
ATOM 2398 N N . GLY A 1 325 ? 25.488 -12.212 -18.506 1.00 80.06 325 GLY A N 1
ATOM 2399 C CA . GLY A 1 325 ? 25.751 -11.391 -19.673 1.00 80.06 325 GLY A CA 1
ATOM 2400 C C . GLY A 1 325 ? 27.145 -10.766 -19.714 1.00 80.06 325 GLY A C 1
ATOM 2401 O O . GLY A 1 325 ? 27.643 -10.505 -20.804 1.00 80.06 325 GLY A O 1
ATOM 2402 N N . LEU A 1 326 ? 27.764 -10.565 -18.549 1.00 79.56 326 LEU A N 1
ATOM 2403 C CA . LEU A 1 326 ? 29.115 -10.017 -18.389 1.00 79.56 326 LEU A CA 1
ATOM 2404 C C . LEU A 1 326 ? 30.167 -11.102 -18.087 1.00 79.56 326 LEU A C 1
ATOM 2406 O O . LEU A 1 326 ? 31.353 -10.800 -17.966 1.00 79.56 326 LEU A O 1
ATOM 2410 N N . ALA A 1 327 ? 29.758 -12.371 -17.989 1.00 74.81 327 ALA A N 1
ATOM 2411 C CA . ALA A 1 327 ? 30.629 -13.491 -17.641 1.00 74.81 327 ALA A CA 1
ATOM 2412 C C . ALA A 1 327 ? 31.886 -13.631 -18.527 1.00 74.81 327 ALA A C 1
ATOM 2414 O O . ALA A 1 327 ? 32.941 -13.896 -17.954 1.00 74.81 327 ALA A O 1
ATOM 2415 N N . PRO A 1 328 ? 31.851 -13.408 -19.861 1.00 71.12 328 PRO A N 1
ATOM 2416 C CA . PRO A 1 328 ? 33.060 -13.472 -20.689 1.00 71.12 328 PRO A CA 1
ATOM 2417 C C . PRO A 1 328 ? 34.140 -12.457 -20.278 1.00 71.12 328 PRO A C 1
ATOM 2419 O O . PRO A 1 328 ? 35.329 -12.760 -20.317 1.00 71.12 328 PRO A O 1
ATOM 2422 N N . GLU A 1 329 ? 33.738 -11.268 -19.820 1.00 69.25 329 GLU A N 1
ATOM 2423 C CA . GLU A 1 329 ? 34.656 -10.224 -19.341 1.00 69.25 329 GLU A CA 1
ATOM 2424 C C . GLU A 1 329 ? 35.200 -10.564 -17.944 1.00 69.25 329 GLU A C 1
ATOM 2426 O O . GLU A 1 329 ? 36.383 -10.377 -17.668 1.00 69.25 329 GLU A O 1
ATOM 2431 N N . ILE A 1 330 ? 34.361 -11.145 -17.079 1.00 63.59 330 ILE A N 1
ATOM 2432 C CA . ILE A 1 330 ? 34.754 -11.602 -15.735 1.00 63.59 330 ILE A CA 1
ATOM 2433 C C . ILE A 1 330 ? 35.725 -12.794 -15.815 1.00 63.59 330 ILE A C 1
ATOM 2435 O O . ILE A 1 330 ? 36.702 -12.851 -15.065 1.00 63.59 330 ILE A O 1
ATOM 2439 N N . GLN A 1 331 ? 35.499 -13.732 -16.741 1.00 64.50 331 GLN A N 1
ATOM 2440 C CA . GLN A 1 331 ? 36.411 -14.853 -16.997 1.00 64.50 331 GLN A CA 1
ATOM 2441 C C . GLN A 1 331 ? 37.776 -14.375 -17.501 1.00 64.50 331 GLN A C 1
ATOM 2443 O O . GLN A 1 331 ? 38.799 -14.922 -17.089 1.00 64.50 331 GLN A O 1
ATOM 2448 N N . ALA A 1 332 ? 37.797 -13.354 -18.364 1.00 60.78 332 ALA A N 1
ATOM 2449 C CA . ALA A 1 332 ? 39.032 -12.743 -18.849 1.00 60.78 332 ALA A CA 1
ATOM 2450 C C . ALA A 1 332 ? 39.790 -11.989 -17.740 1.00 60.78 332 ALA A C 1
ATOM 2452 O O . ALA A 1 332 ? 41.016 -11.914 -17.786 1.00 60.78 332 ALA A O 1
ATOM 2453 N N . ALA A 1 333 ? 39.076 -11.457 -16.742 1.00 62.09 333 ALA A N 1
ATOM 2454 C CA . ALA A 1 333 ? 39.639 -10.595 -15.709 1.00 62.09 333 ALA A CA 1
ATOM 2455 C C . ALA A 1 333 ? 40.036 -11.300 -14.400 1.00 62.09 333 ALA A C 1
ATOM 2457 O O . ALA A 1 333 ? 40.807 -10.715 -13.638 1.00 62.09 333 ALA A O 1
ATOM 2458 N N . SER A 1 334 ? 39.492 -12.479 -14.047 1.00 60.12 334 SER A N 1
ATOM 2459 C CA . SER A 1 334 ? 39.672 -12.975 -12.665 1.00 60.12 334 SER A CA 1
ATOM 2460 C C . SER A 1 334 ? 39.777 -14.487 -12.440 1.00 60.12 334 SER A C 1
ATOM 2462 O O . SER A 1 334 ? 40.588 -14.855 -11.606 1.00 60.12 334 SER A O 1
ATOM 2464 N N . PHE A 1 335 ? 39.050 -15.385 -13.118 1.00 57.78 335 PHE A N 1
ATOM 2465 C CA . PHE A 1 335 ? 39.185 -16.845 -12.904 1.00 57.78 335 PHE A CA 1
ATOM 2466 C C . PHE A 1 335 ? 38.524 -17.636 -14.051 1.00 57.78 335 PHE A C 1
ATOM 2468 O O . PHE A 1 335 ? 37.368 -17.383 -14.392 1.00 57.78 335 PHE A O 1
ATOM 2475 N N . LYS A 1 336 ? 39.207 -18.649 -14.611 1.00 60.16 336 LYS A N 1
ATOM 2476 C CA . LYS A 1 336 ? 38.606 -19.609 -15.562 1.00 60.16 336 LYS A CA 1
ATOM 2477 C C . LYS A 1 336 ? 37.677 -20.581 -14.819 1.00 60.16 336 LYS A C 1
ATOM 2479 O O . LYS A 1 336 ? 38.084 -21.688 -14.474 1.00 60.16 336 LYS A O 1
ATOM 2484 N N . LEU A 1 337 ? 36.435 -20.177 -14.554 1.00 61.12 337 LEU A N 1
ATOM 2485 C CA . LEU A 1 337 ? 35.395 -21.093 -14.071 1.00 61.12 337 LEU A CA 1
ATOM 2486 C C . LEU A 1 337 ? 34.916 -21.990 -15.224 1.00 61.12 337 LEU A C 1
ATOM 2488 O O . LEU A 1 337 ? 34.261 -21.524 -16.157 1.00 61.12 337 LEU A O 1
ATOM 2492 N N . GLN A 1 338 ? 35.224 -23.285 -15.149 1.00 66.50 338 GLN A N 1
ATOM 2493 C CA . GLN A 1 338 ? 34.711 -24.284 -16.089 1.00 66.50 338 GLN A CA 1
ATOM 2494 C C . GLN A 1 338 ? 33.176 -24.383 -15.981 1.00 66.50 338 GLN A C 1
ATOM 2496 O O . GLN A 1 338 ? 32.631 -24.435 -14.881 1.00 66.50 338 GLN A O 1
ATOM 2501 N N . GLY A 1 339 ? 32.474 -24.409 -17.121 1.00 64.88 339 GLY A N 1
ATOM 2502 C CA . GLY A 1 339 ? 31.013 -24.593 -17.189 1.00 64.88 339 GLY A CA 1
ATOM 2503 C C . GLY A 1 339 ? 30.168 -23.313 -17.275 1.00 64.88 339 GLY A C 1
ATOM 2504 O O . GLY A 1 339 ? 28.959 -23.400 -17.489 1.00 64.88 339 GLY A O 1
ATOM 2505 N N . LEU A 1 340 ? 30.775 -22.126 -17.182 1.00 66.31 340 LEU A N 1
ATOM 2506 C CA . LEU A 1 340 ? 30.063 -20.848 -17.329 1.00 66.31 340 LEU A CA 1
ATOM 2507 C C . LEU A 1 340 ? 29.443 -20.657 -18.724 1.00 66.31 340 LEU A C 1
ATOM 2509 O O . LEU A 1 340 ? 28.359 -20.091 -18.818 1.00 66.31 340 LEU A O 1
ATOM 2513 N N . ASP A 1 341 ? 30.070 -21.166 -19.785 1.00 66.81 341 ASP A N 1
ATOM 2514 C CA . ASP A 1 341 ? 29.558 -21.025 -21.158 1.00 66.81 341 ASP A CA 1
ATOM 2515 C C . ASP A 1 341 ? 28.270 -21.837 -21.368 1.00 66.81 341 ASP A C 1
ATOM 2517 O O . ASP A 1 341 ? 27.309 -21.366 -21.979 1.00 66.81 341 ASP A O 1
ATOM 2521 N N . ALA A 1 342 ? 28.207 -23.032 -20.768 1.00 68.56 342 ALA A N 1
ATOM 2522 C CA . ALA A 1 342 ? 27.003 -23.859 -20.753 1.00 68.56 342 ALA A CA 1
ATOM 2523 C C . ALA A 1 342 ? 25.860 -23.182 -19.978 1.00 68.56 342 ALA A C 1
ATOM 2525 O O . ALA A 1 342 ? 24.697 -23.301 -20.358 1.00 68.56 342 ALA A O 1
ATOM 2526 N N . PHE A 1 343 ? 26.181 -22.433 -18.919 1.00 65.38 343 PHE A N 1
ATOM 2527 C CA . PHE A 1 343 ? 25.202 -21.681 -18.134 1.00 65.38 343 PHE A CA 1
ATOM 2528 C C . PHE A 1 343 ? 24.788 -20.360 -18.819 1.00 65.38 343 PHE A C 1
ATOM 2530 O O . PHE A 1 343 ? 23.626 -19.960 -18.746 1.00 65.38 343 PHE A O 1
ATOM 2537 N N . ALA A 1 344 ? 25.683 -19.722 -19.583 1.00 68.19 344 ALA A N 1
ATOM 2538 C CA . ALA A 1 344 ? 25.381 -18.544 -20.400 1.00 68.19 344 ALA A CA 1
ATOM 2539 C C . ALA A 1 344 ? 24.371 -18.845 -21.525 1.00 68.19 344 ALA A C 1
ATOM 2541 O O . ALA A 1 344 ? 23.559 -17.982 -21.865 1.00 68.19 344 ALA A O 1
ATOM 2542 N N . ALA A 1 345 ? 24.334 -20.083 -22.036 1.00 72.19 345 ALA A N 1
ATOM 2543 C CA . ALA A 1 345 ? 23.328 -20.530 -23.007 1.00 72.19 345 ALA A CA 1
ATOM 2544 C C . ALA A 1 345 ? 21.879 -20.437 -22.478 1.00 72.19 345 ALA A C 1
ATOM 2546 O O . ALA A 1 345 ? 20.932 -20.328 -23.256 1.00 72.19 345 ALA A O 1
ATOM 2547 N N . TRP A 1 346 ? 21.688 -20.417 -21.154 1.00 77.12 346 TRP A N 1
ATOM 2548 C CA . TRP A 1 346 ? 20.371 -20.310 -20.517 1.00 77.12 346 TRP A CA 1
ATOM 2549 C C . TRP A 1 346 ? 19.907 -18.864 -20.316 1.00 77.12 346 TRP A C 1
ATOM 2551 O O . TRP A 1 346 ? 18.781 -18.637 -19.870 1.00 77.12 346 TRP A O 1
ATOM 2561 N N . LYS A 1 347 ? 20.732 -17.868 -20.664 1.00 80.00 347 LYS A N 1
ATOM 2562 C CA . LYS A 1 347 ? 20.462 -16.445 -20.408 1.00 80.00 347 LYS A CA 1
ATOM 2563 C C . LYS A 1 347 ? 19.104 -15.980 -20.944 1.00 80.00 347 LYS A C 1
ATOM 2565 O O . LYS A 1 347 ? 18.411 -15.243 -20.251 1.00 80.00 347 LYS A O 1
ATOM 2570 N N . GLY A 1 348 ? 18.702 -16.425 -22.137 1.00 81.00 348 GLY A N 1
ATOM 2571 C CA . GLY A 1 348 ? 17.403 -16.072 -22.724 1.00 81.00 348 GLY A CA 1
ATOM 2572 C C . GLY A 1 348 ? 16.216 -16.599 -21.908 1.00 81.00 348 GLY A C 1
ATOM 2573 O O . GLY A 1 348 ? 15.306 -15.842 -21.572 1.00 81.00 348 GLY A O 1
ATOM 2574 N N . TRP A 1 349 ? 16.259 -17.878 -21.521 1.00 85.06 349 TRP A N 1
ATOM 2575 C CA . TRP A 1 349 ? 15.236 -18.509 -20.678 1.00 85.06 349 TRP A CA 1
ATOM 2576 C C . TRP A 1 349 ? 15.166 -17.876 -19.288 1.00 85.06 349 TRP A C 1
ATOM 2578 O O . TRP A 1 349 ? 14.078 -17.580 -18.794 1.00 85.06 349 TRP A O 1
ATOM 2588 N N . ILE A 1 350 ? 16.329 -17.606 -18.686 1.00 86.25 350 ILE A N 1
ATOM 2589 C CA . ILE A 1 350 ? 16.433 -16.880 -17.417 1.00 86.25 350 ILE A CA 1
ATOM 2590 C C . ILE A 1 350 ? 15.817 -15.489 -17.569 1.00 86.25 350 ILE A C 1
ATOM 2592 O O . ILE A 1 350 ? 15.024 -15.094 -16.724 1.00 86.25 350 ILE A O 1
ATOM 2596 N N . GLY A 1 351 ? 16.107 -14.779 -18.662 1.00 89.81 351 GLY A N 1
ATOM 2597 C CA . GLY A 1 351 ? 15.522 -13.475 -18.968 1.00 89.81 351 GLY A CA 1
ATOM 2598 C C . GLY A 1 351 ? 13.995 -13.492 -18.900 1.00 89.81 351 GLY A C 1
ATOM 2599 O O . GLY A 1 351 ? 13.410 -12.778 -18.087 1.00 89.81 351 GLY A O 1
ATOM 2600 N N . TRP A 1 352 ? 13.340 -14.362 -19.672 1.00 90.94 352 TRP A N 1
ATOM 2601 C CA . TRP A 1 352 ? 11.877 -14.490 -19.649 1.00 90.94 352 TRP A CA 1
ATOM 2602 C C . TRP A 1 352 ? 11.326 -14.920 -18.285 1.00 90.94 352 TRP A C 1
ATOM 2604 O O . TRP A 1 352 ? 10.305 -14.389 -17.846 1.00 90.94 352 TRP A O 1
ATOM 2614 N N . GLY A 1 353 ? 12.022 -15.815 -17.577 1.00 94.31 353 GLY A N 1
ATOM 2615 C CA . GLY A 1 353 ? 11.674 -16.193 -16.206 1.00 94.31 353 GLY A CA 1
ATOM 2616 C C . GLY A 1 353 ? 11.701 -15.000 -15.245 1.00 94.31 353 GLY A C 1
ATOM 2617 O O . GLY A 1 353 ? 10.740 -14.771 -14.511 1.00 94.31 353 GLY A O 1
ATOM 2618 N N . VAL A 1 354 ? 12.758 -14.186 -15.299 1.00 95.44 354 VAL A N 1
ATOM 2619 C CA . VAL A 1 354 ? 12.900 -12.959 -14.498 1.00 95.44 354 VAL A CA 1
ATOM 2620 C C . VAL A 1 354 ? 11.841 -11.926 -14.885 1.00 95.44 354 VAL A C 1
ATOM 2622 O O . VAL A 1 354 ? 11.265 -11.289 -14.004 1.00 95.44 354 VAL A O 1
ATOM 2625 N N . GLY A 1 355 ? 11.509 -11.805 -16.173 1.00 95.62 355 GLY A N 1
ATOM 2626 C CA . GLY A 1 355 ? 10.417 -10.957 -16.654 1.00 95.62 355 GLY A CA 1
ATOM 2627 C C . GLY A 1 355 ? 9.059 -11.372 -16.078 1.00 95.62 355 GLY A C 1
ATOM 2628 O O . GLY A 1 355 ? 8.315 -10.530 -15.572 1.00 95.62 355 GLY A O 1
ATOM 2629 N N . GLY A 1 356 ? 8.765 -12.676 -16.064 1.00 97.12 356 GLY A N 1
ATOM 2630 C CA . GLY A 1 356 ? 7.562 -13.234 -15.440 1.00 97.12 356 GLY A CA 1
ATOM 2631 C C . GLY A 1 356 ? 7.502 -12.988 -13.928 1.00 97.12 356 GLY A C 1
ATOM 2632 O O . GLY A 1 356 ? 6.463 -12.573 -13.409 1.00 97.12 356 GLY A O 1
ATOM 2633 N N . VAL A 1 357 ? 8.625 -13.159 -13.222 1.00 98.06 357 VAL A N 1
ATOM 2634 C CA . VAL A 1 357 ? 8.747 -12.807 -11.794 1.00 98.06 357 VAL A CA 1
ATOM 2635 C C . VAL A 1 357 ? 8.525 -11.307 -11.577 1.00 98.06 357 VAL A C 1
ATOM 2637 O O . VAL A 1 357 ? 7.840 -10.927 -10.630 1.00 98.06 357 VAL A O 1
ATOM 2640 N N . GLY A 1 358 ? 9.028 -10.455 -12.473 1.00 97.88 358 GLY A N 1
ATOM 2641 C CA . GLY A 1 358 ? 8.785 -9.014 -12.456 1.00 97.88 358 GLY A CA 1
ATOM 2642 C C . GLY A 1 358 ? 7.301 -8.663 -12.564 1.00 97.88 358 GLY A C 1
ATOM 2643 O O . GLY A 1 358 ? 6.791 -7.896 -11.748 1.00 97.88 358 GLY A O 1
ATOM 2644 N N . LEU A 1 359 ? 6.571 -9.274 -13.501 1.00 97.81 359 LEU A N 1
ATOM 2645 C CA . LEU A 1 359 ? 5.118 -9.090 -13.622 1.00 97.81 359 LEU A CA 1
ATOM 2646 C C . LEU A 1 359 ? 4.371 -9.562 -12.369 1.00 97.81 359 LEU A C 1
ATOM 2648 O O . LEU A 1 359 ? 3.471 -8.869 -11.887 1.00 97.81 359 LEU A O 1
ATOM 2652 N N . ALA A 1 360 ? 4.770 -10.703 -11.800 1.00 97.81 360 ALA A N 1
ATOM 2653 C CA . ALA A 1 360 ? 4.217 -11.186 -10.539 1.00 97.81 360 ALA A CA 1
ATOM 2654 C C . ALA A 1 360 ? 4.495 -10.205 -9.384 1.00 97.81 360 ALA A C 1
ATOM 2656 O O . ALA A 1 360 ? 3.598 -9.939 -8.582 1.00 97.81 360 ALA A O 1
ATOM 2657 N N . ALA A 1 361 ? 5.692 -9.612 -9.328 1.00 98.12 361 ALA A N 1
ATOM 2658 C CA . ALA A 1 361 ? 6.048 -8.595 -8.345 1.00 98.12 361 ALA A CA 1
ATOM 2659 C C . ALA A 1 361 ? 5.138 -7.362 -8.460 1.00 98.12 361 ALA A C 1
ATOM 2661 O O . ALA A 1 361 ? 4.512 -6.981 -7.468 1.00 98.12 361 ALA A O 1
ATOM 2662 N N . LEU A 1 362 ? 4.957 -6.810 -9.666 1.00 97.69 362 LEU A N 1
ATOM 2663 C CA . LEU A 1 362 ? 4.049 -5.676 -9.888 1.00 97.69 362 LEU A CA 1
ATOM 2664 C C . LEU A 1 362 ? 2.600 -6.006 -9.532 1.00 97.69 362 LEU A C 1
ATOM 2666 O O . LEU A 1 362 ? 1.909 -5.188 -8.924 1.00 97.69 362 LEU A O 1
ATOM 2670 N N . PHE A 1 363 ? 2.140 -7.211 -9.865 1.00 97.50 363 PHE A N 1
ATOM 2671 C CA . PHE A 1 363 ? 0.799 -7.655 -9.507 1.00 97.50 363 PHE A CA 1
ATOM 2672 C C . PHE A 1 363 ? 0.623 -7.741 -7.986 1.00 97.50 363 PHE A C 1
ATOM 2674 O O . PHE A 1 363 ? -0.339 -7.202 -7.441 1.00 97.50 363 PHE A O 1
ATOM 2681 N N . THR A 1 364 ? 1.565 -8.364 -7.270 1.00 97.56 364 THR A N 1
ATOM 2682 C CA . THR A 1 364 ? 1.499 -8.442 -5.801 1.00 97.56 364 THR A CA 1
ATOM 2683 C C . THR A 1 364 ? 1.540 -7.066 -5.143 1.00 97.56 364 THR A C 1
ATOM 2685 O O . THR A 1 364 ? 0.770 -6.833 -4.212 1.00 97.56 364 THR A O 1
ATOM 2688 N N . GLN A 1 365 ? 2.347 -6.141 -5.671 1.00 96.31 365 GLN A N 1
ATOM 2689 C CA . GLN A 1 365 ? 2.392 -4.749 -5.235 1.00 96.31 365 GLN A CA 1
ATOM 2690 C C . GLN A 1 365 ? 1.054 -4.036 -5.469 1.00 96.31 365 GLN A C 1
ATOM 2692 O O . GLN A 1 365 ? 0.531 -3.382 -4.568 1.00 96.31 365 GLN A O 1
ATOM 2697 N N . ALA A 1 366 ? 0.442 -4.208 -6.641 1.00 96.50 366 ALA A N 1
ATOM 2698 C CA . ALA A 1 366 ? -0.862 -3.628 -6.938 1.00 96.50 366 ALA A CA 1
ATOM 2699 C C . ALA A 1 366 ? -1.956 -4.109 -5.977 1.00 96.50 366 ALA A C 1
ATOM 2701 O O . ALA A 1 366 ? -2.789 -3.322 -5.526 1.00 96.50 366 ALA A O 1
ATOM 2702 N N . MET A 1 367 ? -1.940 -5.393 -5.618 1.00 96.12 367 MET A N 1
ATOM 2703 C CA . MET A 1 367 ? -2.936 -5.978 -4.720 1.00 96.12 367 MET A CA 1
ATOM 2704 C C . MET A 1 367 ? -2.854 -5.455 -3.279 1.00 96.12 367 MET A C 1
ATOM 2706 O O . MET A 1 367 ? -3.829 -5.578 -2.540 1.00 96.12 367 MET A O 1
ATOM 2710 N N . ILE A 1 368 ? -1.748 -4.820 -2.877 1.00 94.88 368 ILE A N 1
ATOM 2711 C CA . ILE A 1 368 ? -1.638 -4.104 -1.591 1.00 94.88 368 ILE A CA 1
ATOM 2712 C C . ILE A 1 368 ? -2.550 -2.865 -1.571 1.00 94.88 368 ILE A C 1
ATOM 2714 O O . ILE A 1 368 ? -3.025 -2.462 -0.512 1.00 94.88 368 ILE A O 1
ATOM 2718 N N . TYR A 1 369 ? -2.832 -2.284 -2.740 1.00 93.44 369 TYR A N 1
ATOM 2719 C CA . TYR A 1 369 ? -3.650 -1.078 -2.901 1.00 93.44 369 TYR A CA 1
ATOM 2720 C C . TYR A 1 369 ? -5.133 -1.406 -3.122 1.00 93.44 369 TYR A C 1
ATOM 2722 O O . TYR A 1 369 ? -5.997 -0.555 -2.902 1.00 93.44 369 TYR A O 1
ATOM 2730 N N . VAL A 1 370 ? -5.445 -2.646 -3.510 1.00 93.69 370 VAL A N 1
ATOM 2731 C CA . VAL A 1 370 ? -6.816 -3.149 -3.656 1.00 93.69 370 VAL A CA 1
ATOM 2732 C C . VAL A 1 370 ? -7.358 -3.515 -2.273 1.00 93.69 370 VAL A C 1
ATOM 2734 O O . VAL A 1 370 ? -7.288 -4.657 -1.815 1.00 93.69 370 VAL A O 1
ATOM 2737 N N . ILE A 1 371 ? -7.858 -2.501 -1.570 1.00 90.94 371 ILE A N 1
ATOM 2738 C CA . ILE A 1 371 ? -8.320 -2.612 -0.186 1.00 90.94 371 ILE A CA 1
ATOM 2739 C C . ILE A 1 371 ? -9.844 -2.446 -0.160 1.00 90.94 371 ILE A C 1
ATOM 2741 O O . ILE A 1 371 ? -10.312 -1.332 -0.373 1.00 90.94 371 ILE A O 1
ATOM 2745 N N . PRO A 1 372 ? -10.642 -3.472 0.201 1.00 88.88 372 PRO A N 1
ATOM 2746 C CA . PRO A 1 372 ? -12.108 -3.368 0.248 1.00 88.88 372 PRO A CA 1
ATOM 2747 C C . PRO A 1 372 ? -12.637 -2.213 1.107 1.00 88.88 372 PRO A C 1
ATOM 2749 O O . PRO A 1 372 ? -13.650 -1.604 0.790 1.00 88.88 372 PRO A O 1
ATOM 2752 N N . ALA A 1 373 ? -11.910 -1.866 2.171 1.00 83.88 373 ALA A N 1
ATOM 2753 C CA . ALA A 1 373 ? -12.199 -0.726 3.039 1.00 83.88 373 ALA A CA 1
ATOM 2754 C C . ALA A 1 373 ? -11.894 0.653 2.412 1.00 83.88 373 ALA A C 1
ATOM 2756 O O . ALA A 1 373 ? -12.023 1.674 3.090 1.00 83.88 373 ALA A O 1
ATOM 2757 N N . ARG A 1 374 ? -11.409 0.694 1.167 1.00 85.88 374 ARG A N 1
ATOM 2758 C CA . ARG A 1 374 ? -11.030 1.893 0.412 1.00 85.88 374 ARG A CA 1
ATOM 2759 C C . ARG A 1 374 ? -11.654 1.825 -0.988 1.00 85.88 374 ARG A C 1
ATOM 2761 O O . ARG A 1 374 ? -10.950 1.535 -1.954 1.00 85.88 374 ARG A O 1
ATOM 2768 N N . PRO A 1 375 ? -12.966 2.086 -1.118 1.00 83.81 375 PRO A N 1
ATOM 2769 C CA . PRO A 1 375 ? -13.720 1.787 -2.336 1.00 83.81 375 PRO A CA 1
ATOM 2770 C C . PRO A 1 375 ? -13.167 2.434 -3.612 1.00 83.81 375 PRO A C 1
ATOM 2772 O O . PRO A 1 375 ? -13.159 1.788 -4.652 1.00 83.81 375 PRO A O 1
ATOM 2775 N N . TYR A 1 376 ? -12.633 3.660 -3.532 1.00 87.06 376 TYR A N 1
ATOM 2776 C CA . TYR A 1 376 ? -11.986 4.322 -4.675 1.00 87.06 376 TYR A CA 1
ATOM 2777 C C . TYR A 1 376 ? -10.790 3.525 -5.225 1.00 87.06 376 TYR A C 1
ATOM 2779 O O . TYR A 1 376 ? -10.605 3.424 -6.432 1.00 87.06 376 TYR A O 1
ATOM 2787 N N . TRP A 1 377 ? -9.999 2.906 -4.347 1.00 90.69 377 TRP A N 1
ATOM 2788 C CA . TRP A 1 377 ? -8.817 2.128 -4.728 1.00 90.69 377 TRP A CA 1
ATOM 2789 C C . TRP A 1 377 ? -9.128 0.633 -4.938 1.00 90.69 377 TRP A C 1
ATOM 2791 O O . TRP A 1 377 ? -8.320 -0.095 -5.515 1.00 90.69 377 TRP A O 1
ATOM 2801 N N . ASN A 1 378 ? -10.301 0.157 -4.515 1.00 92.00 378 ASN A N 1
ATOM 2802 C CA . ASN A 1 378 ? -10.760 -1.224 -4.675 1.00 92.00 378 ASN A CA 1
ATOM 2803 C C . ASN A 1 378 ? -11.453 -1.459 -6.028 1.00 92.00 378 ASN A C 1
ATOM 2805 O O . ASN A 1 378 ? -12.607 -1.880 -6.085 1.00 92.00 378 ASN A O 1
ATOM 2809 N N . ASP A 1 379 ? -10.758 -1.164 -7.120 1.00 92.12 379 ASP A N 1
ATOM 2810 C CA . ASP A 1 379 ? -11.278 -1.296 -8.481 1.00 92.12 379 ASP A CA 1
ATOM 2811 C C . ASP A 1 379 ? -10.197 -1.847 -9.417 1.00 92.12 379 ASP A C 1
ATOM 2813 O O . ASP A 1 379 ? -9.000 -1.716 -9.153 1.00 92.12 379 ASP A O 1
ATOM 2817 N N . ARG A 1 380 ? -10.619 -2.417 -10.552 1.00 92.94 380 ARG A N 1
ATOM 2818 C CA . ARG A 1 380 ? -9.727 -2.922 -11.611 1.00 92.94 380 ARG A CA 1
ATOM 2819 C C . ARG A 1 380 ? -8.754 -1.869 -12.151 1.00 92.94 380 ARG A C 1
ATOM 2821 O O . ARG A 1 380 ? -7.693 -2.225 -12.657 1.00 92.94 380 ARG A O 1
ATOM 2828 N N . ASN A 1 381 ? -9.095 -0.585 -12.035 1.00 94.56 381 ASN A N 1
ATOM 2829 C CA . ASN A 1 381 ? -8.201 0.503 -12.401 1.00 94.56 381 ASN A CA 1
ATOM 2830 C C . ASN A 1 381 ? -6.899 0.464 -11.593 1.00 94.56 381 ASN A C 1
ATOM 2832 O O . ASN A 1 381 ? -5.844 0.697 -12.159 1.00 94.56 381 ASN A O 1
ATOM 2836 N N . THR A 1 382 ? -6.928 0.113 -10.307 1.00 94.12 382 THR A N 1
ATOM 2837 C CA . THR A 1 382 ? -5.721 0.095 -9.468 1.00 94.12 382 THR A CA 1
ATOM 2838 C C . THR A 1 382 ? -4.619 -0.805 -10.042 1.00 94.12 382 THR A C 1
ATOM 2840 O O . THR A 1 382 ? -3.556 -0.271 -10.368 1.00 94.12 382 THR A O 1
ATOM 2843 N N . PRO A 1 383 ? -4.828 -2.121 -10.250 1.00 95.62 383 PRO A N 1
ATOM 2844 C CA . PRO A 1 383 ? -3.806 -2.971 -10.854 1.00 95.62 383 PRO A CA 1
ATOM 2845 C C . PRO A 1 383 ? -3.473 -2.598 -12.300 1.00 95.62 383 PRO A C 1
ATOM 2847 O O . PRO A 1 383 ? -2.305 -2.686 -12.675 1.00 95.62 383 PRO A O 1
ATOM 2850 N N . ALA A 1 384 ? -4.441 -2.111 -13.084 1.00 96.00 384 ALA A N 1
ATOM 2851 C CA . ALA A 1 384 ? -4.167 -1.624 -14.435 1.00 96.00 384 ALA A CA 1
ATOM 2852 C C . ALA A 1 384 ? -3.164 -0.461 -14.421 1.00 96.00 384 ALA A C 1
ATOM 2854 O O . ALA A 1 384 ? -2.186 -0.491 -15.160 1.00 96.00 384 ALA A O 1
ATOM 2855 N N . GLN A 1 385 ? -3.345 0.518 -13.530 1.00 95.50 385 GLN A N 1
ATOM 2856 C CA . GLN A 1 385 ? -2.432 1.652 -13.400 1.00 95.50 385 GLN A CA 1
ATOM 2857 C C . GLN A 1 385 ? -1.027 1.185 -13.002 1.00 95.50 385 GLN A C 1
ATOM 2859 O O . GLN A 1 385 ? -0.068 1.669 -13.570 1.00 95.50 385 GLN A O 1
ATOM 2864 N N . PHE A 1 386 ? -0.870 0.224 -12.081 1.00 95.25 386 PHE A N 1
ATOM 2865 C CA . PHE A 1 386 ? 0.452 -0.333 -11.722 1.00 95.25 386 PHE A CA 1
ATOM 2866 C C . PHE A 1 386 ? 1.198 -0.954 -12.909 1.00 95.25 386 PHE A C 1
ATOM 2868 O O . PHE A 1 386 ? 2.369 -0.649 -13.129 1.00 95.25 386 PHE A O 1
ATOM 2875 N N . LEU A 1 387 ? 0.527 -1.821 -13.669 1.00 96.12 387 LEU A N 1
ATOM 2876 C CA . LEU A 1 387 ? 1.139 -2.491 -14.817 1.00 96.12 387 LEU A CA 1
ATOM 2877 C C . LEU A 1 387 ? 1.424 -1.504 -15.950 1.00 96.12 387 LEU A C 1
ATOM 2879 O O . LEU A 1 387 ? 2.494 -1.537 -16.551 1.00 96.12 387 LEU A O 1
ATOM 2883 N N . LEU A 1 388 ? 0.496 -0.585 -16.210 1.00 97.12 388 LEU A N 1
ATOM 2884 C CA . LEU A 1 388 ? 0.684 0.429 -17.233 1.00 97.12 388 LEU A CA 1
ATOM 2885 C C . LEU A 1 388 ? 1.750 1.457 -16.839 1.00 97.12 388 LEU A C 1
ATOM 2887 O O . LEU A 1 388 ? 2.403 1.965 -17.742 1.00 97.12 388 LEU A O 1
ATOM 2891 N N . SER A 1 389 ? 1.973 1.758 -15.549 1.00 97.19 389 SER A N 1
ATOM 2892 C CA . SER A 1 389 ? 3.097 2.609 -15.120 1.00 97.19 389 SER A CA 1
ATOM 2893 C C . SER A 1 389 ? 4.425 1.994 -15.569 1.00 97.19 389 SER A C 1
ATOM 2895 O O . SER A 1 389 ? 5.295 2.708 -16.053 1.00 97.19 389 SER A O 1
ATOM 2897 N N . ALA A 1 390 ? 4.571 0.664 -15.492 1.00 97.75 390 ALA A N 1
ATOM 2898 C CA . ALA A 1 390 ? 5.761 -0.024 -15.995 1.00 97.75 390 ALA A CA 1
ATOM 2899 C C . ALA A 1 390 ? 5.911 0.113 -17.519 1.00 97.75 390 ALA A C 1
ATOM 2901 O O . ALA A 1 390 ? 7.013 0.354 -18.005 1.00 97.75 390 ALA A O 1
ATOM 2902 N N . VAL A 1 391 ? 4.809 0.034 -18.273 1.00 97.12 391 VAL A N 1
ATOM 2903 C CA . VAL A 1 391 ? 4.814 0.246 -19.733 1.00 97.12 391 VAL A CA 1
ATOM 2904 C C . VAL A 1 391 ? 5.156 1.693 -20.101 1.00 97.12 391 VAL A C 1
ATOM 2906 O O . VAL A 1 391 ? 5.822 1.919 -21.105 1.00 97.12 391 VAL A O 1
ATOM 2909 N N . THR A 1 392 ? 4.740 2.683 -19.307 1.00 97.50 392 THR A N 1
ATOM 2910 C CA . THR A 1 392 ? 4.982 4.097 -19.630 1.00 97.50 392 THR A CA 1
ATOM 2911 C C . THR A 1 392 ? 6.388 4.559 -19.283 1.00 97.50 392 THR A C 1
ATOM 2913 O O . THR A 1 392 ? 7.021 5.215 -20.106 1.00 97.50 392 THR A O 1
ATOM 2916 N N . ILE A 1 393 ? 6.903 4.217 -18.100 1.00 97.94 393 ILE A N 1
ATOM 2917 C CA . ILE A 1 393 ? 8.214 4.707 -17.640 1.00 97.94 393 ILE A CA 1
ATOM 2918 C C . ILE A 1 393 ? 9.360 3.734 -17.942 1.00 97.94 393 ILE A C 1
ATOM 2920 O O . ILE A 1 393 ? 10.510 4.153 -18.035 1.00 97.94 393 ILE A O 1
ATOM 2924 N N . GLY A 1 394 ? 9.067 2.445 -18.119 1.00 97.06 394 GLY A N 1
ATOM 2925 C CA . GLY A 1 394 ? 10.067 1.402 -18.337 1.00 97.06 394 GLY A CA 1
ATOM 2926 C C . GLY A 1 394 ? 10.891 1.574 -19.615 1.00 97.06 394 GLY A C 1
ATOM 2927 O O . GLY A 1 394 ? 12.116 1.655 -19.517 1.00 97.06 394 GLY A O 1
ATOM 2928 N N . PRO A 1 395 ? 10.269 1.683 -20.806 1.00 95.00 395 PRO A N 1
ATOM 2929 C CA . PRO A 1 395 ? 11.000 1.908 -22.052 1.00 95.00 395 PRO A CA 1
ATOM 2930 C C . PRO A 1 395 ? 11.875 3.168 -22.000 1.00 95.00 395 PRO A C 1
ATOM 2932 O O . PRO A 1 395 ? 13.035 3.130 -22.395 1.00 95.00 395 PRO A O 1
ATOM 2935 N N . LEU A 1 396 ? 11.371 4.262 -21.418 1.00 95.94 396 LEU A N 1
ATOM 2936 C CA . LEU A 1 396 ? 12.125 5.514 -21.269 1.00 95.94 396 LEU A CA 1
ATOM 2937 C C . LEU A 1 396 ? 13.321 5.369 -20.322 1.00 95.94 396 LEU A C 1
ATOM 2939 O O . LEU A 1 396 ? 14.378 5.945 -20.578 1.00 95.94 396 LEU A O 1
ATOM 2943 N N . LEU A 1 397 ? 13.181 4.588 -19.245 1.00 96.19 397 LEU A N 1
ATOM 2944 C CA . LEU A 1 397 ? 14.298 4.250 -18.364 1.00 96.19 397 LEU A CA 1
ATOM 2945 C C . LEU A 1 397 ? 15.350 3.417 -19.101 1.00 96.19 397 LEU A C 1
ATOM 2947 O O . LEU A 1 397 ? 16.535 3.722 -18.988 1.00 96.19 397 LEU A O 1
ATOM 2951 N N . ALA A 1 398 ? 14.935 2.409 -19.873 1.00 92.06 398 ALA A N 1
ATOM 2952 C CA . ALA A 1 398 ? 15.857 1.598 -20.665 1.00 92.06 398 ALA A CA 1
ATOM 2953 C C . ALA A 1 398 ? 16.668 2.461 -21.646 1.00 92.06 398 ALA A C 1
ATOM 2955 O O . ALA A 1 398 ? 17.890 2.334 -21.687 1.00 92.06 398 ALA A O 1
ATOM 2956 N N . GLU A 1 399 ? 16.017 3.382 -22.366 1.00 89.44 399 GLU A N 1
ATOM 2957 C CA . GLU A 1 399 ? 16.690 4.302 -23.296 1.00 89.44 399 GLU A CA 1
ATOM 2958 C C . GLU A 1 399 ? 17.588 5.322 -22.585 1.00 89.44 399 GLU A C 1
ATOM 2960 O O . GLU A 1 399 ? 18.670 5.656 -23.064 1.00 89.44 399 GLU A O 1
ATOM 2965 N N . THR A 1 400 ? 17.180 5.799 -21.410 1.00 91.75 400 THR A N 1
ATOM 2966 C CA . THR A 1 400 ? 17.979 6.747 -20.623 1.00 91.75 400 THR A CA 1
ATOM 2967 C C . THR A 1 400 ? 19.257 6.085 -20.097 1.00 91.75 400 THR A C 1
ATOM 2969 O O . THR A 1 400 ? 20.337 6.668 -20.180 1.00 91.75 400 THR A O 1
ATOM 2972 N N . LEU A 1 401 ? 19.163 4.851 -19.593 1.00 91.00 401 LEU A N 1
ATOM 2973 C CA . LEU A 1 401 ? 20.317 4.077 -19.120 1.00 91.00 401 LEU A CA 1
ATOM 2974 C C . LEU A 1 401 ? 21.239 3.655 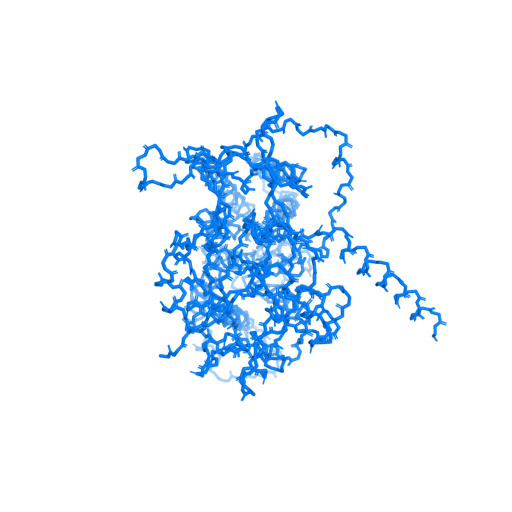-20.264 1.00 91.00 401 LEU A C 1
ATOM 2976 O O . LEU A 1 401 ? 22.459 3.689 -20.117 1.00 91.00 401 LEU A O 1
ATOM 2980 N N . ALA A 1 402 ? 20.665 3.309 -21.412 1.00 85.38 402 ALA A N 1
ATOM 2981 C CA . ALA A 1 402 ? 21.406 3.078 -22.640 1.00 85.38 402 ALA A CA 1
ATOM 2982 C C . ALA A 1 402 ? 22.211 4.308 -23.071 1.00 85.38 402 ALA A C 1
ATOM 2984 O O . ALA A 1 402 ? 23.423 4.221 -23.270 1.00 85.38 402 ALA A O 1
ATOM 2985 N N . GLY A 1 403 ? 21.558 5.472 -23.136 1.00 82.94 403 GLY A N 1
ATOM 2986 C CA . GLY A 1 403 ? 22.208 6.747 -23.422 1.00 82.94 403 GLY A CA 1
ATOM 2987 C C . GLY A 1 403 ? 23.336 7.046 -22.438 1.00 82.94 403 GLY A C 1
ATOM 2988 O O . GLY A 1 403 ? 24.443 7.369 -22.862 1.00 82.94 403 GLY A O 1
ATOM 2989 N N . LEU A 1 404 ? 23.088 6.847 -21.140 1.00 86.50 404 LEU A N 1
ATOM 2990 C CA . LEU A 1 404 ? 24.098 7.021 -20.100 1.00 86.50 404 LEU A CA 1
ATOM 2991 C C . LEU A 1 404 ? 25.301 6.087 -20.312 1.00 86.50 404 LEU A C 1
ATOM 2993 O O . LEU A 1 404 ? 26.443 6.540 -20.258 1.00 86.50 404 LEU A O 1
ATOM 2997 N N . SER A 1 405 ? 25.068 4.808 -20.620 1.00 84.19 405 SER A N 1
ATOM 2998 C CA . SER A 1 405 ? 26.145 3.844 -20.884 1.00 84.19 405 SER A CA 1
ATOM 2999 C C . SER A 1 405 ? 27.027 4.250 -22.071 1.00 84.19 405 SER A C 1
ATOM 3001 O O . SER A 1 405 ? 28.250 4.116 -22.002 1.00 84.19 405 SER A O 1
ATOM 3003 N N . ALA A 1 406 ? 26.429 4.834 -23.114 1.00 79.69 406 ALA A N 1
ATOM 3004 C CA . ALA A 1 406 ? 27.158 5.372 -24.253 1.00 79.69 406 ALA A CA 1
ATOM 3005 C C . ALA A 1 406 ? 27.958 6.631 -23.875 1.00 79.69 406 ALA A C 1
ATOM 3007 O O . ALA A 1 406 ? 29.127 6.735 -24.240 1.00 79.69 406 ALA A O 1
ATOM 3008 N N . THR A 1 407 ? 27.378 7.556 -23.095 1.00 81.94 407 THR A N 1
ATOM 3009 C CA . THR A 1 407 ? 28.085 8.773 -22.634 1.00 81.94 407 THR A CA 1
ATOM 3010 C C . THR A 1 407 ? 29.258 8.474 -21.703 1.00 81.94 407 THR A C 1
ATOM 3012 O O . THR A 1 407 ? 30.251 9.192 -21.723 1.00 81.94 407 THR A O 1
ATOM 3015 N N . LEU A 1 408 ? 29.170 7.398 -20.917 1.00 85.06 408 LEU A N 1
ATOM 3016 C CA . LEU A 1 408 ? 30.244 6.939 -20.034 1.00 85.06 408 LEU A CA 1
ATOM 3017 C C . LEU A 1 408 ? 31.311 6.110 -20.768 1.00 85.06 408 LEU A C 1
ATOM 3019 O O . LEU A 1 408 ? 32.239 5.616 -20.134 1.00 85.06 408 LEU A O 1
ATOM 3023 N N . GLY A 1 409 ? 31.179 5.916 -22.083 1.00 81.75 409 GLY A N 1
ATOM 3024 C CA . GLY A 1 409 ? 32.125 5.139 -22.881 1.00 81.75 409 GLY A CA 1
ATOM 3025 C C . GLY A 1 409 ? 32.059 3.623 -22.656 1.00 81.75 409 GLY A C 1
ATOM 3026 O O . GLY A 1 409 ? 32.923 2.904 -23.149 1.00 81.75 409 GLY A O 1
ATOM 3027 N N . LEU A 1 410 ? 31.051 3.123 -21.930 1.00 80.62 410 LEU A N 1
ATOM 3028 C CA . LEU A 1 410 ? 30.891 1.693 -21.632 1.00 80.62 410 LEU A CA 1
ATOM 3029 C C . LEU A 1 410 ? 30.395 0.911 -22.855 1.00 80.62 410 LEU A C 1
ATOM 3031 O O . LEU A 1 410 ? 30.772 -0.244 -23.047 1.00 80.62 410 LEU A O 1
ATOM 3035 N N . ASP A 1 411 ? 29.561 1.554 -23.679 1.00 72.50 411 ASP A N 1
ATOM 3036 C CA . ASP A 1 411 ? 29.063 1.002 -24.941 1.00 72.50 411 ASP A CA 1
ATOM 3037 C C . ASP A 1 411 ? 28.738 2.105 -25.974 1.00 72.50 411 ASP A C 1
ATOM 3039 O O . ASP A 1 411 ? 27.571 2.439 -26.203 1.00 72.50 411 ASP A O 1
ATOM 3043 N N . PRO A 1 412 ? 29.767 2.723 -26.584 1.00 62.97 412 PRO A N 1
ATOM 3044 C CA . PRO A 1 412 ? 29.596 3.874 -27.475 1.00 62.97 412 PRO A CA 1
ATOM 3045 C C . PRO A 1 412 ? 28.854 3.550 -28.781 1.00 62.97 412 PRO A C 1
ATOM 3047 O O . PRO A 1 412 ? 28.246 4.441 -29.374 1.00 62.97 412 PRO A O 1
ATOM 3050 N N . SER A 1 413 ? 28.909 2.294 -29.239 1.00 60.72 413 SER A N 1
ATOM 3051 C CA . SER A 1 413 ? 28.392 1.849 -30.540 1.00 60.72 413 SER A CA 1
ATOM 3052 C C . SER A 1 413 ? 27.089 1.047 -30.455 1.00 60.72 413 SER A C 1
ATOM 3054 O O . SER A 1 413 ? 26.350 1.012 -31.437 1.00 60.72 413 SER A O 1
ATOM 3056 N N . GLY A 1 414 ? 26.756 0.439 -29.309 1.00 59.53 414 GLY A N 1
ATOM 3057 C CA . GLY A 1 414 ? 25.595 -0.451 -29.182 1.00 59.53 414 GLY A CA 1
ATOM 3058 C C . GLY A 1 414 ? 24.223 0.231 -29.148 1.00 59.53 414 GLY A C 1
ATOM 3059 O O . GLY A 1 414 ? 23.210 -0.444 -29.316 1.00 59.53 414 GLY A O 1
ATOM 3060 N N . TRP A 1 415 ? 24.171 1.555 -28.950 1.00 62.25 415 TRP A N 1
ATOM 3061 C CA . TRP A 1 415 ? 22.933 2.289 -28.626 1.00 62.25 415 TRP A CA 1
ATOM 3062 C C . TRP A 1 415 ? 22.671 3.541 -29.472 1.00 62.25 415 TRP A C 1
ATOM 3064 O O . TRP A 1 415 ? 21.750 4.306 -29.193 1.00 62.25 415 TRP A O 1
ATOM 3074 N N . ALA A 1 416 ? 23.475 3.781 -30.507 1.00 54.59 416 ALA A N 1
ATOM 3075 C CA . ALA A 1 416 ? 23.423 4.993 -31.325 1.00 54.59 416 ALA A CA 1
ATOM 3076 C C . ALA A 1 416 ? 22.363 4.932 -32.445 1.00 54.59 416 ALA A C 1
ATOM 3078 O O . ALA A 1 416 ? 22.637 5.353 -33.567 1.00 54.59 416 ALA A O 1
ATOM 3079 N N . GLN A 1 417 ? 21.169 4.387 -32.177 1.00 65.69 417 GLN A N 1
ATOM 3080 C CA . GLN A 1 417 ? 20.163 4.167 -33.223 1.00 65.69 417 GLN A CA 1
ATOM 3081 C C . GLN A 1 417 ? 18.789 4.780 -32.892 1.00 65.69 417 GLN A C 1
ATOM 3083 O O . GLN A 1 417 ? 18.113 4.328 -31.964 1.00 65.69 417 GLN A O 1
ATOM 3088 N N . PRO A 1 418 ? 18.313 5.775 -33.671 1.00 70.06 418 PRO A N 1
ATOM 3089 C CA . PRO A 1 418 ? 17.053 6.472 -33.400 1.00 70.06 418 PRO A CA 1
ATOM 3090 C C . PRO A 1 418 ? 15.807 5.585 -33.557 1.00 70.06 418 PRO A C 1
ATOM 3092 O O . PRO A 1 418 ? 14.760 5.904 -32.995 1.00 70.06 418 PRO A O 1
ATOM 3095 N N . GLY A 1 419 ? 15.893 4.462 -34.282 1.00 77.69 419 GLY A N 1
ATOM 3096 C CA . GLY A 1 419 ? 14.768 3.545 -34.501 1.00 77.69 419 GLY A CA 1
ATOM 3097 C C . GLY A 1 419 ? 14.208 2.948 -33.208 1.00 77.69 419 GLY A C 1
ATOM 3098 O O . GLY A 1 419 ? 12.994 2.904 -33.016 1.00 77.69 419 GLY A O 1
ATOM 3099 N N . ARG A 1 420 ? 15.080 2.568 -32.272 1.00 79.50 420 ARG A N 1
ATOM 3100 C CA . ARG A 1 420 ? 14.670 1.983 -30.993 1.00 79.50 420 ARG A CA 1
ATOM 3101 C C . ARG A 1 420 ? 14.055 3.015 -30.044 1.00 79.50 420 ARG A C 1
ATOM 3103 O O . ARG A 1 420 ? 13.027 2.735 -29.429 1.00 79.50 420 ARG A O 1
ATOM 3110 N N . ALA A 1 421 ? 14.612 4.226 -29.998 1.00 84.50 421 ALA A N 1
ATOM 3111 C CA . ALA A 1 421 ? 14.036 5.333 -29.238 1.00 84.50 421 ALA A CA 1
ATOM 3112 C C . ALA A 1 421 ? 12.604 5.657 -29.709 1.00 84.50 421 ALA A C 1
ATOM 3114 O O . ALA A 1 421 ? 11.713 5.831 -28.881 1.00 84.50 421 ALA A O 1
ATOM 3115 N N . ARG A 1 422 ? 12.338 5.631 -31.028 1.00 87.56 422 ARG A N 1
ATOM 3116 C CA . ARG A 1 422 ? 10.973 5.793 -31.573 1.00 87.56 422 ARG A CA 1
ATOM 3117 C C . ARG A 1 422 ? 10.010 4.732 -31.038 1.00 87.56 422 ARG A C 1
ATOM 3119 O O . ARG A 1 422 ? 8.889 5.062 -30.660 1.00 87.56 422 ARG A O 1
ATOM 3126 N N . ILE A 1 423 ? 10.441 3.473 -30.986 1.00 89.38 423 ILE A N 1
ATOM 3127 C CA . ILE A 1 423 ? 9.627 2.366 -30.466 1.00 89.38 423 ILE A CA 1
ATOM 3128 C C . ILE A 1 423 ? 9.372 2.562 -28.971 1.00 89.38 423 ILE A C 1
ATOM 3130 O O . ILE A 1 423 ? 8.225 2.473 -28.541 1.00 89.38 423 ILE A O 1
ATOM 3134 N N . ALA A 1 424 ? 10.407 2.891 -28.191 1.00 91.38 424 ALA A N 1
ATOM 3135 C CA . ALA A 1 424 ? 10.271 3.166 -26.764 1.00 91.38 424 ALA A CA 1
ATOM 3136 C C . ALA A 1 424 ? 9.250 4.284 -26.504 1.00 91.38 424 ALA A C 1
ATOM 3138 O O . ALA A 1 424 ? 8.338 4.114 -25.696 1.00 91.38 424 ALA A O 1
ATOM 3139 N N . TRP A 1 425 ? 9.343 5.398 -27.236 1.00 94.25 425 TRP A N 1
ATOM 3140 C CA . TRP A 1 425 ? 8.404 6.515 -27.109 1.00 94.25 425 TRP A CA 1
ATOM 3141 C C . TRP A 1 425 ? 6.996 6.145 -27.556 1.00 94.25 425 TRP A C 1
ATOM 3143 O O . TRP A 1 425 ? 6.039 6.527 -26.889 1.00 94.25 425 TRP A O 1
ATOM 3153 N N . GLY A 1 426 ? 6.855 5.377 -28.639 1.00 94.56 426 GLY A N 1
ATOM 3154 C CA . GLY A 1 426 ? 5.566 4.880 -29.113 1.00 94.56 426 GLY A CA 1
ATOM 3155 C C . GLY A 1 426 ? 4.877 3.978 -28.087 1.00 94.56 426 GLY A C 1
ATOM 3156 O O . GLY A 1 426 ? 3.700 4.176 -27.788 1.00 94.56 426 GLY A O 1
ATOM 3157 N N . VAL A 1 427 ? 5.617 3.040 -27.484 1.00 95.44 427 VAL A N 1
ATOM 3158 C CA . VAL A 1 427 ? 5.115 2.162 -26.414 1.00 95.44 427 VAL A CA 1
ATOM 3159 C C . VAL A 1 427 ? 4.723 2.980 -25.184 1.00 95.44 427 VAL A C 1
ATOM 3161 O O . VAL A 1 427 ? 3.625 2.801 -24.654 1.00 95.44 427 VAL A O 1
ATOM 3164 N N . SER A 1 428 ? 5.570 3.919 -24.757 1.00 97.25 428 SER A N 1
ATOM 3165 C CA . SER A 1 428 ? 5.283 4.786 -23.612 1.00 97.25 428 SER A CA 1
ATOM 3166 C C . SER A 1 428 ? 4.075 5.695 -23.847 1.00 97.25 428 SER A C 1
ATOM 3168 O O . SER A 1 428 ? 3.243 5.856 -22.954 1.00 97.25 428 SER A O 1
ATOM 3170 N N . LEU A 1 429 ? 3.932 6.248 -25.053 1.00 97.06 429 LEU A N 1
ATOM 3171 C CA . LEU A 1 429 ? 2.791 7.070 -25.450 1.00 97.06 429 LEU A CA 1
ATOM 3172 C C . LEU A 1 429 ? 1.498 6.248 -25.480 1.00 97.06 429 LEU A C 1
ATOM 3174 O O . LEU A 1 429 ? 0.494 6.662 -24.901 1.00 97.06 429 LEU A O 1
ATOM 3178 N N . ALA A 1 430 ? 1.524 5.060 -26.089 1.00 96.81 430 ALA A N 1
ATOM 3179 C CA . ALA A 1 430 ? 0.386 4.146 -26.092 1.00 96.81 430 ALA A CA 1
ATOM 3180 C C . ALA A 1 430 ? -0.013 3.753 -24.661 1.00 96.81 430 ALA A C 1
ATOM 3182 O O . ALA A 1 430 ? -1.191 3.815 -24.308 1.00 96.81 430 ALA A O 1
ATOM 3183 N N . GLY A 1 431 ? 0.967 3.437 -23.808 1.00 97.00 431 GLY A N 1
ATOM 3184 C CA . GLY A 1 431 ? 0.750 3.171 -22.390 1.00 97.00 431 GLY A CA 1
ATOM 3185 C C . GLY A 1 431 ? 0.039 4.328 -21.683 1.00 97.00 431 GLY A C 1
ATOM 3186 O O . GLY A 1 431 ? -0.940 4.090 -20.978 1.00 97.00 431 GLY A O 1
ATOM 3187 N N . LEU A 1 432 ? 0.463 5.576 -21.915 1.00 96.44 432 LEU A N 1
ATOM 3188 C CA . LEU A 1 432 ? -0.148 6.770 -21.316 1.00 96.44 432 LEU A CA 1
ATOM 3189 C C . LEU A 1 432 ? -1.596 6.966 -21.767 1.00 96.44 432 LEU A C 1
ATOM 3191 O O . LEU A 1 432 ? -2.466 7.253 -20.945 1.00 96.44 432 LEU A O 1
ATOM 3195 N N . LEU A 1 433 ? -1.872 6.779 -23.058 1.00 95.88 433 LEU A N 1
ATOM 3196 C CA . LEU A 1 433 ? -3.229 6.881 -23.597 1.00 95.88 433 LEU A CA 1
ATOM 3197 C C . LEU A 1 433 ? -4.149 5.817 -22.986 1.00 95.88 433 LEU A C 1
ATOM 3199 O O . LEU A 1 433 ? -5.273 6.125 -22.581 1.00 95.88 433 LEU A O 1
ATOM 3203 N N . VAL A 1 434 ? -3.659 4.582 -22.844 1.00 96.88 434 VAL A N 1
ATOM 3204 C CA . VAL A 1 434 ? -4.405 3.500 -22.188 1.00 96.88 434 VAL A CA 1
ATOM 3205 C C . VAL A 1 434 ? -4.615 3.808 -20.702 1.00 96.88 434 VAL A C 1
ATOM 3207 O O . VAL A 1 434 ? -5.729 3.643 -20.205 1.00 96.88 434 VAL A O 1
ATOM 3210 N N . GLN A 1 435 ? -3.611 4.327 -19.986 1.00 95.50 435 GLN A N 1
ATOM 3211 C CA . GLN A 1 435 ? -3.782 4.762 -18.593 1.00 95.50 435 GLN A CA 1
ATOM 3212 C C . GLN A 1 435 ? -4.850 5.841 -18.445 1.00 95.50 435 GLN A C 1
ATOM 3214 O O . GLN A 1 435 ? -5.688 5.749 -17.541 1.00 95.50 435 GLN A O 1
ATOM 3219 N N . ALA A 1 436 ? -4.831 6.846 -19.323 1.00 94.44 436 ALA A N 1
ATOM 3220 C CA . ALA A 1 436 ? -5.813 7.919 -19.335 1.00 94.44 436 ALA A CA 1
ATOM 3221 C C . ALA A 1 436 ? -7.224 7.375 -19.597 1.00 94.44 436 ALA A C 1
ATOM 3223 O O . ALA A 1 436 ? -8.165 7.757 -18.899 1.00 94.44 436 ALA A O 1
ATOM 3224 N N . ALA A 1 437 ? -7.370 6.424 -20.525 1.00 95.25 437 ALA A N 1
ATOM 3225 C CA . ALA A 1 437 ? -8.639 5.757 -20.799 1.00 95.25 437 ALA A CA 1
ATOM 3226 C C . ALA A 1 437 ? -9.153 4.959 -19.587 1.00 95.25 437 ALA A C 1
ATOM 3228 O O . ALA A 1 437 ? -10.310 5.125 -19.198 1.00 95.25 437 ALA A O 1
ATOM 3229 N N . PHE A 1 438 ? -8.298 4.156 -18.939 1.00 95.44 438 PHE A N 1
ATOM 3230 C CA . PHE A 1 438 ? -8.650 3.420 -17.716 1.00 95.44 438 PHE A CA 1
ATOM 3231 C C . PHE A 1 438 ? -9.050 4.358 -16.575 1.00 95.44 438 PHE A C 1
ATOM 3233 O O . PHE A 1 438 ? -10.025 4.092 -15.867 1.00 95.44 438 PHE A O 1
ATOM 3240 N N . HIS A 1 439 ? -8.332 5.471 -16.414 1.00 93.00 439 HIS A N 1
ATOM 3241 C CA . HIS A 1 439 ? -8.644 6.462 -15.394 1.00 93.00 439 HIS A CA 1
ATOM 3242 C C . HIS A 1 439 ? -9.982 7.159 -15.677 1.00 93.00 439 HIS A C 1
ATOM 3244 O O . HIS A 1 439 ? -10.818 7.257 -14.782 1.00 93.00 439 HIS A O 1
ATOM 3250 N N . ALA A 1 440 ? -10.238 7.570 -16.921 1.00 92.94 440 ALA A N 1
ATOM 3251 C CA . ALA A 1 440 ? -11.509 8.174 -17.315 1.00 92.94 440 ALA A CA 1
ATOM 3252 C C . ALA A 1 440 ? -12.692 7.205 -17.140 1.00 92.94 440 ALA A C 1
ATOM 3254 O O . ALA A 1 440 ? -13.734 7.586 -16.611 1.00 92.94 440 ALA A O 1
ATOM 3255 N N . ASP A 1 441 ? -12.531 5.943 -17.541 1.00 94.50 441 ASP A N 1
ATOM 3256 C CA . ASP A 1 441 ? -13.522 4.877 -17.357 1.00 94.50 441 ASP A CA 1
ATOM 3257 C C . ASP A 1 441 ? -13.807 4.616 -15.864 1.00 94.50 441 ASP A C 1
ATOM 3259 O O . ASP A 1 441 ? -14.962 4.497 -15.451 1.00 94.50 441 ASP A O 1
ATOM 3263 N N . HIS A 1 442 ? -12.770 4.619 -15.023 1.00 92.94 442 HIS A N 1
ATOM 3264 C CA . HIS A 1 442 ? -12.901 4.527 -13.569 1.00 92.94 442 HIS A CA 1
ATOM 3265 C C . HIS A 1 442 ? -13.710 5.689 -12.975 1.00 92.94 442 HIS A C 1
ATOM 3267 O O . HIS A 1 442 ? -14.674 5.451 -12.246 1.00 92.94 442 HIS A O 1
ATOM 3273 N N . LEU A 1 443 ? -13.380 6.933 -13.338 1.00 90.25 443 LEU A N 1
ATOM 3274 C CA . LEU A 1 443 ? -14.113 8.114 -12.875 1.00 90.25 443 LEU A CA 1
ATOM 3275 C C . LEU A 1 443 ? -15.583 8.079 -13.322 1.00 90.25 443 LEU A C 1
ATOM 3277 O O . LEU A 1 443 ? -16.472 8.325 -12.510 1.00 90.25 443 LEU A O 1
ATOM 3281 N N . ARG A 1 444 ? -15.857 7.682 -14.573 1.00 90.56 444 ARG A N 1
ATOM 3282 C CA . ARG A 1 444 ? -17.228 7.524 -15.095 1.00 90.56 444 ARG A CA 1
ATOM 3283 C C . ARG A 1 444 ? -18.028 6.462 -14.336 1.00 90.56 444 ARG A C 1
ATOM 3285 O O . ARG A 1 444 ? -19.207 6.676 -14.069 1.00 90.56 444 ARG A O 1
ATOM 3292 N N . ARG A 1 445 ? -17.425 5.319 -13.981 1.00 89.25 445 ARG A N 1
ATOM 3293 C CA . ARG A 1 445 ? -18.101 4.286 -13.168 1.00 89.25 445 ARG A CA 1
ATOM 3294 C C . ARG A 1 445 ? -18.436 4.784 -11.766 1.00 89.25 445 ARG A C 1
ATOM 3296 O O . ARG A 1 445 ? -19.531 4.523 -11.268 1.00 89.25 445 ARG A O 1
ATOM 3303 N N . ILE A 1 446 ? -17.501 5.486 -11.133 1.00 84.56 446 ILE A N 1
ATOM 3304 C CA . ILE A 1 446 ? -17.708 6.040 -9.794 1.00 84.56 446 ILE A CA 1
ATOM 3305 C C . ILE A 1 446 ? -18.847 7.064 -9.808 1.00 84.56 446 ILE A C 1
ATOM 3307 O O . ILE A 1 446 ? -19.748 6.979 -8.975 1.00 84.56 446 ILE A O 1
ATOM 3311 N N . ASP A 1 447 ? -18.847 7.970 -10.785 1.00 80.31 447 ASP A N 1
ATOM 3312 C CA . ASP A 1 447 ? -19.879 8.997 -10.939 1.00 80.31 447 ASP A CA 1
ATOM 3313 C C . ASP A 1 447 ? -21.274 8.400 -11.192 1.00 80.31 447 ASP A C 1
ATOM 3315 O O . ASP A 1 447 ? -22.243 8.775 -10.533 1.00 80.31 447 ASP A O 1
ATOM 3319 N N . ARG A 1 448 ? -21.373 7.376 -12.055 1.00 78.81 448 ARG A N 1
ATOM 3320 C CA . ARG A 1 448 ? -22.642 6.679 -12.339 1.00 78.81 448 ARG A CA 1
ATOM 3321 C C . ARG A 1 448 ? -23.233 5.961 -11.129 1.00 78.81 448 ARG A C 1
ATOM 3323 O O . ARG A 1 448 ? -24.449 5.910 -10.992 1.00 78.81 448 ARG A O 1
ATOM 3330 N N . THR A 1 449 ? -22.394 5.363 -10.283 1.00 73.31 449 THR A N 1
ATOM 3331 C CA . THR A 1 449 ? -22.872 4.560 -9.143 1.00 73.31 449 THR A CA 1
ATOM 3332 C C . THR A 1 449 ? -23.201 5.394 -7.911 1.00 73.31 449 THR A C 1
ATOM 3334 O O . THR A 1 449 ? -23.924 4.900 -7.050 1.00 73.31 449 THR A O 1
ATOM 3337 N N . ARG A 1 450 ? -22.654 6.618 -7.795 1.00 70.19 450 ARG A N 1
ATOM 3338 C CA . ARG A 1 450 ? -22.745 7.476 -6.593 1.00 70.19 450 ARG A CA 1
ATOM 3339 C C . ARG A 1 450 ? -22.560 6.690 -5.282 1.00 70.19 450 ARG A C 1
ATOM 3341 O O . ARG A 1 450 ? -23.281 6.873 -4.305 1.00 70.19 450 ARG A O 1
ATOM 3348 N N . SER A 1 451 ? -21.596 5.769 -5.299 1.00 70.25 451 SER A N 1
ATOM 3349 C CA . SER A 1 451 ? -21.267 4.862 -4.194 1.00 70.25 451 SER A CA 1
ATOM 3350 C C . SER A 1 451 ? -20.320 5.515 -3.174 1.00 70.25 451 SER A C 1
ATOM 3352 O O . SER A 1 451 ? -19.886 6.651 -3.348 1.00 70.25 451 SER A O 1
ATOM 3354 N N . GLU A 1 452 ? -19.901 4.800 -2.125 1.00 71.00 452 GLU A N 1
ATOM 3355 C CA . GLU A 1 452 ? -18.849 5.271 -1.196 1.00 71.00 452 GLU A CA 1
ATOM 3356 C C . GLU A 1 452 ? -17.535 5.668 -1.906 1.00 71.00 452 GLU A C 1
ATOM 3358 O O . GLU A 1 452 ? -16.771 6.513 -1.422 1.00 71.00 452 GLU A O 1
ATOM 3363 N N . ALA A 1 453 ? -17.269 5.089 -3.083 1.00 76.56 453 ALA A N 1
ATOM 3364 C CA . ALA A 1 453 ? -16.144 5.478 -3.926 1.00 76.56 453 ALA A CA 1
ATOM 3365 C C . ALA A 1 453 ? -16.280 6.921 -4.442 1.00 76.56 453 ALA A C 1
ATOM 3367 O O . ALA A 1 453 ? -15.275 7.620 -4.557 1.00 76.56 453 ALA A O 1
ATOM 3368 N N . TYR A 1 454 ? -17.508 7.394 -4.681 1.00 74.94 454 TYR A N 1
ATOM 3369 C CA . TYR A 1 454 ? -17.792 8.770 -5.094 1.00 74.94 454 TYR A CA 1
ATOM 3370 C C . TYR A 1 454 ? -17.496 9.765 -3.973 1.00 74.94 454 TYR A C 1
ATOM 3372 O O . TYR A 1 454 ? -16.868 10.794 -4.212 1.00 74.94 454 TYR A O 1
ATOM 3380 N N . LEU A 1 455 ? -17.843 9.431 -2.726 1.00 70.31 455 LEU A N 1
ATOM 3381 C CA . LEU A 1 455 ? -17.461 10.250 -1.570 1.00 70.31 455 LEU A CA 1
ATOM 3382 C C . LEU A 1 455 ? -15.946 10.362 -1.449 1.00 70.31 455 LEU A C 1
ATOM 3384 O O . LEU A 1 455 ? -15.410 11.454 -1.284 1.00 70.31 455 LEU A O 1
ATOM 3388 N N . SER A 1 456 ? -15.254 9.232 -1.575 1.00 73.75 456 SER A N 1
ATOM 3389 C CA . SER A 1 456 ? -13.794 9.190 -1.521 1.00 73.75 456 SER A CA 1
ATOM 3390 C C . SER A 1 456 ? -13.181 10.060 -2.624 1.00 73.75 456 SER A C 1
ATOM 3392 O O . SER A 1 456 ? -12.302 10.871 -2.346 1.00 73.75 456 SER A O 1
ATOM 3394 N N . LEU A 1 457 ? -13.702 9.966 -3.853 1.00 79.56 457 LEU A N 1
ATOM 3395 C CA . LEU A 1 457 ? -13.305 10.815 -4.976 1.00 79.56 457 LEU A CA 1
ATOM 3396 C C . LEU A 1 457 ? -13.559 12.302 -4.689 1.00 79.56 457 LEU A C 1
ATOM 3398 O O . LEU A 1 457 ? -12.661 13.115 -4.887 1.00 79.56 457 LEU A O 1
ATOM 3402 N N . SER A 1 458 ? -14.742 12.666 -4.189 1.00 72.50 458 SER A N 1
ATOM 3403 C CA . SER A 1 458 ? -15.069 14.058 -3.852 1.00 72.50 458 SER A CA 1
ATOM 3404 C C . SER A 1 458 ? -14.154 14.625 -2.761 1.00 72.50 458 SER A C 1
ATOM 3406 O O . SER A 1 458 ? -13.717 15.768 -2.869 1.00 72.50 458 SER A O 1
ATOM 3408 N N . GLY A 1 459 ? -13.780 13.813 -1.765 1.00 69.56 459 GLY A N 1
ATOM 3409 C CA . GLY A 1 459 ? -12.801 14.177 -0.741 1.00 69.56 459 GLY A CA 1
ATOM 3410 C C . GLY A 1 459 ? -11.405 14.383 -1.329 1.00 69.56 459 GLY A C 1
ATOM 3411 O O . GLY A 1 459 ? -10.771 15.402 -1.063 1.00 69.56 459 GLY A O 1
ATOM 3412 N N . ILE A 1 460 ? -10.954 13.464 -2.191 1.00 75.25 460 ILE A N 1
ATOM 3413 C CA . ILE A 1 460 ? -9.668 13.566 -2.896 1.00 75.25 460 ILE A CA 1
ATOM 3414 C C . ILE A 1 460 ? -9.615 14.831 -3.755 1.00 75.25 460 ILE A C 1
ATOM 3416 O O . ILE A 1 460 ? -8.659 15.595 -3.661 1.00 75.25 460 ILE A O 1
ATOM 3420 N N . VAL A 1 461 ? -10.630 15.072 -4.585 1.00 77.12 461 VAL A N 1
ATOM 3421 C CA . VAL A 1 461 ? -10.669 16.234 -5.483 1.00 77.12 461 VAL A CA 1
ATOM 3422 C C . VAL A 1 461 ? -10.842 17.528 -4.693 1.00 77.12 461 VAL A C 1
ATOM 3424 O O . VAL A 1 461 ? -10.209 18.521 -5.031 1.00 77.12 461 VAL A O 1
ATOM 3427 N N . GLY A 1 462 ? -11.639 17.531 -3.624 1.00 69.19 462 GLY A N 1
ATOM 3428 C CA . GLY A 1 462 ? -11.827 18.701 -2.768 1.00 69.19 462 GLY A CA 1
ATOM 3429 C C . GLY A 1 462 ? -10.550 19.101 -2.025 1.00 69.19 462 GLY A C 1
ATOM 3430 O O . GLY A 1 462 ? -10.159 20.266 -2.057 1.00 69.19 462 GLY A O 1
ATOM 3431 N N . GLN A 1 463 ? -9.871 18.139 -1.395 1.00 71.25 463 GLN A N 1
ATOM 3432 C CA . GLN A 1 463 ? -8.698 18.394 -0.553 1.00 71.25 463 GLN A CA 1
ATOM 3433 C C . GLN A 1 463 ? -7.383 18.461 -1.346 1.00 71.25 463 GLN A C 1
ATOM 3435 O O . GLN A 1 463 ? -6.497 19.251 -1.025 1.00 71.25 463 GLN A O 1
ATOM 3440 N N . TYR A 1 464 ? -7.249 17.650 -2.396 1.00 77.31 464 TYR A N 1
ATOM 3441 C CA . TYR A 1 464 ? -6.015 17.464 -3.165 1.00 77.31 464 TYR A CA 1
ATOM 3442 C C . TYR A 1 464 ? -6.196 17.814 -4.650 1.00 77.31 464 TYR A C 1
ATOM 3444 O O . TYR A 1 464 ? -5.554 17.225 -5.528 1.00 77.31 464 TYR A O 1
ATOM 3452 N N . ARG A 1 465 ? -7.042 18.812 -4.954 1.00 81.94 465 ARG A N 1
ATOM 3453 C CA . ARG A 1 465 ? -7.270 19.307 -6.326 1.00 81.94 465 ARG A CA 1
ATOM 3454 C C . ARG A 1 465 ? -5.970 19.623 -7.063 1.00 81.94 465 ARG A C 1
ATOM 3456 O O . ARG A 1 465 ? -5.807 19.265 -8.219 1.00 81.94 465 ARG A O 1
ATOM 3463 N N . HIS A 1 466 ? -5.032 20.284 -6.391 1.00 82.69 466 HIS A N 1
ATOM 3464 C CA . HIS A 1 466 ? -3.756 20.673 -6.987 1.00 82.69 466 HIS A CA 1
ATOM 3465 C C . HIS A 1 466 ? -2.932 19.455 -7.436 1.00 82.69 466 HIS A C 1
ATOM 3467 O O . HIS A 1 466 ? -2.377 19.480 -8.529 1.00 82.69 466 HIS A O 1
ATOM 3473 N N . LEU A 1 467 ? -2.913 18.365 -6.657 1.00 86.12 467 LEU A N 1
ATOM 3474 C CA . LEU A 1 467 ? -2.219 17.122 -7.019 1.00 86.12 467 LEU A CA 1
ATOM 3475 C C . LEU A 1 467 ? -2.935 16.356 -8.133 1.00 86.12 467 LEU A C 1
ATOM 3477 O O . LEU A 1 467 ? -2.291 15.850 -9.048 1.00 86.12 467 LEU A O 1
ATOM 3481 N N . THR A 1 468 ? -4.266 16.280 -8.083 1.00 86.31 468 THR A N 1
ATOM 3482 C CA . THR A 1 468 ? -5.046 15.628 -9.149 1.00 86.31 468 THR A CA 1
ATOM 3483 C C . THR A 1 468 ? -4.889 16.361 -10.483 1.00 86.31 468 THR A C 1
ATOM 3485 O O . THR A 1 468 ? -4.643 15.712 -11.498 1.00 86.31 468 THR A O 1
ATOM 3488 N N . THR A 1 469 ? -4.906 17.698 -10.480 1.00 88.88 469 THR A N 1
ATOM 3489 C CA . THR A 1 469 ? -4.588 18.512 -11.663 1.00 88.88 469 THR A CA 1
ATOM 3490 C C . THR A 1 469 ? -3.139 18.319 -12.107 1.00 88.88 469 THR A C 1
ATOM 3492 O O . THR A 1 469 ? -2.903 18.063 -13.284 1.00 88.88 469 THR A O 1
ATOM 3495 N N . ALA A 1 470 ? -2.166 18.391 -11.188 1.00 90.44 470 ALA A N 1
ATOM 3496 C CA . ALA A 1 470 ? -0.749 18.227 -11.517 1.00 90.44 470 ALA A CA 1
ATOM 3497 C C . ALA A 1 470 ? -0.470 16.884 -12.207 1.00 90.44 470 ALA A C 1
ATOM 3499 O O . ALA A 1 470 ? 0.243 16.850 -13.204 1.00 90.44 470 ALA A O 1
ATOM 3500 N N . ARG A 1 471 ? -1.093 15.791 -11.747 1.00 92.12 471 ARG A N 1
ATOM 3501 C CA . ARG A 1 471 ? -0.981 14.475 -12.393 1.00 92.12 471 ARG A CA 1
ATOM 3502 C C . ARG A 1 471 ? -1.403 14.510 -13.864 1.00 92.12 471 ARG A C 1
ATOM 3504 O O . ARG A 1 471 ? -0.676 14.005 -14.713 1.00 92.12 471 ARG A O 1
ATOM 3511 N N . VAL A 1 472 ? -2.556 15.111 -14.166 1.00 92.12 472 VAL A N 1
ATOM 3512 C CA . VAL A 1 472 ? -3.059 15.229 -15.547 1.00 92.12 472 VAL A CA 1
ATOM 3513 C C . VAL A 1 472 ? -2.147 16.124 -16.388 1.00 92.12 472 VAL A C 1
ATOM 3515 O O . VAL A 1 472 ? -1.863 15.792 -17.537 1.00 92.12 472 VAL A O 1
ATOM 3518 N N . VAL A 1 473 ? -1.639 17.218 -15.811 1.00 95.06 473 VAL A N 1
ATOM 3519 C CA . VAL A 1 473 ? -0.678 18.109 -16.480 1.00 95.06 473 VAL A CA 1
ATOM 3520 C C . VAL A 1 473 ? 0.610 17.364 -16.833 1.00 95.06 473 VAL A C 1
ATOM 3522 O O . VAL A 1 473 ? 1.050 17.446 -17.975 1.00 95.06 473 VAL A O 1
ATOM 3525 N N . PHE A 1 474 ? 1.180 16.581 -15.914 1.00 96.56 474 PHE A N 1
ATOM 3526 C CA . PHE A 1 474 ? 2.375 15.781 -16.195 1.00 96.56 474 PHE A CA 1
ATOM 3527 C C . PHE A 1 474 ? 2.143 14.746 -17.300 1.00 96.56 474 PHE A C 1
ATOM 3529 O O . PHE A 1 474 ? 2.992 14.591 -18.174 1.00 96.56 474 PHE A O 1
ATOM 3536 N N . TRP A 1 475 ? 0.986 14.079 -17.320 1.00 94.62 475 TRP A N 1
ATOM 3537 C CA . TRP A 1 475 ? 0.632 13.181 -18.422 1.00 94.62 475 TRP A CA 1
ATOM 3538 C C . TRP A 1 475 ? 0.529 13.921 -19.761 1.00 94.62 475 TRP A C 1
ATOM 3540 O O . TRP A 1 475 ? 1.092 13.457 -20.750 1.00 94.62 475 TRP A O 1
ATOM 3550 N N . ALA A 1 476 ? -0.119 15.089 -19.797 1.00 96.25 476 ALA A N 1
ATOM 3551 C CA . ALA A 1 476 ? -0.223 15.902 -21.009 1.00 96.25 476 ALA A CA 1
ATOM 3552 C C . ALA A 1 476 ? 1.150 16.398 -21.500 1.00 96.25 476 ALA A C 1
ATOM 3554 O O . ALA A 1 476 ? 1.441 16.328 -22.693 1.00 96.25 476 ALA A O 1
ATOM 3555 N N . MET A 1 477 ? 2.021 16.835 -20.586 1.00 97.31 477 MET A N 1
ATOM 3556 C CA . MET A 1 477 ? 3.403 17.203 -20.903 1.00 97.31 477 MET A CA 1
ATOM 3557 C C . MET A 1 477 ? 4.194 16.008 -21.442 1.00 97.31 477 MET A C 1
ATOM 3559 O O . MET A 1 477 ? 4.904 16.150 -22.431 1.00 97.31 477 MET A O 1
ATOM 3563 N N . GLY A 1 478 ? 4.043 14.824 -20.840 1.00 96.62 478 GLY A N 1
ATOM 3564 C CA . GLY A 1 478 ? 4.658 13.590 -21.330 1.00 96.62 478 GLY A CA 1
ATOM 3565 C C . GLY A 1 478 ? 4.219 13.251 -22.756 1.00 96.62 478 GLY A C 1
ATOM 3566 O O . GLY A 1 478 ? 5.061 12.993 -23.611 1.00 96.62 478 GLY A O 1
ATOM 3567 N N . VAL A 1 479 ? 2.915 13.340 -23.043 1.00 96.81 479 VAL A N 1
ATOM 3568 C CA . VAL A 1 479 ? 2.368 13.169 -24.401 1.00 96.81 479 VAL A CA 1
ATOM 3569 C C . VAL A 1 479 ? 2.988 14.172 -25.375 1.00 96.81 479 VAL A C 1
ATOM 3571 O O . VAL A 1 479 ? 3.419 13.771 -26.456 1.00 96.81 479 VAL A O 1
ATOM 3574 N N . ALA A 1 480 ? 3.075 15.451 -25.000 1.00 96.81 480 ALA A N 1
ATOM 3575 C CA . ALA A 1 480 ? 3.651 16.494 -25.847 1.00 96.81 480 ALA A CA 1
ATOM 3576 C C . ALA A 1 480 ? 5.144 16.258 -26.133 1.00 96.81 480 ALA A C 1
ATOM 3578 O O . ALA A 1 480 ? 5.560 16.338 -27.287 1.00 96.81 480 ALA A O 1
ATOM 3579 N N . ILE A 1 481 ? 5.934 15.908 -25.110 1.00 95.81 481 ILE A N 1
ATOM 3580 C CA . ILE A 1 481 ? 7.372 15.621 -25.238 1.00 95.81 481 ILE A CA 1
ATOM 3581 C C . ILE A 1 481 ? 7.606 14.430 -26.172 1.00 95.81 481 ILE A C 1
ATOM 3583 O O . ILE A 1 481 ? 8.389 14.535 -27.114 1.00 95.81 481 ILE A O 1
ATOM 3587 N N . LEU A 1 482 ? 6.911 13.310 -25.947 1.00 95.06 482 LEU A N 1
ATOM 3588 C CA . LEU A 1 482 ? 7.101 12.099 -26.749 1.00 95.06 482 LEU A CA 1
ATOM 3589 C C . LEU A 1 482 ? 6.599 12.279 -28.188 1.00 95.06 482 LEU A C 1
ATOM 3591 O O . LEU A 1 482 ? 7.268 11.847 -29.124 1.00 95.06 482 LEU A O 1
ATOM 3595 N N . SER A 1 483 ? 5.465 12.959 -28.386 1.00 94.62 483 SER A N 1
ATOM 3596 C CA . SER A 1 483 ? 4.921 13.227 -29.727 1.00 94.62 483 SER A CA 1
ATOM 3597 C C . SER A 1 483 ? 5.804 14.199 -30.514 1.00 94.62 483 SER A C 1
ATOM 3599 O O . SER A 1 483 ? 6.070 13.969 -31.692 1.00 94.62 483 SER A O 1
ATOM 3601 N N . GLY A 1 484 ? 6.309 15.252 -29.860 1.00 91.69 484 GLY A N 1
ATOM 3602 C CA . GLY A 1 484 ? 7.274 16.178 -30.453 1.00 91.69 484 GLY A CA 1
ATOM 3603 C C . GLY A 1 484 ? 8.591 15.488 -30.811 1.00 91.69 484 GLY A C 1
ATOM 3604 O O . GLY A 1 484 ? 9.122 15.709 -31.896 1.00 91.69 484 GLY A O 1
ATOM 3605 N N . GLY A 1 485 ? 9.074 14.586 -29.949 1.00 90.06 485 GLY A N 1
ATOM 3606 C CA . GLY A 1 485 ? 10.230 13.737 -30.236 1.00 90.06 485 GLY A CA 1
ATOM 3607 C C . GLY A 1 485 ? 10.019 12.851 -31.464 1.00 90.06 485 GLY A C 1
ATOM 3608 O O . GLY A 1 485 ? 10.866 12.830 -32.357 1.00 90.06 485 GLY A O 1
ATOM 3609 N N . LEU A 1 486 ? 8.880 12.153 -31.544 1.00 89.19 486 LEU A N 1
ATOM 3610 C CA . LEU A 1 486 ? 8.530 11.309 -32.693 1.00 89.19 486 LEU A CA 1
ATOM 3611 C C . LEU A 1 486 ? 8.502 12.114 -34.001 1.00 89.19 486 LEU A C 1
ATOM 3613 O O . LEU A 1 486 ? 9.108 11.681 -34.980 1.00 89.19 486 LEU A O 1
ATOM 3617 N N . ALA A 1 487 ? 7.873 13.294 -33.992 1.00 86.62 487 ALA A N 1
ATOM 3618 C CA . ALA A 1 487 ? 7.821 14.191 -35.147 1.00 86.62 487 ALA A CA 1
ATOM 3619 C C . ALA A 1 487 ? 9.215 14.709 -35.554 1.00 86.62 487 ALA A C 1
ATOM 3621 O O . ALA A 1 487 ? 9.551 14.740 -36.740 1.00 86.62 487 ALA A O 1
ATOM 3622 N N . GLY A 1 488 ? 10.054 15.064 -34.576 1.00 81.81 488 GLY A N 1
ATOM 3623 C CA . GLY A 1 488 ? 11.424 15.519 -34.815 1.00 81.81 488 GLY A CA 1
ATOM 3624 C C . GLY A 1 488 ? 12.324 14.428 -35.397 1.00 81.81 488 GLY A C 1
ATOM 3625 O O . GLY A 1 488 ? 13.094 14.690 -36.316 1.00 81.81 488 GLY A O 1
ATOM 3626 N N . LEU A 1 489 ? 12.194 13.180 -34.930 1.00 74.56 489 LEU A N 1
ATOM 3627 C CA . LEU A 1 489 ? 12.968 12.063 -35.472 1.00 74.56 489 LEU A CA 1
ATOM 3628 C C . LEU A 1 489 ? 12.515 11.637 -36.871 1.00 74.56 489 LEU A C 1
ATOM 3630 O O . LEU A 1 489 ? 13.341 11.100 -37.604 1.00 74.56 489 LEU A O 1
ATOM 3634 N N . SER A 1 490 ? 11.250 11.831 -37.259 1.00 63.78 490 SER A N 1
ATOM 3635 C CA . SER A 1 490 ? 10.801 11.582 -38.640 1.00 63.78 490 SER A CA 1
ATOM 3636 C C . SER A 1 490 ? 11.341 12.593 -39.658 1.00 63.78 490 SER A C 1
ATOM 3638 O O . SER A 1 490 ? 11.273 12.325 -40.853 1.00 63.78 490 SER A O 1
ATOM 3640 N N . ALA A 1 491 ? 11.887 13.721 -39.194 1.00 56.00 491 ALA A N 1
ATOM 3641 C CA . ALA A 1 491 ? 12.385 14.813 -40.029 1.00 56.00 491 ALA A CA 1
ATOM 3642 C C . ALA A 1 491 ? 13.925 14.920 -40.082 1.00 56.00 491 ALA A C 1
ATOM 3644 O O . ALA A 1 491 ? 14.431 15.853 -40.694 1.00 56.00 491 ALA A O 1
ATOM 3645 N N . GLY A 1 492 ? 14.669 14.022 -39.419 1.00 55.28 492 GLY A N 1
ATOM 3646 C CA . GLY A 1 492 ? 16.130 14.112 -39.285 1.00 55.28 492 GLY A CA 1
ATOM 3647 C C . GLY A 1 492 ? 16.909 13.005 -40.005 1.00 55.28 492 GLY A C 1
ATOM 3648 O O . GLY A 1 492 ? 16.509 11.841 -39.991 1.00 55.28 492 GLY A O 1
ATOM 3649 N N . ASP A 1 493 ? 18.081 13.359 -40.535 1.00 56.69 493 ASP A N 1
ATOM 3650 C CA . ASP A 1 493 ? 18.915 12.548 -41.444 1.00 56.69 493 ASP A CA 1
ATOM 3651 C C . ASP A 1 493 ? 19.758 11.447 -40.753 1.00 56.69 493 ASP A C 1
ATOM 3653 O O . ASP A 1 493 ? 20.724 10.939 -41.316 1.00 56.69 493 ASP A O 1
ATOM 3657 N N . GLY A 1 494 ? 19.440 11.073 -39.507 1.00 60.47 494 GLY A N 1
ATOM 3658 C CA . GLY A 1 494 ? 20.187 10.047 -38.756 1.00 60.47 494 GLY A CA 1
ATOM 3659 C C . GLY A 1 494 ? 21.574 10.481 -38.245 1.00 60.47 494 GLY A C 1
ATOM 3660 O O . GLY A 1 494 ? 22.387 9.632 -37.886 1.00 60.47 494 GLY A O 1
ATOM 3661 N N . SER A 1 495 ? 21.852 11.786 -38.188 1.00 63.62 495 SER A N 1
ATOM 3662 C CA . SER A 1 495 ? 23.110 12.363 -37.689 1.00 63.62 495 SER A CA 1
ATOM 3663 C C . SER A 1 495 ? 23.343 12.131 -36.185 1.00 63.62 495 SER A C 1
ATOM 3665 O O . SER A 1 495 ? 22.409 11.902 -35.417 1.00 63.62 495 SER A O 1
ATOM 3667 N N . ALA A 1 496 ? 24.591 12.283 -35.717 1.00 62.19 496 ALA A N 1
ATOM 3668 C CA . ALA A 1 496 ? 24.952 12.177 -34.293 1.00 62.19 496 ALA A CA 1
ATOM 3669 C C . ALA A 1 496 ? 24.119 13.104 -33.375 1.00 62.19 496 ALA A C 1
ATOM 3671 O O . ALA A 1 496 ? 23.741 12.712 -32.271 1.00 62.19 496 ALA A O 1
ATOM 3672 N N . SER A 1 497 ? 23.737 14.288 -33.868 1.00 67.94 497 SER A N 1
ATOM 3673 C CA . SER A 1 497 ? 22.837 15.223 -33.176 1.00 67.94 497 SER A CA 1
ATOM 3674 C C . SER A 1 497 ? 21.428 14.663 -32.934 1.00 67.94 497 SER A C 1
ATOM 3676 O O . SER A 1 497 ? 20.798 15.002 -31.932 1.00 67.94 497 SER A O 1
ATOM 3678 N N . ALA A 1 498 ? 20.938 13.768 -33.800 1.00 70.94 498 ALA A N 1
ATOM 3679 C CA . ALA A 1 498 ? 19.657 13.089 -33.611 1.00 70.94 498 ALA A CA 1
ATOM 3680 C C . ALA A 1 498 ? 19.712 12.075 -32.453 1.00 70.94 498 ALA A C 1
ATOM 3682 O O . ALA A 1 498 ? 18.724 11.895 -31.739 1.00 70.94 498 ALA A O 1
ATOM 3683 N N . GLY A 1 499 ? 20.875 11.454 -32.225 1.00 74.25 499 GLY A N 1
ATOM 3684 C CA . GLY A 1 499 ? 21.111 10.561 -31.089 1.00 74.25 499 GLY A CA 1
ATOM 3685 C C . GLY A 1 499 ? 21.071 11.294 -29.747 1.00 74.25 499 GLY A C 1
ATOM 3686 O O . GLY A 1 499 ? 20.394 10.848 -28.820 1.00 74.25 499 GLY A O 1
ATOM 3687 N N . ASP A 1 500 ? 21.725 12.452 -29.646 1.00 77.81 500 ASP A N 1
ATOM 3688 C CA . ASP A 1 500 ? 21.721 13.252 -28.414 1.00 77.81 500 ASP A CA 1
ATOM 3689 C C . ASP A 1 500 ? 20.344 13.855 -28.110 1.00 77.81 500 ASP A C 1
ATOM 3691 O O . ASP A 1 500 ? 19.886 13.817 -26.964 1.00 77.81 500 ASP A O 1
ATOM 3695 N N . ALA A 1 501 ? 19.625 14.314 -29.139 1.00 80.44 501 ALA A N 1
ATOM 3696 C CA . ALA A 1 501 ? 18.236 14.738 -28.996 1.00 80.44 501 ALA A CA 1
ATOM 3697 C C . ALA A 1 501 ? 17.343 13.596 -28.475 1.00 80.44 501 ALA A C 1
ATOM 3699 O O . ALA A 1 501 ? 16.536 13.807 -27.567 1.00 80.44 501 ALA A O 1
ATOM 3700 N N . ALA A 1 502 ? 17.520 12.368 -28.977 1.00 83.00 502 ALA A N 1
ATOM 3701 C CA . ALA A 1 502 ? 16.756 11.213 -28.512 1.00 83.00 502 ALA A CA 1
ATOM 3702 C C . ALA A 1 502 ? 17.037 10.858 -27.038 1.00 83.00 502 ALA A C 1
ATOM 3704 O O . ALA A 1 502 ? 16.120 10.505 -26.287 1.00 83.00 502 ALA A O 1
ATOM 3705 N N . ARG A 1 503 ? 18.282 11.008 -26.576 1.00 85.44 503 ARG A N 1
ATOM 3706 C CA . ARG A 1 503 ? 18.637 10.814 -25.159 1.00 85.44 503 ARG A CA 1
ATOM 3707 C C . ARG A 1 503 ? 17.941 11.841 -24.266 1.00 85.44 503 ARG A C 1
ATOM 3709 O O . ARG A 1 503 ? 17.337 11.466 -23.261 1.00 85.44 503 ARG A O 1
ATOM 3716 N N . LEU A 1 504 ? 17.969 13.116 -24.660 1.00 88.31 504 LEU A N 1
ATOM 3717 C CA . LEU A 1 504 ? 17.329 14.204 -23.915 1.00 88.31 504 LEU A CA 1
ATOM 3718 C C . LEU A 1 504 ? 15.808 14.041 -23.846 1.00 88.31 504 LEU A C 1
ATOM 3720 O O . LEU A 1 504 ? 15.237 14.164 -22.764 1.00 88.31 504 LEU A O 1
ATOM 3724 N N . VAL A 1 505 ? 15.155 13.712 -24.964 1.00 91.75 505 VAL A N 1
ATOM 3725 C CA . VAL A 1 505 ? 13.703 13.463 -25.001 1.00 91.75 505 VAL A CA 1
ATOM 3726 C C . VAL A 1 505 ? 13.328 12.280 -24.107 1.00 91.75 505 VAL A C 1
ATOM 3728 O O . VAL A 1 505 ? 12.366 12.378 -23.347 1.00 91.75 505 VAL A O 1
ATOM 3731 N N . SER A 1 506 ? 14.102 11.189 -24.138 1.00 92.31 506 SER A N 1
ATOM 3732 C CA . SER A 1 506 ? 13.851 10.012 -23.294 1.00 92.31 506 SER A CA 1
ATOM 3733 C C . SER A 1 506 ? 13.981 10.339 -21.805 1.00 92.31 506 SER A C 1
ATOM 3735 O O . SER A 1 506 ? 13.089 10.003 -21.026 1.00 92.31 506 SER A O 1
ATOM 3737 N N . ALA A 1 507 ? 15.041 11.053 -21.415 1.00 93.88 507 ALA A N 1
ATOM 3738 C CA . ALA A 1 507 ? 15.274 11.449 -20.029 1.00 93.88 507 ALA A CA 1
ATOM 3739 C C . ALA A 1 507 ? 14.231 12.467 -19.528 1.00 93.88 507 ALA A C 1
ATOM 3741 O O . ALA A 1 507 ? 13.706 12.325 -18.421 1.00 93.88 507 ALA A O 1
ATOM 3742 N N . ALA A 1 5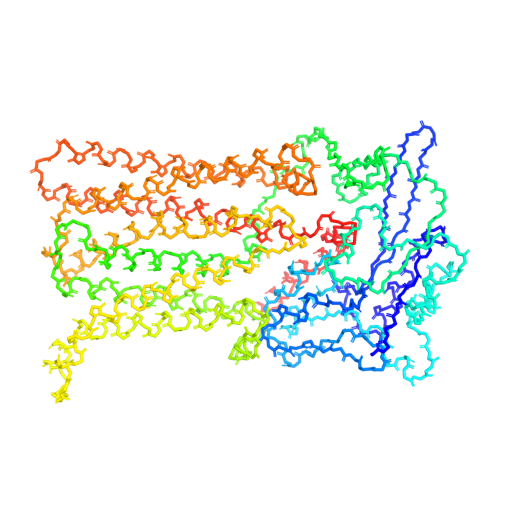08 ? 13.881 13.465 -20.346 1.00 96.00 508 ALA A N 1
ATOM 3743 C CA . ALA A 1 508 ? 12.852 14.452 -20.021 1.00 96.00 508 ALA A CA 1
ATOM 3744 C C . ALA A 1 508 ? 11.463 13.805 -19.915 1.00 96.00 508 ALA A C 1
ATOM 3746 O O . ALA A 1 508 ? 10.735 14.052 -18.952 1.00 96.00 508 ALA A O 1
ATOM 3747 N N . GLY A 1 509 ? 11.119 12.929 -20.865 1.00 97.06 509 GLY A N 1
ATOM 3748 C CA . GLY A 1 509 ? 9.889 12.143 -20.839 1.00 97.06 509 GLY A CA 1
ATOM 3749 C C . GLY A 1 509 ? 9.805 11.269 -19.590 1.00 97.06 509 GLY A C 1
ATOM 3750 O O . GLY A 1 509 ? 8.794 11.307 -18.890 1.00 97.06 509 GLY A O 1
ATOM 3751 N N . LEU A 1 510 ? 10.883 10.548 -19.256 1.00 97.69 510 LEU A N 1
ATOM 3752 C CA . LEU A 1 510 ? 10.969 9.731 -18.044 1.00 97.69 510 LEU A CA 1
ATOM 3753 C C . LEU A 1 510 ? 10.706 10.569 -16.792 1.00 97.69 510 LEU A C 1
ATOM 3755 O O . LEU A 1 510 ? 9.857 10.197 -15.988 1.00 97.69 510 LEU A O 1
ATOM 3759 N N . ALA A 1 511 ? 11.401 11.698 -16.635 1.00 97.44 511 ALA A N 1
ATOM 3760 C CA . ALA A 1 511 ? 11.274 12.551 -15.457 1.00 97.44 511 ALA A CA 1
ATOM 3761 C C . ALA A 1 511 ? 9.847 13.100 -15.288 1.00 97.44 511 ALA A C 1
ATOM 3763 O O . ALA A 1 511 ? 9.269 13.009 -14.203 1.00 97.44 511 ALA A O 1
ATOM 3764 N N . ILE A 1 512 ? 9.258 13.627 -16.366 1.00 97.75 512 ILE A N 1
ATOM 3765 C CA . ILE A 1 512 ? 7.912 14.212 -16.351 1.00 97.75 512 ILE A CA 1
ATOM 3766 C C . ILE A 1 512 ? 6.842 13.150 -16.093 1.00 97.75 512 ILE A C 1
ATOM 3768 O O . ILE A 1 512 ? 5.977 13.337 -15.236 1.00 97.75 512 ILE A O 1
ATOM 3772 N N . ILE A 1 513 ? 6.906 12.014 -16.787 1.00 97.81 513 ILE A N 1
ATOM 3773 C CA . ILE A 1 513 ? 5.907 10.954 -16.631 1.00 97.81 513 ILE A CA 1
ATOM 3774 C C . ILE A 1 513 ? 6.041 10.306 -15.252 1.00 97.81 513 ILE A C 1
ATOM 3776 O O . ILE A 1 513 ? 5.033 10.141 -14.565 1.00 97.81 513 ILE A O 1
ATOM 3780 N N . ALA A 1 514 ? 7.264 10.024 -14.789 1.00 97.31 514 ALA A N 1
ATOM 3781 C CA . ALA A 1 514 ? 7.496 9.491 -13.449 1.00 97.31 514 ALA A CA 1
ATOM 3782 C C . ALA A 1 514 ? 6.996 10.443 -12.349 1.00 97.31 514 ALA A C 1
ATOM 3784 O O . ALA A 1 514 ? 6.471 9.967 -11.343 1.00 97.31 514 ALA A O 1
ATOM 3785 N N . ALA A 1 515 ? 7.077 11.766 -12.535 1.00 95.75 515 ALA A N 1
ATOM 3786 C CA . ALA A 1 515 ? 6.476 12.736 -11.615 1.00 95.75 515 ALA A CA 1
ATOM 3787 C C . ALA A 1 515 ? 4.936 12.645 -11.584 1.00 95.75 515 ALA A C 1
ATOM 3789 O O . ALA A 1 515 ? 4.324 12.713 -10.510 1.00 95.75 515 ALA A O 1
ATOM 3790 N N . GLY A 1 516 ? 4.300 12.425 -12.739 1.00 95.06 516 GLY A N 1
ATOM 3791 C CA . GLY A 1 516 ? 2.866 12.134 -12.837 1.00 95.06 516 GLY A CA 1
ATOM 3792 C C . GLY A 1 516 ? 2.477 10.849 -12.100 1.00 95.06 516 GLY A C 1
ATOM 3793 O O . GLY A 1 516 ? 1.569 10.863 -11.260 1.00 95.06 516 GLY A O 1
ATOM 3794 N N . GLU A 1 517 ? 3.210 9.759 -12.340 1.00 95.81 517 GLU A N 1
ATOM 3795 C CA . GLU A 1 517 ? 3.009 8.480 -11.648 1.00 95.81 517 GLU A CA 1
ATOM 3796 C C . GLU A 1 517 ? 3.210 8.625 -10.133 1.00 95.81 517 GLU A C 1
ATOM 3798 O O . GLU A 1 517 ? 2.369 8.181 -9.346 1.00 95.81 517 GLU A O 1
ATOM 3803 N N . ALA A 1 518 ? 4.267 9.323 -9.706 1.00 93.88 518 ALA A N 1
ATOM 3804 C CA . ALA A 1 518 ? 4.552 9.601 -8.302 1.00 93.88 518 ALA A CA 1
ATOM 3805 C C . ALA A 1 518 ? 3.429 10.372 -7.621 1.00 93.88 518 ALA A C 1
ATOM 3807 O O . ALA A 1 518 ? 3.035 10.032 -6.505 1.00 93.88 518 ALA A O 1
ATOM 3808 N N . THR A 1 519 ? 2.867 11.365 -8.308 1.00 91.12 519 THR A N 1
ATOM 3809 C CA . THR A 1 519 ? 1.718 12.129 -7.813 1.00 91.12 519 THR A CA 1
ATOM 3810 C C . THR A 1 519 ? 0.504 11.218 -7.616 1.00 91.12 519 THR A C 1
ATOM 3812 O O . THR A 1 519 ? -0.166 11.286 -6.585 1.00 91.12 519 THR A O 1
ATOM 3815 N N . GLY A 1 520 ? 0.254 10.298 -8.555 1.00 89.81 520 GLY A N 1
ATOM 3816 C CA . GLY A 1 520 ? -0.789 9.278 -8.431 1.00 89.81 520 GLY A CA 1
ATOM 3817 C C . GLY A 1 520 ? -0.604 8.352 -7.223 1.00 89.81 520 GLY A C 1
ATOM 3818 O O . GLY A 1 520 ? -1.574 8.074 -6.515 1.00 89.81 520 GLY A O 1
ATOM 3819 N N . ARG A 1 521 ? 0.630 7.908 -6.943 1.00 90.62 521 ARG A N 1
ATOM 3820 C CA . ARG A 1 521 ? 0.949 7.073 -5.767 1.00 90.62 521 ARG A CA 1
ATOM 3821 C C . ARG A 1 521 ? 0.874 7.858 -4.460 1.00 90.62 521 ARG A C 1
ATOM 3823 O O . ARG A 1 521 ? 0.340 7.351 -3.479 1.00 90.62 521 ARG A O 1
ATOM 3830 N N . ALA A 1 522 ? 1.340 9.103 -4.447 1.00 88.69 522 ALA A N 1
ATOM 3831 C CA . ALA A 1 522 ? 1.240 9.977 -3.283 1.00 88.69 522 ALA A CA 1
ATOM 3832 C C . ALA A 1 522 ? -0.226 10.231 -2.897 1.00 88.69 522 ALA A C 1
ATOM 3834 O O . ALA A 1 522 ? -0.562 10.186 -1.715 1.00 88.69 522 ALA A O 1
ATOM 3835 N N . LEU A 1 523 ? -1.115 10.414 -3.882 1.00 86.75 523 LEU A N 1
ATOM 3836 C CA . LEU A 1 523 ? -2.556 10.552 -3.646 1.00 86.75 523 LEU A CA 1
ATOM 3837 C C . LEU A 1 523 ? -3.153 9.347 -2.912 1.00 86.75 523 LEU A C 1
ATOM 3839 O O . LEU A 1 523 ? -4.042 9.542 -2.087 1.00 86.75 523 LEU A O 1
ATOM 3843 N N . PHE A 1 524 ? -2.655 8.128 -3.152 1.00 87.25 524 PHE A N 1
ATOM 3844 C CA . PHE A 1 524 ? -3.051 6.973 -2.348 1.00 87.25 524 PHE A CA 1
ATOM 3845 C C . PHE A 1 524 ? -2.696 7.196 -0.883 1.00 87.25 524 PHE A C 1
ATOM 3847 O O . PHE A 1 524 ? -3.597 7.251 -0.063 1.00 87.25 524 PHE A O 1
ATOM 3854 N N . PHE A 1 525 ? -1.429 7.404 -0.530 1.00 82.94 525 PHE A N 1
ATOM 3855 C CA . PHE A 1 525 ? -1.030 7.523 0.879 1.00 82.94 525 PHE A CA 1
ATOM 3856 C C . PHE A 1 525 ? -1.635 8.736 1.598 1.00 82.94 525 PHE A C 1
ATOM 3858 O O . PHE A 1 525 ? -1.934 8.658 2.788 1.00 82.94 525 PHE A O 1
ATOM 3865 N N . LEU A 1 526 ? -1.879 9.829 0.875 1.00 77.69 526 LEU A N 1
ATOM 3866 C CA . LEU A 1 526 ? -2.538 11.016 1.419 1.00 77.69 526 LEU A CA 1
ATOM 3867 C C . LEU A 1 526 ? -4.040 10.800 1.658 1.00 77.69 526 LEU A C 1
ATOM 3869 O O . LEU A 1 526 ? -4.588 11.359 2.606 1.00 77.69 526 LEU A O 1
ATOM 3873 N N . ALA A 1 527 ? -4.697 9.976 0.834 1.00 75.56 527 ALA A N 1
ATOM 3874 C CA . ALA A 1 527 ? -6.144 9.765 0.867 1.00 75.56 527 ALA A CA 1
ATOM 3875 C C . ALA A 1 527 ? -6.579 8.326 1.207 1.00 75.56 527 ALA A C 1
ATOM 3877 O O . ALA A 1 527 ? -7.761 8.003 1.118 1.00 75.56 527 ALA A O 1
ATOM 3878 N N . VAL A 1 528 ? -5.668 7.447 1.644 1.00 71.06 528 VAL A N 1
ATOM 3879 C CA . VAL A 1 528 ? -5.943 6.056 2.084 1.00 71.06 528 VAL A CA 1
ATOM 3880 C C . VAL A 1 528 ? -6.592 6.019 3.475 1.00 71.06 528 VAL A C 1
ATOM 3882 O O . VAL A 1 528 ? -6.471 5.068 4.249 1.00 71.06 528 VAL A O 1
ATOM 3885 N N . VAL A 1 529 ? -7.332 7.063 3.812 1.00 61.81 529 VAL A N 1
ATOM 3886 C CA . VAL A 1 529 ? -8.043 7.227 5.072 1.00 61.81 529 VAL A CA 1
ATOM 3887 C C . VAL A 1 529 ? -9.450 6.665 4.896 1.00 61.81 529 VAL A C 1
ATOM 3889 O O . VAL A 1 529 ? -10.076 6.922 3.867 1.00 61.81 529 VAL A O 1
ATOM 3892 N N . PRO A 1 530 ? -9.990 5.893 5.856 1.00 58.19 530 PRO A N 1
ATOM 3893 C CA . PRO A 1 530 ? -11.388 5.508 5.770 1.00 58.19 530 PRO A CA 1
ATOM 3894 C C . PRO A 1 530 ? -12.258 6.757 5.939 1.00 58.19 530 PRO A C 1
ATOM 3896 O O . PRO A 1 530 ? -12.201 7.403 6.980 1.00 58.19 530 PRO A O 1
ATOM 3899 N N . MET A 1 531 ? -13.094 7.065 4.947 1.00 52.31 531 MET A N 1
ATOM 3900 C CA . MET A 1 531 ? -14.049 8.185 5.011 1.00 52.31 531 MET A CA 1
ATOM 3901 C C . MET A 1 531 ? -15.268 7.886 5.902 1.00 52.31 531 MET A C 1
ATOM 3903 O O . MET A 1 531 ? -16.041 8.780 6.236 1.00 52.31 531 MET A O 1
ATOM 3907 N N . THR A 1 532 ? -15.427 6.624 6.303 1.00 57.16 532 THR A N 1
ATOM 3908 C CA . THR A 1 532 ? -16.489 6.123 7.184 1.00 57.16 532 THR A CA 1
ATOM 3909 C C . THR A 1 532 ? -16.394 6.704 8.593 1.00 57.16 532 THR A C 1
ATOM 3911 O O . THR A 1 532 ? -15.293 6.939 9.078 1.00 57.16 532 THR A O 1
ATOM 3914 N N . VAL A 1 533 ? -17.516 6.831 9.295 1.00 53.72 533 VAL A N 1
ATOM 3915 C CA . VAL A 1 533 ? -17.677 7.495 10.598 1.00 53.72 533 VAL A CA 1
ATOM 3916 C C . VAL A 1 533 ? -16.654 7.070 11.671 1.00 53.72 533 VAL A C 1
ATOM 3918 O O . VAL A 1 533 ? -16.075 7.965 12.274 1.00 53.72 533 VAL A O 1
ATOM 3921 N N . PRO A 1 534 ? -16.279 5.790 11.882 1.00 54.38 534 PRO A N 1
ATOM 3922 C CA . PRO A 1 534 ? -15.199 5.458 12.824 1.00 54.38 534 PRO A CA 1
ATOM 3923 C C . PRO A 1 534 ? -13.800 5.806 12.293 1.00 54.38 534 PRO A C 1
ATOM 3925 O O . PRO A 1 534 ? -12.874 6.067 13.046 1.00 54.38 534 PRO A O 1
ATOM 3928 N N . GLY A 1 535 ? -13.599 5.746 10.983 1.00 48.59 535 GLY A N 1
ATOM 3929 C CA . GLY A 1 535 ? -12.294 5.974 10.374 1.00 48.59 535 GLY A CA 1
ATOM 3930 C C . GLY A 1 535 ? -11.949 7.449 10.232 1.00 48.59 535 GLY A C 1
ATOM 3931 O O . GLY A 1 535 ? -10.839 7.860 10.564 1.00 48.59 535 GLY A O 1
ATOM 3932 N N . GLY A 1 536 ? -12.931 8.221 9.777 1.00 47.88 536 GLY A N 1
ATOM 3933 C CA . GLY A 1 536 ? -12.827 9.627 9.460 1.00 47.88 536 GLY A CA 1
ATOM 3934 C C . GLY A 1 536 ? -12.944 10.513 10.691 1.00 47.88 536 GLY A C 1
ATOM 3935 O O . GLY A 1 536 ? -12.100 11.393 10.824 1.00 47.88 536 GLY A O 1
ATOM 3936 N N . ALA A 1 537 ? -13.907 10.270 11.604 1.00 46.41 537 ALA A N 1
ATOM 3937 C CA . ALA A 1 537 ? -14.157 11.128 12.787 1.00 46.41 537 ALA A CA 1
ATOM 3938 C C . ALA A 1 537 ? -12.949 11.237 13.740 1.00 46.41 537 ALA A C 1
ATOM 3940 O O . ALA A 1 537 ? -12.909 12.021 14.685 1.00 46.41 537 ALA A O 1
ATOM 3941 N N . PHE A 1 538 ? -11.973 10.361 13.523 1.00 48.50 538 PHE A N 1
ATOM 3942 C CA . PHE A 1 538 ? -10.870 10.065 14.415 1.00 48.50 538 PHE A CA 1
ATOM 3943 C C . PHE A 1 538 ? -9.501 10.178 13.749 1.00 48.50 538 PHE A C 1
ATOM 3945 O O . PHE A 1 538 ? -8.488 9.847 14.381 1.00 48.50 538 PHE A O 1
ATOM 3952 N N . TYR A 1 539 ? -9.466 10.601 12.486 1.00 41.22 539 TYR A N 1
ATOM 3953 C CA . TYR A 1 539 ? -8.256 10.801 11.704 1.00 41.22 539 TYR A CA 1
ATOM 3954 C C . TYR A 1 539 ? -8.006 12.307 11.531 1.00 41.22 539 TYR A C 1
ATOM 3956 O O . TYR A 1 539 ? -8.876 13.025 11.055 1.00 41.22 539 TYR A O 1
ATOM 3964 N N . ARG A 1 540 ? -6.817 12.784 11.937 1.00 44.12 540 ARG A N 1
ATOM 3965 C CA . ARG A 1 540 ? -6.416 14.212 11.955 1.00 44.12 540 ARG A CA 1
ATOM 3966 C C . ARG A 1 540 ? -7.297 15.139 12.800 1.00 44.12 540 ARG A C 1
ATOM 3968 O O . ARG A 1 540 ? -7.503 16.303 12.462 1.00 44.12 540 ARG A O 1
ATOM 3975 N N . ASN A 1 541 ? -7.783 14.663 13.944 1.00 42.38 541 ASN A N 1
ATOM 3976 C CA . ASN A 1 541 ? -8.272 15.595 14.954 1.00 42.38 541 ASN A CA 1
ATOM 3977 C C . ASN A 1 541 ? -7.084 16.483 15.389 1.00 42.38 541 ASN A C 1
ATOM 3979 O O . ASN A 1 541 ? -6.097 15.982 15.935 1.00 42.38 541 ASN A O 1
ATOM 3983 N N . LYS A 1 542 ? -7.168 17.792 15.101 1.00 37.19 542 LYS A N 1
ATOM 3984 C CA . LYS A 1 542 ? -6.100 18.782 15.335 1.00 37.19 542 LYS A CA 1
ATOM 3985 C C . LYS A 1 542 ? -5.617 18.823 16.788 1.00 37.19 542 LYS A C 1
ATOM 3987 O O . LYS A 1 542 ? -4.467 19.189 17.018 1.00 37.19 542 LYS A O 1
ATOM 3992 N N . LEU A 1 543 ? -6.457 18.410 17.744 1.00 34.91 543 LEU A N 1
ATOM 3993 C CA . LEU A 1 543 ? -6.085 18.266 19.156 1.00 34.91 543 LEU A CA 1
ATOM 3994 C C . LEU A 1 543 ? -4.991 17.203 19.366 1.00 34.91 543 LEU A C 1
ATOM 3996 O O . LEU A 1 543 ? -4.177 17.345 20.271 1.00 34.91 543 LEU A O 1
ATOM 4000 N N . PHE A 1 544 ? -4.926 16.174 18.512 1.00 35.16 544 PHE A N 1
ATOM 4001 C CA . PHE A 1 544 ? -3.904 15.120 18.563 1.00 35.16 544 PHE A CA 1
ATOM 4002 C C . PHE A 1 544 ? -2.701 15.393 17.637 1.00 35.16 544 PHE A C 1
ATOM 4004 O O . PHE A 1 544 ? -1.585 14.985 17.954 1.00 35.16 544 PHE A O 1
ATOM 4011 N N . GLU A 1 545 ? -2.897 16.103 16.516 1.00 36.53 545 GLU A N 1
ATOM 4012 C CA . GLU A 1 545 ? -1.827 16.478 15.566 1.00 36.53 545 GLU A CA 1
ATOM 4013 C C . GLU A 1 545 ? -0.891 17.580 16.095 1.00 36.53 545 GLU A C 1
ATOM 4015 O O . GLU A 1 545 ? 0.318 17.554 15.843 1.00 36.53 545 GLU A O 1
ATOM 4020 N N . SER A 1 546 ? -1.429 18.561 16.829 1.00 31.80 546 SER A N 1
ATOM 4021 C CA . SER A 1 546 ? -0.646 19.687 17.358 1.00 31.80 546 SER A CA 1
ATOM 4022 C C . SER A 1 546 ? 0.414 19.228 18.365 1.00 31.80 546 SER A C 1
ATOM 4024 O O . SER A 1 546 ? 1.542 19.721 18.332 1.00 31.80 546 SER A O 1
ATOM 4026 N N . ALA A 1 547 ? 0.099 18.213 19.176 1.00 33.78 547 ALA A N 1
ATOM 4027 C CA . ALA A 1 547 ? 1.007 17.620 20.155 1.00 33.78 547 ALA A CA 1
ATOM 4028 C C . ALA A 1 547 ? 2.169 16.834 19.517 1.00 33.78 547 ALA A C 1
ATOM 4030 O O . ALA A 1 547 ? 3.264 16.779 20.080 1.00 33.78 547 ALA A O 1
ATOM 4031 N N . THR A 1 548 ? 1.964 16.235 18.336 1.00 35.53 548 THR A N 1
ATOM 4032 C CA . THR A 1 548 ? 3.003 15.452 17.642 1.00 35.53 548 THR A CA 1
ATOM 4033 C C . THR A 1 548 ? 4.027 16.352 16.949 1.00 35.53 548 THR A C 1
ATOM 4035 O O . THR A 1 548 ? 5.214 16.031 16.908 1.00 35.53 548 THR A O 1
ATOM 4038 N N . LEU A 1 549 ? 3.587 17.493 16.411 1.00 33.28 549 LEU A N 1
ATOM 4039 C CA . LEU A 1 549 ? 4.436 18.405 15.640 1.00 33.28 549 LEU A CA 1
ATOM 4040 C C . LEU A 1 549 ? 5.208 19.406 16.497 1.00 33.28 549 LEU A C 1
ATOM 4042 O O . LEU A 1 549 ? 6.349 19.722 16.153 1.00 33.28 549 LEU A O 1
ATOM 4046 N N . SER A 1 550 ? 4.622 19.886 17.598 1.00 33.53 550 SER A N 1
ATOM 4047 C CA . SER A 1 550 ? 5.324 20.766 18.538 1.00 33.53 550 SER A CA 1
ATOM 4048 C C . SER A 1 550 ? 6.477 20.025 19.219 1.00 33.53 550 SER A C 1
ATOM 4050 O O . SER A 1 550 ? 7.615 20.489 19.185 1.00 33.53 550 SER A O 1
ATOM 4052 N N . ARG A 1 551 ? 6.228 18.802 19.705 1.00 42.75 551 ARG A N 1
ATOM 4053 C CA . ARG A 1 551 ? 7.235 18.005 20.419 1.00 42.75 551 ARG A CA 1
ATOM 4054 C C . ARG A 1 551 ? 8.300 17.392 19.519 1.00 42.75 551 ARG A C 1
ATOM 4056 O O . ARG A 1 551 ? 9.444 17.275 19.942 1.00 42.75 551 ARG A O 1
ATOM 4063 N N . ALA A 1 552 ? 7.982 17.027 18.273 1.00 40.53 552 ALA A N 1
ATOM 4064 C CA . ALA A 1 552 ? 9.009 16.590 17.321 1.00 40.53 552 ALA A CA 1
ATOM 4065 C C . ALA A 1 552 ? 9.987 17.728 16.971 1.00 40.53 552 ALA A C 1
ATOM 4067 O O . ALA A 1 552 ? 11.181 17.474 16.819 1.00 40.53 552 ALA A O 1
ATOM 4068 N N . LYS A 1 553 ? 9.499 18.978 16.897 1.00 40.03 553 LYS A N 1
ATOM 4069 C CA . LYS A 1 553 ? 10.346 20.172 16.757 1.00 40.03 553 LYS A CA 1
ATOM 4070 C C . LYS A 1 553 ? 11.169 20.446 18.017 1.00 40.03 553 LYS A C 1
ATOM 4072 O O . LYS A 1 553 ? 12.361 20.699 17.894 1.00 40.03 553 LYS A O 1
ATOM 4077 N N . GLU A 1 554 ? 10.584 20.338 19.209 1.00 41.34 554 GLU A N 1
ATOM 4078 C CA . GLU A 1 554 ? 11.333 20.497 20.468 1.00 41.34 554 GLU A CA 1
ATOM 4079 C C . GLU A 1 554 ? 12.420 19.435 20.639 1.00 41.34 554 GLU A C 1
ATOM 4081 O O . GLU A 1 554 ? 13.534 19.766 21.026 1.00 41.34 554 GLU A O 1
ATOM 4086 N N . LYS A 1 555 ? 12.150 18.172 20.292 1.00 46.75 555 LYS A N 1
ATOM 4087 C CA . LYS A 1 555 ? 13.140 17.091 20.413 1.00 46.75 555 LYS A CA 1
ATOM 4088 C C . LYS A 1 555 ? 14.270 17.214 19.388 1.00 46.75 555 LYS A C 1
ATOM 4090 O O . LYS A 1 555 ? 15.417 16.944 19.725 1.00 46.75 555 LYS A O 1
ATOM 4095 N N . ALA A 1 556 ? 13.961 17.656 18.165 1.00 44.75 556 ALA A N 1
ATOM 4096 C CA . ALA A 1 556 ? 14.971 17.963 17.152 1.00 44.75 556 ALA A CA 1
ATOM 4097 C C . ALA A 1 556 ? 15.843 19.168 17.551 1.00 44.75 556 ALA A C 1
ATOM 4099 O O . ALA A 1 556 ? 17.045 19.153 17.316 1.00 44.75 556 ALA A O 1
ATOM 4100 N N . ASN A 1 557 ? 15.259 20.173 18.210 1.00 43.09 557 ASN A N 1
ATOM 4101 C CA . ASN A 1 557 ? 15.995 21.337 18.706 1.00 43.09 557 ASN A CA 1
ATOM 4102 C C . ASN A 1 557 ? 16.765 21.055 20.010 1.00 43.09 557 ASN A C 1
ATOM 4104 O O . ASN A 1 557 ? 17.787 21.689 20.254 1.00 43.09 557 ASN A O 1
ATOM 4108 N N . GLY A 1 558 ? 16.303 20.110 20.834 1.00 39.69 558 GLY A N 1
ATOM 4109 C CA . GLY A 1 558 ? 16.978 19.682 22.062 1.00 39.69 558 GLY A CA 1
ATOM 4110 C C . GLY A 1 558 ? 18.220 18.828 21.801 1.00 39.69 558 GLY A C 1
ATOM 4111 O O . GLY A 1 558 ? 19.231 19.028 22.456 1.00 39.69 558 GLY A O 1
ATOM 4112 N N . LEU A 1 559 ? 18.181 17.952 20.789 1.00 43.31 559 LEU A N 1
ATOM 4113 C CA . LEU A 1 559 ? 19.337 17.154 20.342 1.00 43.31 559 LEU A CA 1
ATOM 4114 C C . LEU A 1 559 ? 20.401 17.969 19.587 1.00 43.31 559 LEU A C 1
ATOM 4116 O O . LEU A 1 559 ? 21.499 17.477 19.379 1.00 43.31 559 LEU A O 1
ATOM 4120 N N . ALA A 1 560 ? 20.084 19.194 19.161 1.00 41.34 560 ALA A N 1
ATOM 4121 C CA . ALA A 1 560 ? 21.046 20.122 18.560 1.00 41.34 560 ALA A CA 1
ATOM 4122 C C . ALA A 1 560 ? 21.704 21.059 19.595 1.00 41.34 560 ALA A C 1
ATOM 4124 O O . ALA A 1 560 ? 22.549 21.874 19.233 1.00 41.34 560 ALA A O 1
ATOM 4125 N N . ARG A 1 561 ? 21.282 20.988 20.867 1.00 40.88 561 ARG A N 1
ATOM 4126 C CA . ARG A 1 561 ? 21.779 21.819 21.980 1.00 40.88 561 ARG A CA 1
ATOM 4127 C C . ARG A 1 561 ? 22.404 21.009 23.125 1.00 40.88 561 ARG A C 1
ATOM 4129 O O . ARG A 1 561 ? 22.753 21.597 24.145 1.00 40.88 561 ARG A O 1
ATOM 4136 N N . SER A 1 562 ? 22.544 19.698 22.952 1.00 37.56 562 SER A N 1
ATOM 4137 C CA . SER A 1 562 ? 23.342 18.785 23.783 1.00 37.56 562 SER A CA 1
ATOM 4138 C C . SER A 1 562 ? 24.444 18.196 22.927 1.00 37.56 562 SER A C 1
ATOM 4140 O O . SER A 1 562 ? 25.576 18.075 23.427 1.00 37.56 562 SER A O 1
#

pLDDT: mean 81.19, std 18.6, range [31.69, 98.44]